Protein AF-0000000077101706 (afdb_homodimer)

Sequence (644 aa):
METAAQDKSIQMTLFEYFADVEQFSLKDAKECVYQYAEKDVKEPSIRARIYEGINKGLFKRVAKGVYTVTKKNAENEDITCMLIQGNGRDLSFLEDNSIDAIITDHPYLLKKSLKGGNRDFASYDLFQYTQQDLDEKFRVLKKGHFLVEFLPEENGDNYEYLYQVKAMAKESGFEYYAKVAWRKGTIVANTGRKAKNTEDILLFSKGRARDMRPDAKKDKAEPEMKHYMSGAKGMLPTAFDIQPISKADRVHQSEKPVELLKQILEFVTDKKELVLDQYAGSFALAEAALESERDSISIEISQEYFEEGKKRIENVKKGKVRMETAAQDKSIQMTLFEYFADVEQFSLKDAKECVYQYAEKDVKEPSIRARIYEGINKGLFKRVAKGVYTVTKKNAENEDITCMLIQGNGRDLSFLEDNSIDAIITDHPYLLKKSLKGGNRDFASYDLFQYTQQDLDEKFRVLKKGHFLVEFLPEENGDNYEYLYQVKAMAKESGFEYYAKVAWRKGTIVANTGRKAKNTEDILLFSKGRARDMRPDAKKDKAEPEMKHYMSGAKGMLPTAFDIQPISKADRVHQSEKPVELLKQILEFVTDKKELVLDQYAGSFALAEAALESERDSISIEISQEYFEEGKKRIENVKKGKVR

Radius of gyration: 31.72 Å; Cα contacts (8 Å, |Δi|>4): 1219; chains: 2; bounding box: 59×126×80 Å

Structure (mmCIF, N/CA/C/O backbone):
data_AF-0000000077101706-model_v1
#
loop_
_entity.id
_entity.type
_entity.pdbx_description
1 polymer Methyltransferase
#
loop_
_atom_site.group_PDB
_atom_site.id
_atom_site.type_symbol
_atom_site.label_atom_id
_atom_site.label_alt_id
_atom_site.label_comp_id
_atom_site.label_asym_id
_atom_site.label_entity_id
_atom_site.label_seq_id
_atom_site.pdbx_PDB_ins_code
_atom_site.Cartn_x
_atom_site.Cartn_y
_atom_site.Cartn_z
_atom_site.occupancy
_atom_site.B_iso_or_equiv
_atom_site.auth_seq_id
_atom_site.auth_comp_id
_atom_site.auth_asym_id
_atom_site.auth_atom_id
_atom_site.pdbx_PDB_model_num
ATOM 1 N N . MET A 1 1 ? -12.469 72.562 8.969 1 22.69 1 MET A N 1
ATOM 2 C CA . MET A 1 1 ? -11.57 71.562 9.508 1 22.69 1 MET A CA 1
ATOM 3 C C . MET A 1 1 ? -12.227 70.188 9.5 1 22.69 1 MET A C 1
ATOM 5 O O . MET A 1 1 ? -13.047 69.875 10.367 1 22.69 1 MET A O 1
ATOM 9 N N . GLU A 1 2 ? -12.703 69.688 8.352 1 26.05 2 GLU A N 1
ATOM 10 C CA . GLU A 1 2 ? -13.406 68.438 7.938 1 26.05 2 GLU A CA 1
ATOM 11 C C . GLU A 1 2 ? -12.68 67.188 8.422 1 26.05 2 GLU A C 1
ATOM 13 O O . GLU A 1 2 ? -11.516 67 8.078 1 26.05 2 GLU A O 1
ATOM 18 N N . THR A 1 3 ? -12.844 66.75 9.664 1 29.06 3 THR A N 1
ATOM 19 C CA . THR A 1 3 ? -12.258 65.625 10.391 1 29.06 3 THR A CA 1
ATOM 20 C C . THR A 1 3 ? -12.211 64.375 9.516 1 29.06 3 THR A C 1
ATOM 22 O O . THR A 1 3 ? -13.242 63.969 9.016 1 29.06 3 THR A O 1
ATOM 25 N N . ALA A 1 4 ? -11.117 64.188 8.797 1 33.16 4 ALA A N 1
ATOM 26 C CA . ALA A 1 4 ? -10.734 63.062 8 1 33.16 4 ALA A CA 1
ATOM 27 C C . ALA A 1 4 ? -11.188 61.75 8.672 1 33.16 4 ALA A C 1
ATOM 29 O O . ALA A 1 4 ? -10.789 61.469 9.797 1 33.16 4 ALA A O 1
ATOM 30 N N . ALA A 1 5 ? -12.32 61.312 8.453 1 36.91 5 ALA A N 1
ATOM 31 C CA . ALA A 1 5 ? -12.781 59.938 8.758 1 36.91 5 ALA A CA 1
ATOM 32 C C . ALA A 1 5 ? -11.672 58.938 8.516 1 36.91 5 ALA A C 1
ATOM 34 O O . ALA A 1 5 ? -11.242 58.719 7.375 1 36.91 5 ALA A O 1
ATOM 35 N N . GLN A 1 6 ? -10.68 58.781 9.375 1 34.94 6 GLN A N 1
ATOM 36 C CA . GLN A 1 6 ? -9.547 57.875 9.375 1 34.94 6 GLN A CA 1
ATOM 37 C C . GLN A 1 6 ? -9.938 56.5 8.812 1 34.94 6 GLN A C 1
ATOM 39 O O . GLN A 1 6 ? -10.961 55.938 9.203 1 34.94 6 GLN A O 1
ATOM 44 N N . ASP A 1 7 ? -9.602 56.156 7.617 1 40.12 7 ASP A N 1
ATOM 45 C CA . ASP A 1 7 ? -9.656 54.875 6.906 1 40.12 7 ASP A CA 1
ATOM 46 C C . ASP A 1 7 ? -9.469 53.688 7.867 1 40.12 7 ASP A C 1
ATOM 48 O O . ASP A 1 7 ? -8.336 53.344 8.219 1 40.12 7 ASP A O 1
ATOM 52 N N . LYS A 1 8 ? -10.32 53.5 8.812 1 49.22 8 LYS A N 1
ATOM 53 C CA . LYS A 1 8 ? -10.242 52.312 9.68 1 49.22 8 LYS A CA 1
ATOM 54 C C . LYS A 1 8 ? -9.992 51.031 8.867 1 49.22 8 LYS A C 1
ATOM 56 O O . LYS A 1 8 ? -10.656 50.812 7.855 1 49.22 8 LYS A O 1
ATOM 61 N N . SER A 1 9 ? -8.844 50.438 9.031 1 53.72 9 SER A N 1
ATOM 62 C CA . SER A 1 9 ? -8.547 49.156 8.383 1 53.72 9 SER A CA 1
ATOM 63 C C . SER A 1 9 ? -9.703 48.188 8.539 1 53.72 9 SER A C 1
ATOM 65 O O . SER A 1 9 ? -10.523 48.312 9.453 1 53.72 9 SER A O 1
ATOM 67 N N . ILE A 1 10 ? -10.016 47.406 7.57 1 56.09 10 ILE A N 1
ATOM 68 C CA . ILE A 1 10 ? -11.023 46.344 7.621 1 56.09 10 ILE A CA 1
ATOM 69 C C . ILE A 1 10 ? -10.961 45.656 8.969 1 56.09 10 ILE A C 1
ATOM 71 O O . ILE A 1 10 ? -11.992 45.344 9.57 1 56.09 10 ILE A O 1
ATOM 75 N N . GLN A 1 11 ? -9.812 45.594 9.562 1 55.69 11 GLN A N 1
ATOM 76 C CA . GLN A 1 11 ? -9.586 44.969 10.859 1 55.69 11 GLN A CA 1
ATOM 77 C C . GLN A 1 11 ? -10.242 45.75 11.984 1 55.69 11 GLN A C 1
ATOM 79 O O . GLN A 1 11 ? -10.922 45.188 12.844 1 55.69 11 GLN A O 1
ATOM 84 N N . MET A 1 12 ? -10.016 47 11.969 1 55.78 12 MET A N 1
ATOM 85 C CA . MET A 1 12 ? -10.562 47.844 13.023 1 55.78 12 MET A CA 1
ATOM 86 C C . MET A 1 12 ? -12.078 47.938 12.906 1 55.78 12 MET A C 1
ATOM 88 O O . MET A 1 12 ? -12.781 48 13.914 1 55.78 12 MET A O 1
ATOM 92 N N . THR A 1 13 ? -12.562 48 11.664 1 56.25 13 THR A N 1
ATOM 93 C CA . THR A 1 13 ? -14 48.062 11.445 1 56.25 13 THR A CA 1
ATOM 94 C C . THR A 1 13 ? -14.672 46.781 11.953 1 56.25 13 THR A C 1
ATOM 96 O O . THR A 1 13 ? -15.711 46.844 12.617 1 56.25 13 THR A O 1
ATOM 99 N N . LEU A 1 14 ? -14.062 45.656 11.633 1 58.06 14 LEU A N 1
ATOM 100 C CA . LEU A 1 14 ? -14.602 44.406 12.133 1 58.06 14 LEU A CA 1
ATOM 101 C C . LEU A 1 14 ? -14.523 44.344 13.656 1 58.06 14 LEU A C 1
ATOM 103 O O . LEU A 1 14 ? -15.461 43.875 14.312 1 58.06 14 LEU A O 1
ATOM 107 N N . PHE A 1 15 ? -13.523 44.969 14.164 1 56.19 15 PHE A N 1
ATOM 108 C CA . PHE A 1 15 ? -13.328 45 15.609 1 56.19 15 PHE A CA 1
ATOM 109 C C . PHE A 1 15 ? -14.391 45.875 16.266 1 56.19 15 PHE A C 1
ATOM 111 O O . PHE A 1 15 ? -14.961 45.5 17.297 1 56.19 15 PHE A O 1
ATOM 118 N N . GLU A 1 16 ? -14.57 46.969 15.727 1 56.34 16 GLU A N 1
ATOM 119 C CA . GLU A 1 16 ? -15.516 47.938 16.312 1 56.34 16 GLU A CA 1
ATOM 120 C C . GLU A 1 16 ? -16.953 47.438 16.141 1 56.34 16 GLU A C 1
ATOM 122 O O . GLU A 1 16 ? -17.766 47.594 17.062 1 56.34 16 GLU A O 1
ATOM 127 N N . TYR A 1 17 ? -17.188 46.938 14.945 1 56.59 17 TYR A N 1
ATOM 128 C CA . TYR A 1 17 ? -18.562 46.562 14.648 1 56.59 17 TYR A CA 1
ATOM 129 C C . TYR A 1 17 ? -18.969 45.312 15.438 1 56.59 17 TYR A C 1
ATOM 131 O O . TYR A 1 17 ? -20.109 45.188 15.867 1 56.59 17 TYR A O 1
ATOM 139 N N . PHE A 1 18 ? -17.969 44.594 15.664 1 51.56 18 PHE A N 1
ATOM 140 C CA . PHE A 1 18 ? -18.328 43.344 16.359 1 51.56 18 PHE A CA 1
ATOM 141 C C . PHE A 1 18 ? -17.781 43.344 17.781 1 51.56 18 PHE A C 1
ATOM 143 O O . PHE A 1 18 ? -17.703 42.312 18.422 1 51.56 18 PHE A O 1
ATOM 150 N N . ALA A 1 19 ? -17.359 44.531 18.281 1 52.53 19 ALA A N 1
ATOM 151 C CA . ALA A 1 19 ? -16.781 44.688 19.609 1 52.53 19 ALA A CA 1
ATOM 152 C C . ALA A 1 19 ? -17.734 44.219 20.703 1 52.53 19 ALA A C 1
ATOM 154 O O . ALA A 1 19 ? -17.297 43.656 21.703 1 52.53 19 ALA A O 1
ATOM 155 N N . ASP A 1 20 ? -18.938 44.531 20.5 1 47.41 20 ASP A N 1
ATOM 156 C CA . ASP A 1 20 ? -19.922 44.281 21.547 1 47.41 20 ASP A CA 1
ATOM 157 C C . ASP A 1 20 ? -20.766 43.062 21.203 1 47.41 20 ASP A C 1
ATOM 159 O O . ASP A 1 20 ? -21.781 42.781 21.859 1 47.41 20 ASP A O 1
ATOM 163 N N . VAL A 1 21 ? -20.453 42.5 20.031 1 47.25 21 VAL A N 1
ATOM 164 C CA . VAL A 1 21 ? -21.234 41.312 19.641 1 47.25 21 VAL A CA 1
ATOM 165 C C . VAL A 1 21 ? -20.469 40.062 20.016 1 47.25 21 VAL A C 1
ATOM 167 O O . VAL A 1 21 ? -19.25 39.969 19.844 1 47.25 21 VAL A O 1
ATOM 170 N N . GLU A 1 22 ? -21.016 39.219 20.734 1 45.66 22 GLU A N 1
ATOM 171 C CA . GLU A 1 22 ? -20.406 38 21.25 1 45.66 22 GLU A CA 1
ATOM 172 C C . GLU A 1 22 ? -19.969 37.062 20.125 1 45.66 22 GLU A C 1
ATOM 174 O O . GLU A 1 22 ? -18.984 36.344 20.266 1 45.66 22 GLU A O 1
ATOM 179 N N . GLN A 1 23 ? -20.906 37 18.953 1 43.47 23 GLN A N 1
ATOM 180 C CA . GLN A 1 23 ? -20.656 36.062 17.844 1 43.47 23 GLN A CA 1
ATOM 181 C C . GLN A 1 23 ? -20.938 36.75 16.5 1 43.47 23 GLN A C 1
ATOM 183 O O . GLN A 1 23 ? -21.766 37.656 16.422 1 43.47 23 GLN A O 1
ATOM 188 N N . PHE A 1 24 ? -19.891 36.812 15.352 1 54.06 24 PHE A N 1
ATOM 189 C CA . PHE A 1 24 ? -20.344 37.188 14.023 1 54.06 24 PHE A CA 1
ATOM 190 C C . PHE A 1 24 ? -19.891 36.188 12.977 1 54.06 24 PHE A C 1
ATOM 192 O O . PHE A 1 24 ? -18.922 35.438 13.188 1 54.06 24 PHE A O 1
ATOM 199 N N . SER A 1 25 ? -20.609 35.812 11.961 1 51.84 25 SER A N 1
ATOM 200 C CA . SER A 1 25 ? -20.312 34.938 10.836 1 51.84 25 SER A CA 1
ATOM 201 C C . SER A 1 25 ? -19.547 35.656 9.742 1 51.84 25 SER A C 1
ATOM 203 O O . SER A 1 25 ? -19.469 36.906 9.75 1 51.84 25 SER A O 1
ATOM 205 N N . LEU A 1 26 ? -18.844 34.844 8.914 1 57.19 26 LEU A N 1
ATOM 206 C CA . LEU A 1 26 ? -18.234 35.438 7.734 1 57.19 26 LEU A CA 1
ATOM 207 C C . LEU A 1 26 ? -19.281 36.25 6.965 1 57.19 26 LEU A C 1
ATOM 209 O O . LEU A 1 26 ? -18.969 37.312 6.422 1 57.19 26 LEU A O 1
ATOM 213 N N . LYS A 1 27 ? -20.344 35.75 6.969 1 60.5 27 LYS A N 1
ATOM 214 C CA . LYS A 1 27 ? -21.422 36.5 6.34 1 60.5 27 LYS A CA 1
ATOM 215 C C . LYS A 1 27 ? -21.672 37.812 7.07 1 60.5 27 LYS A C 1
ATOM 217 O O . LYS A 1 27 ? -21.875 38.875 6.434 1 60.5 27 LYS A O 1
ATOM 222 N N . ASP A 1 28 ? -21.625 37.75 8.367 1 59.88 28 ASP A N 1
ATOM 223 C CA . ASP A 1 28 ? -21.828 38.938 9.156 1 59.88 28 ASP A CA 1
ATOM 224 C C . ASP A 1 28 ? -20.688 39.938 8.914 1 59.88 28 ASP A C 1
ATOM 226 O O . ASP A 1 28 ? -20.922 41.156 8.797 1 59.88 28 ASP A O 1
ATOM 230 N N . ALA A 1 29 ? -19.531 39.344 8.883 1 59.72 29 ALA A N 1
ATOM 231 C CA . ALA A 1 29 ? -18.375 40.188 8.633 1 59.72 29 ALA A CA 1
ATOM 232 C C . ALA A 1 29 ? -18.438 40.812 7.246 1 59.72 29 ALA A C 1
ATOM 234 O O . ALA A 1 29 ? -18.156 42 7.09 1 59.72 29 ALA A O 1
ATOM 235 N N . LYS A 1 30 ? -18.844 40.031 6.375 1 62.38 30 LYS A N 1
ATOM 236 C CA . LYS A 1 30 ? -19.062 40.562 5.023 1 62.38 30 LYS A CA 1
ATOM 237 C C . LYS A 1 30 ? -20.109 41.656 5.02 1 62.38 30 LYS A C 1
ATOM 239 O O . LYS A 1 30 ? -19.922 42.688 4.402 1 62.38 30 LYS A O 1
ATOM 244 N N . GLU A 1 31 ? -21.109 41.281 5.59 1 62.59 31 GLU A N 1
ATOM 245 C CA . GLU A 1 31 ? -22.203 42.219 5.656 1 62.59 31 GLU A CA 1
ATOM 246 C C . GLU A 1 31 ? -21.781 43.5 6.383 1 62.59 31 GLU A C 1
ATOM 248 O O . GLU A 1 31 ? -22.172 44.625 5.988 1 62.59 31 GLU A O 1
ATOM 253 N N . CYS A 1 32 ? -21.031 43.25 7.406 1 60.06 32 CYS A N 1
ATOM 254 C CA . CYS A 1 32 ? -20.531 44.406 8.141 1 60.06 32 CYS A CA 1
ATOM 255 C C . CYS A 1 32 ? -19.609 45.25 7.273 1 60.06 32 CYS A C 1
ATOM 257 O O . CYS A 1 32 ? -19.734 46.469 7.223 1 60.06 32 CYS A O 1
ATOM 259 N N . VAL A 1 33 ? -18.75 44.531 6.66 1 59.44 33 VAL A N 1
ATOM 260 C CA . VAL A 1 33 ? -17.797 45.281 5.844 1 59.44 33 VAL A CA 1
ATOM 261 C C . VAL A 1 33 ? -18.516 45.906 4.656 1 59.44 33 VAL A C 1
ATOM 263 O O . VAL A 1 33 ? -18.25 47.062 4.32 1 59.44 33 VAL A O 1
ATOM 266 N N . TYR A 1 34 ? -19.328 45.094 4.113 1 61.91 34 TYR A N 1
ATOM 267 C CA . TYR A 1 34 ? -20.031 45.594 2.951 1 61.91 34 TYR A CA 1
ATOM 268 C C . TYR A 1 34 ? -21.031 46.688 3.363 1 61.91 34 TYR A C 1
ATOM 270 O O . TYR A 1 34 ? -21.141 47.719 2.699 1 61.91 34 TYR A O 1
ATOM 278 N N . GLN A 1 35 ? -21.734 46.406 4.25 1 57.06 35 GLN A N 1
ATOM 279 C CA . GLN A 1 35 ? -22.812 47.312 4.605 1 57.06 35 GLN A CA 1
ATOM 280 C C . GLN A 1 35 ? -22.312 48.469 5.473 1 57.06 35 GLN A C 1
ATOM 282 O O . GLN A 1 35 ? -22.719 49.625 5.305 1 57.06 35 GLN A O 1
ATOM 287 N N . TYR A 1 36 ? -21.547 48.125 6.453 1 52.19 36 TYR A N 1
ATOM 288 C CA . TYR A 1 36 ? -21.203 49.188 7.418 1 52.19 36 TYR A CA 1
ATOM 289 C C . TYR A 1 36 ? -19.938 49.906 7.016 1 52.19 36 TYR A C 1
ATOM 291 O O . TYR A 1 36 ? -19.812 51.125 7.223 1 52.19 36 TYR A O 1
ATOM 299 N N . ALA A 1 37 ? -18.922 49.094 6.523 1 51.75 37 ALA A N 1
ATOM 300 C CA . ALA A 1 37 ? -17.688 49.812 6.23 1 51.75 37 ALA A CA 1
ATOM 301 C C . ALA A 1 37 ? -17.672 50.312 4.785 1 51.75 37 ALA A C 1
ATOM 303 O O . ALA A 1 37 ? -16.797 51.094 4.395 1 51.75 37 ALA A O 1
ATOM 304 N N . GLU A 1 38 ? -18.734 50.188 3.998 1 50 38 GLU A N 1
ATOM 305 C CA . GLU A 1 38 ? -18.922 50.625 2.625 1 50 38 GLU A CA 1
ATOM 306 C C . GLU A 1 38 ? -17.656 50.406 1.794 1 50 38 GLU A C 1
ATOM 308 O O . GLU A 1 38 ? -17.312 51.219 0.935 1 50 38 GLU A O 1
ATOM 313 N N . LYS A 1 39 ? -16.75 49.5 2.252 1 52.09 39 LYS A N 1
ATOM 314 C CA . LYS A 1 39 ? -15.539 49.25 1.473 1 52.09 39 LYS A CA 1
ATOM 315 C C . LYS A 1 39 ? -15.742 48.062 0.53 1 52.09 39 LYS A C 1
ATOM 317 O O . LYS A 1 39 ? -16.375 47.062 0.897 1 52.09 39 LYS A O 1
ATOM 322 N N . ASP A 1 40 ? -15.625 48.219 -0.784 1 51.22 40 ASP A N 1
ATOM 323 C CA . ASP A 1 40 ? -15.641 47.219 -1.838 1 51.22 40 ASP A CA 1
ATOM 324 C C . ASP A 1 40 ? -14.453 46.281 -1.7 1 51.22 40 ASP A C 1
ATOM 326 O O . ASP A 1 40 ? -13.414 46.469 -2.332 1 51.22 40 ASP A O 1
ATOM 330 N N . VAL A 1 41 ? -14.219 45.781 -0.523 1 48.62 41 VAL A N 1
ATOM 331 C CA . VAL A 1 41 ? -13.07 44.875 -0.367 1 48.62 41 VAL A CA 1
ATOM 332 C C . VAL A 1 41 ? -13.469 43.438 -0.702 1 48.62 41 VAL A C 1
ATOM 334 O O . VAL A 1 41 ? -14.555 43 -0.319 1 48.62 41 VAL A O 1
ATOM 337 N N . LYS A 1 42 ? -12.719 42.875 -1.49 1 50.56 42 LYS A N 1
ATOM 338 C CA . LYS A 1 42 ? -12.961 41.5 -1.94 1 50.56 42 LYS A CA 1
ATOM 339 C C . LYS A 1 42 ? -12.914 40.531 -0.772 1 50.56 42 LYS A C 1
ATOM 341 O O . LYS A 1 42 ? -12.18 40.75 0.197 1 50.56 42 LYS A O 1
ATOM 346 N N . GLU A 1 43 ? -13.742 39.562 -0.897 1 50.03 43 GLU A N 1
ATOM 347 C CA . GLU A 1 43 ? -13.891 38.5 0.108 1 50.03 43 GLU A CA 1
ATOM 348 C C . GLU A 1 43 ? -12.531 37.969 0.55 1 50.03 43 GLU A C 1
ATOM 350 O O . GLU A 1 43 ? -12.297 37.781 1.743 1 50.03 43 GLU A O 1
ATOM 355 N N . PRO A 1 44 ? -11.672 37.906 -0.138 1 48.59 44 PRO A N 1
ATOM 356 C CA . PRO A 1 44 ? -10.359 37.406 0.29 1 48.59 44 PRO A CA 1
ATOM 357 C C . PRO A 1 44 ? -9.641 38.375 1.216 1 48.59 44 PRO A C 1
ATOM 359 O O . PRO A 1 44 ? -8.914 37.969 2.123 1 48.59 44 PRO A O 1
ATOM 362 N N . SER A 1 45 ? -9.898 39.594 1.112 1 50.72 45 SER A N 1
ATOM 363 C CA . SER A 1 45 ? -9.242 40.625 1.929 1 50.72 45 SER A CA 1
ATOM 364 C C . SER A 1 45 ? -9.812 40.656 3.344 1 50.72 45 SER A C 1
ATOM 366 O O . SER A 1 45 ? -9.078 40.844 4.309 1 50.72 45 SER A O 1
ATOM 368 N N . ILE A 1 46 ? -11.047 40.406 3.531 1 49 46 ILE A N 1
ATOM 369 C CA . ILE A 1 46 ? -11.664 40.344 4.852 1 49 46 ILE A CA 1
ATOM 370 C C . ILE A 1 46 ? -11.102 39.125 5.605 1 49 46 ILE A C 1
ATOM 372 O O . ILE A 1 46 ? -10.734 39.25 6.777 1 49 46 ILE A O 1
ATOM 376 N N . ARG A 1 47 ? -10.961 38.062 4.953 1 46.03 47 ARG A N 1
ATOM 377 C CA . ARG A 1 47 ? -10.398 36.844 5.52 1 46.03 47 ARG A CA 1
ATOM 378 C C . ARG A 1 47 ? -8.938 37.031 5.902 1 46.03 47 ARG A C 1
ATOM 380 O O . ARG A 1 47 ? -8.508 36.594 6.973 1 46.03 47 ARG A O 1
ATOM 387 N N . ALA A 1 48 ? -8.172 37.719 5.141 1 49.66 48 ALA A N 1
ATOM 388 C CA . ALA A 1 48 ? -6.781 38.031 5.434 1 49.66 48 ALA A CA 1
ATOM 389 C C . ALA A 1 48 ? -6.664 38.906 6.688 1 49.66 48 ALA A C 1
ATOM 391 O O . ALA A 1 48 ? -5.766 38.688 7.508 1 49.66 48 ALA A O 1
ATOM 392 N N . ARG A 1 49 ? -7.516 39.781 6.859 1 48.44 49 ARG A N 1
ATOM 393 C CA . ARG A 1 49 ? -7.488 40.656 8.031 1 48.44 49 ARG A CA 1
ATOM 394 C C . ARG A 1 49 ? -7.914 39.906 9.281 1 48.44 49 ARG A C 1
ATOM 396 O O . ARG A 1 49 ? -7.41 40.156 10.375 1 48.44 49 ARG A O 1
ATOM 403 N N . ILE A 1 50 ? -8.805 38.906 9.07 1 49.78 50 ILE A N 1
ATOM 404 C CA . ILE A 1 50 ? -9.133 38.031 10.188 1 49.78 50 ILE A CA 1
ATOM 405 C C . ILE A 1 50 ? -7.898 37.25 10.594 1 49.78 50 ILE A C 1
ATOM 407 O O . ILE A 1 50 ? -7.57 37.156 11.781 1 49.78 50 ILE A O 1
ATOM 411 N N . TYR A 1 51 ? -7.191 36.719 9.672 1 48.66 51 TYR A N 1
ATOM 412 C CA . TYR A 1 51 ? -5.965 36 9.93 1 48.66 51 TYR A CA 1
ATOM 413 C C . TYR A 1 51 ? -4.895 36.875 10.523 1 48.66 51 TYR A C 1
ATOM 415 O O . TYR A 1 51 ? -4.188 36.5 11.453 1 48.66 51 TYR A O 1
ATOM 423 N N . GLU A 1 52 ? -4.684 38.094 9.961 1 50.03 52 GLU A N 1
ATOM 424 C CA . GLU A 1 52 ? -3.773 39.062 10.539 1 50.03 52 GLU A CA 1
ATOM 425 C C . GLU A 1 52 ? -4.184 39.438 11.969 1 50.03 52 GLU A C 1
ATOM 427 O O . GLU A 1 52 ? -3.328 39.625 12.836 1 50.03 52 GLU A O 1
ATOM 432 N N . GLY A 1 53 ? -5.449 39.625 12.141 1 47.44 53 GLY A N 1
ATOM 433 C CA . GLY A 1 53 ? -5.922 39.844 13.492 1 47.44 53 GLY A CA 1
ATOM 434 C C . GLY A 1 53 ? -5.68 38.688 14.422 1 47.44 53 GLY A C 1
ATOM 435 O O . GLY A 1 53 ? -5.355 38.875 15.602 1 47.44 53 GLY A O 1
ATOM 436 N N . ILE A 1 54 ? -5.902 37.531 13.891 1 48.5 54 ILE A N 1
ATOM 437 C CA . ILE A 1 54 ? -5.57 36.312 14.633 1 48.5 54 ILE A CA 1
ATOM 438 C C . ILE A 1 54 ? -4.066 36.281 14.906 1 48.5 54 ILE A C 1
ATOM 440 O O . ILE A 1 54 ? -3.641 36 16.031 1 48.5 54 ILE A O 1
ATOM 444 N N . ASN A 1 55 ? -3.311 36.406 13.906 1 45.56 55 ASN A N 1
ATOM 445 C CA . ASN A 1 55 ? -1.857 36.406 14.031 1 45.56 55 ASN A CA 1
ATOM 446 C C . ASN A 1 55 ? -1.38 37.469 15.008 1 45.56 55 ASN A C 1
ATOM 448 O O . ASN A 1 55 ? -0.366 37.312 15.688 1 45.56 55 ASN A O 1
ATOM 452 N N . LYS A 1 56 ? -1.983 38.562 14.961 1 44.31 56 LYS A N 1
ATOM 453 C CA . LYS A 1 56 ? -1.605 39.656 15.859 1 44.31 56 LYS A CA 1
ATOM 454 C C . LYS A 1 56 ? -2.26 39.5 17.234 1 44.31 56 LYS A C 1
ATOM 456 O O . LYS A 1 56 ? -2.152 40.375 18.094 1 44.31 56 LYS A O 1
ATOM 461 N N . GLY A 1 57 ? -2.75 38.25 17.531 1 43.34 57 GLY A N 1
ATOM 462 C CA . GLY A 1 57 ? -3.32 37.969 18.844 1 43.34 57 GLY A CA 1
ATOM 463 C C . GLY A 1 57 ? -4.625 38.688 19.094 1 43.34 57 GLY A C 1
ATOM 464 O O . GLY A 1 57 ? -5.047 38.844 20.234 1 43.34 57 GLY A O 1
ATOM 465 N N . LEU A 1 58 ? -4.953 39.312 18.25 1 39.5 58 LEU A N 1
ATOM 466 C CA . LEU A 1 58 ? -6.102 40.188 18.469 1 39.5 58 LEU A CA 1
ATOM 467 C C . LEU A 1 58 ? -7.391 39.375 18.562 1 39.5 58 LEU A C 1
ATOM 469 O O . LEU A 1 58 ? -8.43 39.906 18.953 1 39.5 58 LEU A O 1
ATOM 473 N N . PHE A 1 59 ? -7.457 38.312 18.047 1 40.09 59 PHE A N 1
ATOM 474 C CA . PHE A 1 59 ? -8.727 37.594 18.141 1 40.09 59 PHE A CA 1
ATOM 475 C C . PHE A 1 59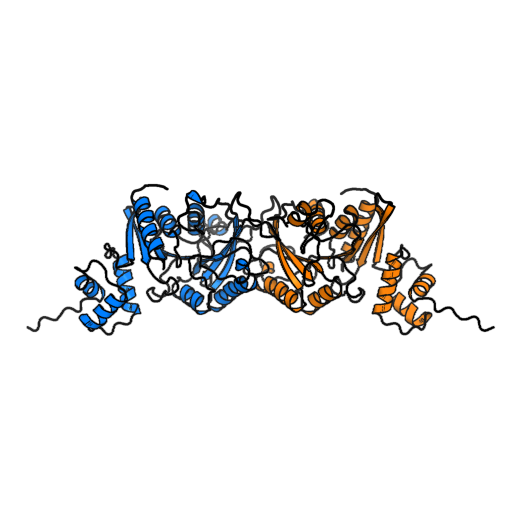 ? -8.758 36.688 19.375 1 40.09 59 PHE A C 1
ATOM 477 O O . PHE A 1 59 ? -8.203 35.594 19.359 1 40.09 59 PHE A O 1
ATOM 484 N N . LYS A 1 60 ? -8.508 37.219 20.453 1 37.56 60 LYS A N 1
ATOM 485 C CA . LYS A 1 60 ? -8.844 36.375 21.609 1 37.56 60 LYS A CA 1
ATOM 486 C C . LYS A 1 60 ? -10.242 35.781 21.484 1 37.56 60 LYS A C 1
ATOM 488 O O . LYS A 1 60 ? -10.492 34.688 21.969 1 37.56 60 LYS A O 1
ATOM 493 N N . ARG A 1 61 ? -11.227 36.594 21.422 1 35.81 61 ARG A N 1
ATOM 494 C CA . ARG A 1 61 ? -12.625 36.188 21.484 1 35.81 61 ARG A CA 1
ATOM 495 C C . ARG A 1 61 ? -13.117 35.688 20.125 1 35.81 61 ARG A C 1
ATOM 497 O O . ARG A 1 61 ? -12.906 36.375 19.109 1 35.81 61 ARG A O 1
ATOM 504 N N . VAL A 1 62 ? -13.312 34.344 19.781 1 42.44 62 VAL A N 1
ATOM 505 C CA . VAL A 1 62 ? -13.711 33.312 18.828 1 42.44 62 VAL A CA 1
ATOM 506 C C . VAL A 1 62 ? -15.031 33.688 18.156 1 42.44 62 VAL A C 1
ATOM 508 O O . VAL A 1 62 ? -15.992 34.062 18.844 1 42.44 62 VAL A O 1
ATOM 511 N N . ALA A 1 63 ? -15.234 34.438 16.859 1 42.22 63 ALA A N 1
ATOM 512 C CA . ALA A 1 63 ? -16.453 34.406 16.047 1 42.22 63 ALA A CA 1
ATOM 513 C C . ALA A 1 63 ? -17.234 33.125 16.234 1 42.22 63 ALA A C 1
ATOM 515 O O . ALA A 1 63 ? -16.688 32.125 16.734 1 42.22 63 ALA A O 1
ATOM 516 N N . LYS A 1 64 ? -18.578 33.219 16.078 1 53.12 64 LYS A N 1
ATOM 517 C CA . LYS A 1 64 ? -19.359 31.969 16.125 1 53.12 64 LYS A CA 1
ATOM 518 C C . LYS A 1 64 ? -18.734 30.891 15.242 1 53.12 64 LYS A C 1
ATOM 520 O O . LYS A 1 64 ? -18.438 31.141 14.07 1 53.12 64 LYS A O 1
ATOM 525 N N . GLY A 1 65 ? -18.328 30.172 15.789 1 78.06 65 GLY A N 1
ATOM 526 C CA . GLY A 1 65 ? -17.766 29 15.125 1 78.06 65 GLY A CA 1
ATOM 527 C C . GLY A 1 65 ? -16.25 29 15.078 1 78.06 65 GLY A C 1
ATOM 528 O O . GLY A 1 65 ? -15.648 28.25 14.32 1 78.06 65 GLY A O 1
ATOM 529 N N . VAL A 1 66 ? -15.789 30.219 15.617 1 82.56 66 VAL A N 1
ATOM 530 C CA . VAL A 1 66 ? -14.328 30.234 15.719 1 82.56 66 VAL A CA 1
ATOM 531 C C . VAL A 1 66 ? -13.914 30.281 17.188 1 82.56 66 VAL A C 1
ATOM 533 O O . VAL A 1 66 ? -14.492 31.031 17.984 1 82.56 66 VAL A O 1
ATOM 536 N N . TYR A 1 67 ? -12.977 29.5 17.594 1 83.69 67 TYR A N 1
ATOM 537 C CA . TYR A 1 67 ? -12.414 29.422 18.938 1 83.69 67 TYR A CA 1
ATOM 538 C C . TYR A 1 67 ? -10.891 29.359 18.891 1 83.69 67 TYR A C 1
ATOM 540 O O . TYR A 1 67 ? -10.328 28.516 18.172 1 83.69 67 TYR A O 1
ATOM 548 N N . THR A 1 68 ? -10.273 30.344 19.625 1 85.06 68 THR A N 1
ATOM 549 C CA . THR A 1 68 ? -8.812 30.391 19.578 1 85.06 68 THR A CA 1
ATOM 550 C C . THR A 1 68 ? -8.227 30.203 20.969 1 85.06 68 THR A C 1
ATOM 552 O O . THR A 1 68 ? -8.727 30.781 21.938 1 85.06 68 THR A O 1
ATOM 555 N N . VAL A 1 69 ? -7.25 29.391 21.016 1 83.19 69 VAL A N 1
ATOM 556 C CA . VAL A 1 69 ? -6.484 29.172 22.234 1 83.19 69 VAL A CA 1
ATOM 557 C C . VAL A 1 69 ? -5.008 29.453 21.984 1 83.19 69 VAL A C 1
ATOM 559 O O . VAL A 1 69 ? -4.453 29.031 20.969 1 83.19 69 VAL A O 1
ATOM 562 N N . THR A 1 70 ? -4.418 30.281 22.875 1 84.75 70 THR A N 1
ATOM 563 C CA . THR A 1 70 ? -2.994 30.578 22.766 1 84.75 70 THR A CA 1
ATOM 564 C C . THR A 1 70 ? -2.266 30.172 24.047 1 84.75 70 THR A C 1
ATOM 566 O O . THR A 1 70 ? -2.768 30.406 25.141 1 84.75 70 THR A O 1
ATOM 569 N N . LYS A 1 71 ? -1.169 29.531 23.875 1 84.69 71 LYS A N 1
ATOM 570 C CA . LYS A 1 71 ? -0.307 29.172 25 1 84.69 71 LYS A CA 1
ATOM 571 C C . LYS A 1 71 ? 1.137 29.594 24.734 1 84.69 71 LYS A C 1
ATOM 573 O O . LYS A 1 71 ? 1.541 29.766 23.594 1 84.69 71 LYS A O 1
ATOM 578 N N . LYS A 1 72 ? 1.854 29.828 25.828 1 86 72 LYS A N 1
ATOM 579 C CA . LYS A 1 72 ? 3.266 30.172 25.719 1 86 72 LYS A CA 1
ATOM 580 C C . LYS A 1 72 ? 4.152 28.938 25.781 1 86 72 LYS A C 1
ATOM 582 O O . LYS A 1 72 ? 3.893 28.016 26.578 1 86 72 LYS A O 1
ATOM 587 N N . ASN A 1 73 ? 5.102 28.891 24.875 1 87.56 73 ASN A N 1
ATOM 588 C CA . ASN A 1 73 ? 6.066 27.797 24.969 1 87.56 73 ASN A CA 1
ATOM 589 C C . ASN A 1 73 ? 7.195 28.125 25.938 1 87.56 73 ASN A C 1
ATOM 591 O O . ASN A 1 73 ? 7.125 29.109 26.672 1 87.56 73 ASN A O 1
ATOM 595 N N . ALA A 1 74 ? 8.164 27.234 26.062 1 88.75 74 ALA A N 1
ATOM 596 C CA . ALA A 1 74 ? 9.273 27.391 27 1 88.75 74 ALA A CA 1
ATOM 597 C C . ALA A 1 74 ? 10.055 28.672 26.734 1 88.75 74 ALA A C 1
ATOM 599 O O . ALA A 1 74 ? 10.625 29.266 27.641 1 88.75 74 ALA A O 1
ATOM 600 N N . GLU A 1 75 ? 10.07 29.125 25.516 1 91.81 75 GLU A N 1
ATOM 601 C CA . GLU A 1 75 ? 10.781 30.328 25.109 1 91.81 75 GLU A CA 1
ATOM 602 C C . GLU A 1 75 ? 9.883 31.562 25.203 1 91.81 75 GLU A C 1
ATOM 604 O O . GLU A 1 75 ? 10.234 32.625 24.703 1 91.81 75 GLU A O 1
ATOM 609 N N . ASN A 1 76 ? 8.734 31.391 25.719 1 89.75 76 ASN A N 1
ATOM 610 C CA . ASN A 1 76 ? 7.777 32.469 25.953 1 89.75 76 ASN A CA 1
ATOM 611 C C . ASN A 1 76 ? 7.18 33 24.656 1 89.75 76 ASN A C 1
ATOM 613 O O . ASN A 1 76 ? 6.859 34.156 24.547 1 89.75 76 ASN A O 1
ATOM 617 N N . GLU A 1 77 ? 7.195 32.094 23.734 1 87.75 77 GLU A N 1
ATOM 618 C CA . GLU A 1 77 ? 6.551 32.406 22.469 1 87.75 77 GLU A CA 1
ATOM 619 C C . GLU A 1 77 ? 5.113 31.906 22.422 1 87.75 77 GLU A C 1
ATOM 621 O O . GLU A 1 77 ? 4.793 30.891 23.031 1 87.75 77 GLU A O 1
ATOM 626 N N . ASP A 1 78 ? 4.305 32.625 21.641 1 86 78 ASP A N 1
ATOM 627 C CA . ASP A 1 78 ? 2.893 32.25 21.547 1 86 78 ASP A CA 1
ATOM 628 C C . ASP A 1 78 ? 2.684 31.125 20.547 1 86 78 ASP A C 1
ATOM 630 O O . ASP A 1 78 ? 3.215 31.141 19.438 1 86 78 ASP A O 1
ATOM 634 N N . ILE A 1 79 ? 2.074 30.125 21.031 1 89.56 79 ILE A N 1
ATOM 635 C CA . ILE A 1 79 ? 1.561 29.062 20.188 1 89.56 79 ILE A CA 1
ATOM 636 C C . ILE A 1 79 ? 0.036 29.125 20.141 1 89.56 79 ILE A C 1
ATOM 638 O O . ILE A 1 79 ? -0.624 29.062 21.172 1 89.56 79 ILE A O 1
ATOM 642 N N . THR A 1 80 ? -0.515 29.219 18.891 1 88.31 80 THR A N 1
ATOM 643 C CA . THR A 1 80 ? -1.943 29.484 18.781 1 88.31 80 THR A CA 1
ATOM 644 C C . THR A 1 80 ? -2.65 28.359 18.047 1 88.31 80 THR A C 1
ATOM 646 O O . THR A 1 80 ? -2.146 27.859 17.031 1 88.31 80 THR A O 1
ATOM 649 N N . CYS A 1 81 ? -3.754 27.953 18.641 1 91.56 81 CYS A N 1
ATOM 650 C CA . CYS A 1 81 ? -4.676 27 18.031 1 91.56 81 CYS A CA 1
ATOM 651 C C . CYS A 1 81 ? -6.008 27.656 17.719 1 91.56 81 CYS A C 1
ATOM 653 O O . CYS A 1 81 ? -6.676 28.188 18.594 1 91.56 81 CYS A O 1
ATOM 655 N N . MET A 1 82 ? -6.332 27.625 16.422 1 91.75 82 MET A N 1
ATOM 656 C CA . MET A 1 82 ? -7.613 28.188 16 1 91.75 82 MET A CA 1
ATOM 657 C C . MET A 1 82 ? -8.562 27.078 15.555 1 91.75 82 MET A C 1
ATOM 659 O O . MET A 1 82 ? -8.242 26.312 14.648 1 91.75 82 MET A O 1
ATOM 663 N N . LEU A 1 83 ? -9.672 26.984 16.188 1 94.06 83 LEU A N 1
ATOM 664 C CA . LEU A 1 83 ? -10.742 26.078 15.805 1 94.06 83 LEU A CA 1
ATOM 665 C C . LEU A 1 83 ? -11.844 26.812 15.047 1 94.06 83 LEU A C 1
ATOM 667 O O . LEU A 1 83 ? -12.258 27.906 15.453 1 94.06 83 LEU A O 1
ATOM 671 N N . ILE A 1 84 ? -12.289 26.203 13.922 1 91.69 84 ILE A N 1
ATOM 672 C CA . ILE A 1 84 ? -13.32 26.828 13.109 1 91.69 84 ILE A CA 1
ATOM 673 C C . ILE A 1 84 ? -14.453 25.844 12.852 1 91.69 84 ILE A C 1
ATOM 675 O O . ILE A 1 84 ? -14.211 24.703 12.438 1 91.69 84 ILE A O 1
ATOM 679 N N . GLN A 1 85 ? -15.688 26.219 13.219 1 92 85 GLN A N 1
ATOM 680 C CA . GLN A 1 85 ? -16.844 25.453 12.781 1 92 85 GLN A CA 1
ATOM 681 C C . GLN A 1 85 ? -17.25 25.828 11.359 1 92 85 GLN A C 1
ATOM 683 O O . GLN A 1 85 ? -17.734 26.938 11.117 1 92 85 GLN A O 1
ATOM 688 N N . GLY A 1 86 ? -16.984 24.969 10.414 1 91.06 86 GLY A N 1
ATOM 689 C CA . GLY A 1 86 ? -17.281 25.281 9.023 1 91.06 86 GLY A CA 1
ATOM 690 C C . GLY A 1 86 ? -16.969 24.141 8.078 1 91.06 86 GLY A C 1
ATOM 691 O O . GLY A 1 86 ? -16.672 23.031 8.516 1 91.06 86 GLY A O 1
ATOM 692 N N . ASN A 1 87 ? -17.156 24.453 6.816 1 92.25 87 ASN A N 1
ATOM 693 C CA . ASN A 1 87 ? -16.844 23.484 5.77 1 92.25 87 ASN A CA 1
ATOM 694 C C . ASN A 1 87 ? -15.367 23.469 5.422 1 92.25 87 ASN A C 1
ATOM 696 O O . ASN A 1 87 ? -14.844 24.438 4.859 1 92.25 87 ASN A O 1
ATOM 700 N N . GLY A 1 88 ? -14.727 22.359 5.734 1 95.25 88 GLY A N 1
ATOM 701 C CA . GLY A 1 88 ? -13.289 22.234 5.547 1 95.25 88 GLY A CA 1
ATOM 702 C C . GLY A 1 88 ? -12.875 22.25 4.086 1 95.25 88 GLY A C 1
ATOM 703 O O . GLY A 1 88 ? -11.703 22.422 3.771 1 95.25 88 GLY A O 1
ATOM 704 N N . ARG A 1 89 ? -13.789 22.125 3.188 1 95.38 89 ARG A N 1
ATOM 705 C CA . ARG A 1 89 ? -13.477 22.172 1.761 1 95.38 89 ARG A CA 1
ATOM 706 C C . ARG A 1 89 ? -13.367 23.609 1.273 1 95.38 89 ARG A C 1
ATOM 708 O O . ARG A 1 89 ? -12.828 23.875 0.191 1 95.38 89 ARG A O 1
ATOM 715 N N . ASP A 1 90 ? -13.945 24.5 2.035 1 91.44 90 ASP A N 1
ATOM 716 C CA . ASP A 1 90 ? -13.867 25.922 1.697 1 91.44 90 ASP A CA 1
ATOM 717 C C . ASP A 1 90 ? -12.633 26.562 2.326 1 91.44 90 ASP A C 1
ATOM 719 O O . ASP A 1 90 ? -12.633 26.875 3.518 1 91.44 90 ASP A O 1
ATOM 723 N N . LEU A 1 91 ? -11.633 26.766 1.495 1 93 91 LEU A N 1
ATOM 724 C CA . LEU A 1 91 ? -10.391 27.359 1.978 1 93 91 LEU A CA 1
ATOM 725 C C . LEU A 1 91 ? -10.234 28.781 1.47 1 93 91 LEU A C 1
ATOM 727 O O . LEU A 1 91 ? -9.133 29.328 1.476 1 93 91 LEU A O 1
ATOM 731 N N . SER A 1 92 ? -11.336 29.375 1.051 1 85.75 92 SER A N 1
ATOM 732 C CA . SER A 1 92 ? -11.312 30.688 0.412 1 85.75 92 SER A CA 1
ATOM 733 C C . SER A 1 92 ? -10.812 31.766 1.375 1 85.75 92 SER A C 1
ATOM 735 O O . SER A 1 92 ? -10.297 32.812 0.947 1 85.75 92 SER A O 1
ATOM 737 N N . PHE A 1 93 ? -10.922 31.438 2.678 1 81.94 93 PHE A N 1
ATOM 738 C CA . PHE A 1 93 ? -10.547 32.438 3.674 1 81.94 93 PHE A CA 1
ATOM 739 C C . PHE A 1 93 ? -9.047 32.406 3.916 1 81.94 93 PHE A C 1
ATOM 741 O O . PHE A 1 93 ? -8.516 33.281 4.613 1 81.94 93 PHE A O 1
ATOM 748 N N . LEU A 1 94 ? -8.359 31.469 3.357 1 89.06 94 LEU A N 1
ATOM 749 C CA . LEU A 1 94 ? -6.918 31.359 3.516 1 89.06 94 LEU A CA 1
ATOM 750 C C . LEU A 1 94 ? -6.188 31.953 2.314 1 89.06 94 LEU A C 1
ATOM 752 O O . LEU A 1 94 ? -6.613 31.766 1.173 1 89.06 94 LEU A O 1
ATOM 756 N N . GLU A 1 95 ? -5.105 32.688 2.533 1 89.62 95 GLU A N 1
ATOM 757 C CA . GLU A 1 95 ? -4.293 33.281 1.474 1 89.62 95 GLU A CA 1
ATOM 758 C C . GLU A 1 95 ? -3.436 32.219 0.783 1 89.62 95 GLU A C 1
ATOM 760 O O . GLU A 1 95 ? -3.162 31.156 1.355 1 89.62 95 GLU A O 1
ATOM 765 N N . ASP A 1 96 ? -3.025 32.594 -0.451 1 93.69 96 ASP A N 1
ATOM 766 C CA . ASP A 1 96 ? -2.088 31.734 -1.16 1 93.69 96 ASP A CA 1
ATOM 767 C C . ASP A 1 96 ? -0.794 31.562 -0.367 1 93.69 96 ASP A C 1
ATOM 769 O O . ASP A 1 96 ? -0.304 32.5 0.249 1 93.69 96 ASP A O 1
ATOM 773 N N . ASN A 1 97 ? -0.272 30.391 -0.372 1 97.25 97 ASN A N 1
ATOM 774 C CA . ASN A 1 97 ? 1.041 30.109 0.193 1 97.25 97 ASN A CA 1
ATOM 775 C C . ASN A 1 97 ? 1.142 30.562 1.644 1 97.25 97 ASN A C 1
ATOM 777 O O . ASN A 1 97 ? 2.119 31.219 2.027 1 97.25 97 ASN A O 1
ATOM 781 N N . SER A 1 98 ? 0.128 30.297 2.451 1 94.5 98 SER A N 1
ATOM 782 C CA . SER A 1 98 ? 0.075 30.797 3.818 1 94.5 98 SER A CA 1
ATOM 783 C C . SER A 1 98 ? 0.195 29.672 4.832 1 94.5 98 SER A C 1
ATOM 785 O O . SER A 1 98 ? 0.396 29.906 6.023 1 94.5 98 SER A O 1
ATOM 787 N N . ILE A 1 99 ? 0.061 28.438 4.387 1 98.19 99 ILE A N 1
ATOM 788 C CA . ILE A 1 99 ? 0.026 27.281 5.273 1 98.19 99 ILE A CA 1
ATOM 789 C C . ILE A 1 99 ? 1.339 26.5 5.168 1 98.19 99 ILE A C 1
ATOM 791 O O . ILE A 1 99 ? 1.852 26.281 4.066 1 98.19 99 ILE A O 1
ATOM 795 N N . ASP A 1 100 ? 1.849 26.062 6.328 1 98.69 100 ASP A N 1
ATOM 796 C CA . ASP A 1 100 ? 3.143 25.391 6.344 1 98.69 100 ASP A CA 1
ATOM 797 C C . ASP A 1 100 ? 2.979 23.875 6.156 1 98.69 100 ASP A C 1
ATOM 799 O O . ASP A 1 100 ? 3.922 23.188 5.758 1 98.69 100 ASP A O 1
ATOM 803 N N . ALA A 1 101 ? 1.884 23.344 6.473 1 98.94 101 ALA A N 1
ATOM 804 C CA . ALA A 1 101 ? 1.578 21.938 6.23 1 98.94 101 ALA A CA 1
ATOM 805 C C . ALA A 1 101 ? 0.073 21.688 6.277 1 98.94 101 ALA A C 1
ATOM 807 O O . ALA A 1 101 ? -0.643 22.312 7.059 1 98.94 101 ALA A O 1
ATOM 808 N N . ILE A 1 102 ? -0.371 20.828 5.441 1 98.94 102 ILE A N 1
ATOM 809 C CA . ILE A 1 102 ? -1.74 20.328 5.496 1 98.94 102 ILE A CA 1
ATOM 810 C C . ILE A 1 102 ? -1.735 18.844 5.883 1 98.94 102 ILE A C 1
ATOM 812 O O . ILE A 1 102 ? -1.077 18.031 5.234 1 98.94 102 ILE A O 1
ATOM 816 N N . ILE A 1 103 ? -2.33 18.484 6.965 1 98.88 103 ILE A N 1
ATOM 817 C CA . ILE A 1 103 ? -2.518 17.109 7.414 1 98.88 103 ILE A CA 1
ATOM 818 C C . ILE A 1 103 ? -4.004 16.828 7.625 1 98.88 103 ILE A C 1
ATOM 820 O O . ILE A 1 103 ? -4.633 17.438 8.5 1 98.88 103 ILE A O 1
ATOM 824 N N . THR A 1 104 ? -4.535 15.961 6.812 1 97.19 104 THR A N 1
ATOM 825 C CA . THR A 1 104 ? -5.988 15.867 6.848 1 97.19 104 THR A CA 1
ATOM 826 C C . THR A 1 104 ? -6.441 14.43 6.582 1 97.19 104 THR A C 1
ATOM 828 O O . THR A 1 104 ? -5.68 13.625 6.043 1 97.19 104 THR A O 1
ATOM 831 N N . ASP A 1 105 ? -7.582 14.094 7.059 1 97.62 105 ASP A N 1
ATOM 832 C CA . ASP A 1 105 ? -8.32 12.844 6.91 1 97.62 105 ASP A CA 1
ATOM 833 C C . ASP A 1 105 ? -9.766 13.109 6.48 1 97.62 105 ASP A C 1
ATOM 835 O O . ASP A 1 105 ? -10.656 13.227 7.32 1 97.62 105 ASP A O 1
ATOM 839 N N . HIS A 1 106 ? -10.016 13.164 5.195 1 96.69 106 HIS A N 1
ATOM 840 C CA . HIS A 1 106 ? -11.359 13.539 4.754 1 96.69 106 HIS A CA 1
ATOM 841 C C . HIS A 1 106 ? -12.32 12.359 4.867 1 96.69 106 HIS A C 1
ATOM 843 O O . HIS A 1 106 ? -11.906 11.203 4.797 1 96.69 106 HIS A O 1
ATOM 849 N N . PRO A 1 107 ? -13.547 12.641 5.133 1 94.69 107 PRO A N 1
ATOM 850 C CA . PRO A 1 107 ? -14.555 11.578 5.145 1 94.69 107 PRO A CA 1
ATOM 851 C C . PRO A 1 107 ? -14.828 11.008 3.754 1 94.69 107 PRO A C 1
ATOM 853 O O . PRO A 1 107 ? -15.805 11.406 3.104 1 94.69 107 PRO A O 1
ATOM 856 N N . TYR A 1 108 ? -14.078 10.047 3.361 1 92.75 108 TYR A N 1
ATOM 857 C CA . TYR A 1 108 ? -14.117 9.57 1.985 1 92.75 108 TYR A CA 1
ATOM 858 C C . TYR A 1 108 ? -15.289 8.625 1.772 1 92.75 108 TYR A C 1
ATOM 860 O O . TYR A 1 108 ? -15.57 7.777 2.623 1 92.75 108 TYR A O 1
ATOM 868 N N . LEU A 1 109 ? -15.969 8.805 0.686 1 88.44 109 LEU A N 1
ATOM 869 C CA . LEU A 1 109 ? -17.031 7.926 0.221 1 88.44 109 LEU A CA 1
ATOM 870 C C . LEU A 1 109 ? -16.469 6.75 -0.571 1 88.44 109 LEU A C 1
ATOM 872 O O . LEU A 1 109 ? -15.773 6.949 -1.572 1 88.44 109 LEU A O 1
ATOM 876 N N . LEU A 1 110 ? -16.703 5.547 0.022 1 82.75 110 LEU A N 1
ATOM 877 C CA . LEU A 1 110 ? -16.297 4.328 -0.68 1 82.75 110 LEU A CA 1
ATOM 878 C C . LEU A 1 110 ? -17.516 3.449 -0.965 1 82.75 110 LEU A C 1
ATOM 880 O O . LEU A 1 110 ? -18.422 3.355 -0.14 1 82.75 110 LEU A O 1
ATOM 884 N N . LYS A 1 111 ? -17.938 3.23 -2.186 1 65.44 111 LYS A N 1
ATOM 885 C CA . LYS A 1 111 ? -19.125 2.516 -2.629 1 65.44 111 LYS A CA 1
ATOM 886 C C . LYS A 1 111 ? -19.391 1.294 -1.753 1 65.44 111 LYS A C 1
ATOM 888 O O . LYS A 1 111 ? -20.516 1.101 -1.272 1 65.44 111 LYS A O 1
ATOM 893 N N . LYS A 1 112 ? -18.703 0.133 -1.978 1 60.06 112 LYS A N 1
ATOM 894 C CA . LYS A 1 112 ? -19.109 -1.165 -1.444 1 60.06 112 LYS A CA 1
ATOM 895 C C . LYS A 1 112 ? -18.844 -1.25 0.056 1 60.06 112 LYS A C 1
ATOM 897 O O . LYS A 1 112 ? -19.266 -2.203 0.714 1 60.06 112 LYS A O 1
ATOM 902 N N . SER A 1 113 ? -18.062 -0.418 0.501 1 50.94 113 SER A N 1
ATOM 903 C CA . SER A 1 113 ? -17.766 -0.665 1.908 1 50.94 113 SER A CA 1
ATOM 904 C C . SER A 1 113 ? -19.031 -0.622 2.756 1 50.94 113 SER A C 1
ATOM 906 O O . SER A 1 113 ? -19 -0.957 3.943 1 50.94 113 SER A O 1
ATOM 908 N N . LEU A 1 114 ? -20.156 -0.236 2.07 1 42.38 114 LEU A N 1
ATOM 909 C CA . LEU A 1 114 ? -21.422 -0.039 2.787 1 42.38 114 LEU A CA 1
ATOM 910 C C . LEU A 1 114 ? -22.203 -1.343 2.877 1 42.38 114 LEU A C 1
ATOM 912 O O . LEU A 1 114 ? -23.266 -1.387 3.486 1 42.38 114 LEU A O 1
ATOM 916 N N . LYS A 1 115 ? -21.812 -2.283 2.117 1 44.75 115 LYS A N 1
ATOM 917 C CA . LYS A 1 115 ? -22.781 -3.371 2.117 1 44.75 115 LYS A CA 1
ATOM 918 C C . LYS A 1 115 ? -22.641 -4.238 3.365 1 44.75 115 LYS A C 1
ATOM 920 O O . LYS A 1 115 ? -23.406 -5.18 3.566 1 44.75 115 LYS A O 1
ATOM 925 N N . GLY A 1 116 ? -21.438 -4.5 3.861 1 45.28 116 GLY A N 1
ATOM 926 C CA . GLY A 1 116 ? -21.516 -5.605 4.805 1 45.28 116 GLY A CA 1
ATOM 927 C C . GLY A 1 116 ? -22.438 -5.336 5.977 1 45.28 116 GLY A C 1
ATOM 928 O O . GLY A 1 116 ? -23.172 -4.348 5.977 1 45.28 116 GLY A O 1
ATOM 929 N N . GLY A 1 117 ? -22.094 -5.969 7.332 1 42.38 117 GLY A N 1
ATOM 930 C CA . GLY A 1 117 ? -22.922 -6.172 8.508 1 42.38 117 GLY A CA 1
ATOM 931 C C . GLY A 1 117 ? -23.609 -4.906 8.984 1 42.38 117 GLY A C 1
ATOM 932 O O . GLY A 1 117 ? -23.578 -3.885 8.297 1 42.38 117 GLY A O 1
ATOM 933 N N . ASN A 1 118 ? -24.047 -5 10.359 1 42.62 118 ASN A N 1
ATOM 934 C CA . ASN A 1 118 ? -24.672 -4.008 11.227 1 42.62 118 ASN A CA 1
ATOM 935 C C . ASN A 1 118 ? -23.906 -2.691 11.219 1 42.62 118 ASN A C 1
ATOM 937 O O . ASN A 1 118 ? -23.328 -2.299 12.242 1 42.62 118 ASN A O 1
ATOM 941 N N . ARG A 1 119 ? -23.188 -2.531 10.148 1 45.47 119 ARG A N 1
ATOM 942 C CA . ARG A 1 119 ? -22.219 -1.446 10.266 1 45.47 119 ARG A CA 1
ATOM 943 C C . ARG A 1 119 ? -22.922 -0.107 10.469 1 45.47 119 ARG A C 1
ATOM 945 O O . ARG A 1 119 ? -23.938 0.174 9.82 1 45.47 119 ARG A O 1
ATOM 952 N N . ASP A 1 120 ? -22.844 0.384 11.57 1 48.22 120 ASP A N 1
ATOM 953 C CA . ASP A 1 120 ? -23.125 1.763 11.953 1 48.22 120 ASP A CA 1
ATOM 954 C C . ASP A 1 120 ? -22.609 2.744 10.906 1 48.22 120 ASP A C 1
ATOM 956 O O . ASP A 1 120 ? -21.422 2.752 10.586 1 48.22 120 ASP A O 1
ATOM 960 N N . PHE A 1 121 ? -23.469 3.096 9.945 1 51.19 121 PHE A N 1
ATOM 961 C CA . PHE A 1 121 ? -23.312 4.082 8.883 1 51.19 121 PHE A CA 1
ATOM 962 C C . PHE A 1 121 ? -22.75 5.387 9.438 1 51.19 121 PHE A C 1
ATOM 964 O O . PHE A 1 121 ? -23.016 5.738 10.594 1 51.19 121 PHE A O 1
ATOM 971 N N . ALA A 1 122 ? -21.719 5.879 8.75 1 55.19 122 ALA A N 1
ATOM 972 C CA . ALA A 1 122 ? -21.172 7.207 9.031 1 55.19 122 ALA A CA 1
ATOM 973 C C . ALA A 1 122 ? -22.297 8.203 9.305 1 55.19 122 ALA A C 1
ATOM 975 O O . ALA A 1 122 ? -23.281 8.258 8.57 1 55.19 122 ALA A O 1
ATOM 976 N N . SER A 1 123 ? -22.266 8.742 10.477 1 61.56 123 SER A N 1
ATOM 977 C CA . SER A 1 123 ? -23.234 9.758 10.891 1 61.56 123 SER A CA 1
ATOM 978 C C . SER A 1 123 ? -22.969 11.086 10.195 1 61.56 123 SER A C 1
ATOM 980 O O . SER A 1 123 ? -23.609 12.094 10.5 1 61.56 123 SER A O 1
ATOM 982 N N . TYR A 1 124 ? -21.953 11.047 9.18 1 71.81 124 TYR A N 1
ATOM 983 C CA . TYR A 1 124 ? -21.625 12.297 8.5 1 71.81 124 TYR A CA 1
ATOM 984 C C . TYR A 1 124 ? -21.547 12.094 6.992 1 71.81 124 TYR A C 1
ATOM 986 O O . TYR A 1 124 ? -21.531 10.961 6.512 1 71.81 124 TYR A O 1
ATOM 994 N N . ASP A 1 125 ? -21.562 13.156 6.277 1 82.06 125 ASP A N 1
ATOM 995 C CA . ASP A 1 125 ? -21.562 13.109 4.82 1 82.06 125 ASP A CA 1
ATOM 996 C C . ASP A 1 125 ? -20.203 12.711 4.277 1 82.06 125 ASP A C 1
ATOM 998 O O . ASP A 1 125 ? -19.188 13.328 4.621 1 82.06 125 ASP A O 1
ATOM 1002 N N . LEU A 1 126 ? -20.234 11.734 3.551 1 91.44 126 LEU A N 1
ATOM 1003 C CA . LEU A 1 126 ? -19.031 11.25 2.881 1 91.44 126 LEU A CA 1
ATOM 1004 C C . LEU A 1 126 ? -18.938 11.828 1.471 1 91.44 126 LEU A C 1
ATOM 1006 O O . LEU A 1 126 ? -19.938 12.195 0.873 1 91.44 126 LEU A O 1
ATOM 1010 N N . PHE A 1 127 ? -17.688 11.992 1.044 1 94 127 PHE A N 1
ATOM 1011 C CA . PHE A 1 127 ? -17.516 12.477 -0.319 1 94 127 PHE A CA 1
ATOM 1012 C C . PHE A 1 127 ? -16.188 11.977 -0.897 1 94 127 PHE A C 1
ATOM 1014 O O . PHE A 1 127 ? -15.367 11.414 -0.178 1 94 127 PHE A O 1
ATOM 1021 N N . GLN A 1 128 ? -16.031 12.133 -2.17 1 96.06 128 GLN A N 1
ATOM 1022 C CA . GLN A 1 128 ? -14.758 11.961 -2.863 1 96.06 128 GLN A CA 1
ATOM 1023 C C . GLN A 1 128 ? -14.188 13.297 -3.318 1 96.06 128 GLN A C 1
ATOM 1025 O O . GLN A 1 128 ? -14.945 14.219 -3.652 1 96.06 128 GLN A O 1
ATOM 1030 N N . TYR A 1 129 ? -12.906 13.453 -3.314 1 97.88 129 TYR A N 1
ATOM 1031 C CA . TYR A 1 129 ? -12.258 14.672 -3.771 1 97.88 129 TYR A CA 1
ATOM 1032 C C . TYR A 1 129 ? -12.562 14.938 -5.242 1 97.88 129 TYR A C 1
ATOM 1034 O O . TYR A 1 129 ? -12.703 14 -6.031 1 97.88 129 TYR A O 1
ATOM 1042 N N . THR A 1 130 ? -12.656 16.219 -5.57 1 98.06 130 THR A N 1
ATOM 1043 C CA . THR A 1 130 ? -12.594 16.703 -6.938 1 98.06 130 THR A CA 1
ATOM 1044 C C . THR A 1 130 ? -11.258 17.391 -7.207 1 98.06 130 THR A C 1
ATOM 1046 O O . THR A 1 130 ? -10.461 17.594 -6.285 1 98.06 130 THR A O 1
ATOM 1049 N N . GLN A 1 131 ? -11.039 17.688 -8.438 1 98.75 131 GLN A N 1
ATOM 1050 C CA . GLN A 1 131 ? -9.812 18.406 -8.789 1 98.75 131 GLN A CA 1
ATOM 1051 C C . GLN A 1 131 ? -9.688 19.703 -8.008 1 98.75 131 GLN A C 1
ATOM 1053 O O . GLN A 1 131 ? -8.594 20.062 -7.566 1 98.75 131 GLN A O 1
ATOM 1058 N N . GLN A 1 132 ? -10.773 20.375 -7.797 1 98.44 132 GLN A N 1
ATOM 1059 C CA . GLN A 1 132 ? -10.781 21.656 -7.102 1 98.44 132 GLN A CA 1
ATOM 1060 C C . GLN A 1 132 ? -10.289 21.516 -5.668 1 98.44 132 GLN A C 1
ATOM 1062 O O . GLN A 1 132 ? -9.625 22.406 -5.141 1 98.44 132 GLN A O 1
ATOM 1067 N N . ASP A 1 133 ? -10.625 20.438 -5.027 1 98.62 133 ASP A N 1
ATOM 1068 C CA . ASP A 1 133 ? -10.172 20.203 -3.658 1 98.62 133 ASP A CA 1
ATOM 1069 C C . ASP A 1 133 ? -8.648 20.234 -3.57 1 98.62 133 ASP A C 1
ATOM 1071 O O . ASP A 1 133 ? -8.086 20.875 -2.684 1 98.62 133 ASP A O 1
ATOM 1075 N N . LEU A 1 134 ? -8 19.547 -4.477 1 98.88 134 LEU A N 1
ATOM 1076 C CA . LEU A 1 134 ? -6.543 19.5 -4.469 1 98.88 134 LEU A CA 1
ATOM 1077 C C . LEU A 1 134 ? -5.941 20.812 -4.957 1 98.88 134 LEU A C 1
ATOM 1079 O O . LEU A 1 134 ? -4.879 21.219 -4.484 1 98.88 134 LEU A O 1
ATOM 1083 N N . ASP A 1 135 ? -6.617 21.484 -5.871 1 98.88 135 ASP A N 1
ATOM 1084 C CA . ASP A 1 135 ? -6.164 22.797 -6.328 1 98.88 135 ASP A CA 1
ATOM 1085 C C . ASP A 1 135 ? -6.121 23.797 -5.172 1 98.88 135 ASP A C 1
ATOM 1087 O O . ASP A 1 135 ? -5.172 24.562 -5.055 1 98.88 135 ASP A O 1
ATOM 1091 N N . GLU A 1 136 ? -7.113 23.781 -4.34 1 98.69 136 GLU A N 1
ATOM 1092 C CA . GLU A 1 136 ? -7.164 24.703 -3.207 1 98.69 136 GLU A CA 1
ATOM 1093 C C . GLU A 1 136 ? -6.09 24.359 -2.178 1 98.69 136 GLU A C 1
ATOM 1095 O O . GLU A 1 136 ? -5.469 25.266 -1.609 1 98.69 136 GLU A O 1
ATOM 1100 N N . LYS A 1 137 ? -5.871 23.109 -1.949 1 98.88 137 LYS A N 1
ATOM 1101 C CA . LYS A 1 137 ? -4.773 22.719 -1.07 1 98.88 137 LYS A CA 1
ATOM 1102 C C . LYS A 1 137 ? -3.436 23.219 -1.607 1 98.88 137 LYS A C 1
ATOM 1104 O O . LYS A 1 137 ? -2.609 23.734 -0.85 1 98.88 137 LYS A O 1
ATOM 1109 N N . PHE A 1 138 ? -3.279 23.031 -2.91 1 98.88 138 PHE A N 1
ATOM 1110 C CA . PHE A 1 138 ? -2.066 23.5 -3.562 1 98.88 138 PHE A CA 1
ATOM 1111 C C . PHE A 1 138 ? -1.922 25.016 -3.404 1 98.88 138 PHE A C 1
ATOM 1113 O O . PHE A 1 138 ? -0.828 25.516 -3.129 1 98.88 138 PHE A O 1
ATOM 1120 N N . ARG A 1 139 ? -2.992 25.734 -3.58 1 98.56 139 ARG A N 1
ATOM 1121 C CA . ARG A 1 139 ? -2.994 27.188 -3.525 1 98.56 139 ARG A CA 1
ATOM 1122 C C . ARG A 1 139 ? -2.549 27.688 -2.154 1 98.56 139 ARG A C 1
ATOM 1124 O O . ARG A 1 139 ? -1.708 28.594 -2.057 1 98.56 139 ARG A O 1
ATOM 1131 N N . VAL A 1 140 ? -3.008 27.109 -1.083 1 97.88 140 VAL A N 1
ATOM 1132 C CA . VAL A 1 140 ? -2.811 27.672 0.249 1 97.88 140 VAL A CA 1
ATOM 1133 C C . VAL A 1 140 ? -1.489 27.188 0.83 1 97.88 140 VAL A C 1
ATOM 1135 O O . VAL A 1 140 ? -0.922 27.812 1.726 1 97.88 140 VAL A O 1
ATOM 1138 N N . LEU A 1 141 ? -1.011 26.031 0.374 1 98.81 141 LEU A N 1
ATOM 1139 C CA . LEU A 1 141 ? 0.222 25.453 0.89 1 98.81 141 LEU A CA 1
ATOM 1140 C C . LEU A 1 141 ? 1.44 26.219 0.382 1 98.81 141 LEU A C 1
ATOM 1142 O O . LEU A 1 141 ? 1.508 26.578 -0.797 1 98.81 141 LEU A O 1
ATOM 1146 N N . LYS A 1 142 ? 2.393 26.469 1.251 1 98.69 142 LYS A N 1
ATOM 1147 C CA . LYS A 1 142 ? 3.639 27.125 0.854 1 98.69 142 LYS A CA 1
ATOM 1148 C C . LYS A 1 142 ? 4.453 26.219 -0.073 1 98.69 142 LYS A C 1
ATOM 1150 O O . LYS A 1 142 ? 4.375 25 0.015 1 98.69 142 LYS A O 1
ATOM 1155 N N . LYS A 1 143 ? 5.277 26.859 -0.893 1 98.62 143 LYS A N 1
ATOM 1156 C CA . LYS A 1 143 ? 6.129 26.141 -1.829 1 98.62 143 LYS A CA 1
ATOM 1157 C C . LYS A 1 143 ? 7.055 25.172 -1.095 1 98.62 143 LYS A C 1
ATOM 1159 O O . LYS A 1 143 ? 7.648 25.531 -0.077 1 98.62 143 LYS A O 1
ATOM 1164 N N . GLY A 1 144 ? 7.121 23.938 -1.568 1 98.75 144 GLY A N 1
ATOM 1165 C CA . GLY A 1 144 ? 8.023 22.938 -1.027 1 98.75 144 GLY A CA 1
ATOM 1166 C C . GLY A 1 144 ? 7.465 22.234 0.196 1 98.75 144 GLY A C 1
ATOM 1167 O O . GLY A 1 144 ? 8.023 21.234 0.652 1 98.75 144 GLY A O 1
ATOM 1168 N N . HIS A 1 145 ? 6.359 22.719 0.739 1 98.94 145 HIS A N 1
ATOM 1169 C CA . HIS A 1 145 ? 5.82 22.188 1.983 1 98.94 145 HIS A CA 1
ATOM 1170 C C . HIS A 1 145 ? 4.918 20.984 1.72 1 98.94 145 HIS A C 1
ATOM 1172 O O . HIS A 1 145 ? 4.645 20.656 0.564 1 98.94 145 HIS A O 1
ATOM 1178 N N . PHE A 1 146 ? 4.461 20.328 2.762 1 98.94 146 PHE A N 1
ATOM 1179 C CA . PHE A 1 146 ? 3.92 18.984 2.59 1 98.94 146 PHE A CA 1
ATOM 1180 C C . PHE A 1 146 ? 2.408 18.984 2.787 1 98.94 146 PHE A C 1
ATOM 1182 O O . PHE A 1 146 ? 1.892 19.672 3.67 1 98.94 146 PHE A O 1
ATOM 1189 N N . LEU A 1 147 ? 1.771 18.25 1.963 1 98.94 147 LEU A N 1
ATOM 1190 C CA . LEU A 1 147 ? 0.408 17.75 2.129 1 98.94 147 LEU A CA 1
ATOM 1191 C C . LEU A 1 147 ? 0.411 16.297 2.561 1 98.94 147 LEU A C 1
ATOM 1193 O O . LEU A 1 147 ? 1.021 15.445 1.902 1 98.94 147 LEU A O 1
ATOM 1197 N N . VAL A 1 148 ? -0.243 15.984 3.688 1 98.94 148 VAL A N 1
ATOM 1198 C CA . VAL A 1 148 ? -0.36 14.633 4.211 1 98.94 148 VAL A CA 1
ATOM 1199 C C . VAL A 1 148 ? -1.824 14.195 4.207 1 98.94 148 VAL A C 1
ATOM 1201 O O . VAL A 1 148 ? -2.676 14.867 4.797 1 98.94 148 VAL A O 1
ATOM 1204 N N . GLU A 1 149 ? -2.121 13.094 3.52 1 98.75 149 GLU A N 1
ATOM 1205 C CA . GLU A 1 149 ? -3.473 12.562 3.402 1 98.75 149 GLU A CA 1
ATOM 1206 C C . GLU A 1 149 ? -3.576 11.18 4.039 1 98.75 149 GLU A C 1
ATOM 1208 O O . GLU A 1 149 ? -2.82 10.266 3.689 1 98.75 149 GLU A O 1
ATOM 1213 N N . PHE A 1 150 ? -4.484 11.062 5.004 1 98.5 150 PHE A N 1
ATOM 1214 C CA . PHE A 1 150 ? -4.844 9.734 5.484 1 98.5 150 PHE A CA 1
ATOM 1215 C C . PHE A 1 150 ? -5.852 9.07 4.551 1 98.5 150 PHE A C 1
ATOM 1217 O O . PHE A 1 150 ? -6.871 9.672 4.203 1 98.5 150 PHE A O 1
ATOM 1224 N N . LEU A 1 151 ? -5.555 7.895 4.117 1 97.81 151 LEU A N 1
ATOM 1225 C CA . LEU A 1 151 ? -6.426 7.125 3.234 1 97.81 151 LEU A CA 1
ATOM 1226 C C . LEU A 1 151 ? -6.5 5.668 3.674 1 97.81 151 LEU A C 1
ATOM 1228 O O . LEU A 1 151 ? -5.605 5.18 4.367 1 97.81 151 LEU A O 1
ATOM 1232 N N . PRO A 1 152 ? -7.574 5 3.297 1 95.75 152 PRO A N 1
ATOM 1233 C CA . PRO A 1 152 ? -7.688 3.594 3.686 1 95.75 152 PRO A CA 1
ATOM 1234 C C . PRO A 1 152 ? -6.672 2.701 2.975 1 95.75 152 PRO A C 1
ATOM 1236 O O . PRO A 1 152 ? -6.152 3.072 1.919 1 95.75 152 PRO A O 1
ATOM 1239 N N . GLU A 1 153 ? -6.445 1.593 3.629 1 96.25 153 GLU A N 1
ATOM 1240 C CA . GLU A 1 153 ? -5.66 0.568 2.949 1 96.25 153 GLU A CA 1
ATOM 1241 C C . GLU A 1 153 ? -6.305 0.165 1.626 1 96.25 153 GLU A C 1
ATOM 1243 O O . GLU A 1 153 ? -7.523 0.013 1.544 1 96.25 153 GLU A O 1
ATOM 1248 N N . GLU A 1 154 ? -5.469 -0.023 0.639 1 96.38 154 GLU A N 1
ATOM 1249 C CA . GLU A 1 154 ? -5.953 -0.331 -0.704 1 96.38 154 GLU A CA 1
ATOM 1250 C C . GLU A 1 154 ? -6.625 -1.7 -0.748 1 96.38 154 GLU A C 1
ATOM 1252 O O . GLU A 1 154 ? -6.145 -2.654 -0.132 1 96.38 154 GLU A O 1
ATOM 1257 N N . ASN A 1 155 ? -7.707 -1.817 -1.459 1 94.31 155 ASN A N 1
ATOM 1258 C CA . ASN A 1 155 ? -8.391 -3.064 -1.787 1 94.31 155 ASN A CA 1
ATOM 1259 C C . ASN A 1 155 ? -9.109 -2.975 -3.131 1 94.31 155 ASN A C 1
ATOM 1261 O O . ASN A 1 155 ? -8.953 -1.99 -3.855 1 94.31 155 ASN A O 1
ATOM 1265 N N . GLY A 1 156 ? -9.773 -4.02 -3.469 1 93.44 156 GLY A N 1
ATOM 1266 C CA . GLY A 1 156 ? -10.414 -4.105 -4.77 1 93.44 156 GLY A CA 1
ATOM 1267 C C . GLY A 1 156 ? -11.492 -3.053 -4.977 1 93.44 156 GLY A C 1
ATOM 1268 O O . GLY A 1 156 ? -11.82 -2.715 -6.117 1 93.44 156 GLY A O 1
ATOM 1269 N N . ASP A 1 157 ? -11.977 -2.43 -3.932 1 92.31 157 ASP A N 1
ATOM 1270 C CA . ASP A 1 157 ? -13.125 -1.526 -4.031 1 92.31 157 ASP A CA 1
ATOM 1271 C C . ASP A 1 157 ? -12.672 -0.069 -4.078 1 92.31 157 ASP A C 1
ATOM 1273 O O . ASP A 1 157 ? -13.391 0.795 -4.582 1 92.31 157 ASP A O 1
ATOM 1277 N N . ASN A 1 158 ? -11.5 0.172 -3.572 1 95.44 158 ASN A N 1
ATOM 1278 C CA . ASN A 1 158 ? -11.172 1.578 -3.367 1 95.44 158 ASN A CA 1
ATOM 1279 C C . ASN A 1 158 ? -9.945 1.99 -4.176 1 95.44 158 ASN A C 1
ATOM 1281 O O . ASN A 1 158 ? -9.594 3.172 -4.227 1 95.44 158 ASN A O 1
ATOM 1285 N N . TYR A 1 159 ? -9.312 1.04 -4.891 1 96.88 159 TYR A N 1
ATOM 1286 C CA . TYR A 1 159 ? -8.023 1.296 -5.516 1 96.88 159 TYR A CA 1
ATOM 1287 C C . TYR A 1 159 ? -8.133 2.383 -6.578 1 96.88 159 TYR A C 1
ATOM 1289 O O . TYR A 1 159 ? -7.195 3.156 -6.785 1 96.88 159 TYR A O 1
ATOM 1297 N N . GLU A 1 160 ? -9.234 2.523 -7.25 1 96.62 160 GLU A N 1
ATOM 1298 C CA . GLU A 1 160 ? -9.406 3.531 -8.289 1 96.62 160 GLU A CA 1
ATOM 1299 C C . GLU A 1 160 ? -9.453 4.938 -7.695 1 96.62 160 GLU A C 1
ATOM 1301 O O . GLU A 1 160 ? -8.836 5.863 -8.227 1 96.62 160 GLU A O 1
ATOM 1306 N N . TYR A 1 161 ? -10.234 5.031 -6.598 1 97.19 161 TYR A N 1
ATOM 1307 C CA . TYR A 1 161 ? -10.297 6.332 -5.941 1 97.19 161 TYR A CA 1
ATOM 1308 C C . TYR A 1 161 ? -8.93 6.734 -5.398 1 97.19 161 TYR A C 1
ATOM 1310 O O . TYR A 1 161 ? -8.523 7.895 -5.52 1 97.19 161 TYR A O 1
ATOM 1318 N N . LEU A 1 162 ? -8.195 5.836 -4.793 1 98 162 LEU A N 1
ATOM 1319 C CA . LEU A 1 162 ? -6.875 6.105 -4.246 1 98 162 LEU A CA 1
ATOM 1320 C C . LEU A 1 162 ? -5.926 6.598 -5.332 1 98 162 LEU A C 1
ATOM 1322 O O . LEU A 1 162 ? -5.137 7.516 -5.102 1 98 162 LEU A O 1
ATOM 1326 N N . TYR A 1 163 ? -6.016 6.008 -6.477 1 98.25 163 TYR A N 1
ATOM 1327 C CA . TYR A 1 163 ? -5.203 6.48 -7.594 1 98.25 163 TYR A CA 1
ATOM 1328 C C . TYR A 1 163 ? -5.648 7.871 -8.039 1 98.25 163 TYR A C 1
ATOM 1330 O O . TYR A 1 163 ? -4.816 8.719 -8.367 1 98.25 163 TYR A O 1
ATOM 1338 N N . GLN A 1 164 ? -6.926 8.086 -8.094 1 98.25 164 GLN A N 1
ATOM 1339 C CA . GLN A 1 164 ? -7.461 9.375 -8.516 1 98.25 164 GLN A CA 1
ATOM 1340 C C . GLN A 1 164 ? -6.941 10.5 -7.625 1 98.25 164 GLN A C 1
ATOM 1342 O O . GLN A 1 164 ? -6.656 11.602 -8.109 1 98.25 164 GLN A O 1
ATOM 1347 N N . VAL A 1 165 ? -6.855 10.258 -6.355 1 98.69 165 VAL A N 1
ATOM 1348 C CA . VAL A 1 165 ? -6.328 11.258 -5.434 1 98.69 165 VAL A CA 1
ATOM 1349 C C . VAL A 1 165 ? -4.91 11.641 -5.844 1 98.69 165 VAL A C 1
ATOM 1351 O O . VAL A 1 165 ? -4.57 12.828 -5.902 1 98.69 165 VAL A O 1
ATOM 1354 N N . LYS A 1 166 ? -4.109 10.648 -6.145 1 98.75 166 LYS A N 1
ATOM 1355 C CA . LYS A 1 166 ? -2.732 10.898 -6.559 1 98.75 166 LYS A CA 1
ATOM 1356 C C . LYS A 1 166 ? -2.684 11.617 -7.902 1 98.75 166 LYS A C 1
ATOM 1358 O O . LYS A 1 166 ? -1.874 12.531 -8.094 1 98.75 166 LYS A O 1
ATOM 1363 N N . ALA A 1 167 ? -3.557 11.219 -8.797 1 98.62 167 ALA A N 1
ATOM 1364 C CA . ALA A 1 167 ? -3.609 11.836 -10.117 1 98.62 167 ALA A CA 1
ATOM 1365 C C . ALA A 1 167 ? -4.027 13.305 -10.016 1 98.62 167 ALA A C 1
ATOM 1367 O O . ALA A 1 167 ? -3.449 14.164 -10.688 1 98.62 167 ALA A O 1
ATOM 1368 N N . MET A 1 168 ? -5.004 13.539 -9.219 1 98.81 168 MET A N 1
ATOM 1369 C CA . MET A 1 168 ? -5.453 14.914 -9.016 1 98.81 168 MET A CA 1
ATOM 1370 C C . MET A 1 168 ? -4.355 15.758 -8.375 1 98.81 168 MET A C 1
ATOM 1372 O O . MET A 1 168 ? -4.176 16.922 -8.727 1 98.81 168 MET A O 1
ATOM 1376 N N . ALA A 1 169 ? -3.668 15.172 -7.426 1 98.88 169 ALA A N 1
ATOM 1377 C CA . ALA A 1 169 ? -2.551 15.883 -6.801 1 98.88 169 ALA A CA 1
ATOM 1378 C C . ALA A 1 169 ? -1.487 16.25 -7.832 1 98.88 169 ALA A C 1
ATOM 1380 O O . ALA A 1 169 ? -1.002 17.375 -7.859 1 98.88 169 ALA A O 1
ATOM 1381 N N . LYS A 1 170 ? -1.158 15.312 -8.625 1 98.69 170 LYS A N 1
ATOM 1382 C CA . LYS A 1 170 ? -0.177 15.547 -9.68 1 98.69 170 LYS A CA 1
ATOM 1383 C C . LYS A 1 170 ? -0.631 16.672 -10.617 1 98.69 170 LYS A C 1
ATOM 1385 O O . LYS A 1 170 ? 0.157 17.547 -10.961 1 98.69 170 LYS A O 1
ATOM 1390 N N . GLU A 1 171 ? -1.852 16.594 -10.977 1 98.69 171 GLU A N 1
ATOM 1391 C CA . GLU A 1 171 ? -2.42 17.609 -11.875 1 98.69 171 GLU A CA 1
ATOM 1392 C C . GLU A 1 171 ? -2.336 19 -11.258 1 98.69 171 GLU A C 1
ATOM 1394 O O . GLU A 1 171 ? -2.102 19.984 -11.969 1 98.69 171 GLU A O 1
ATOM 1399 N N . SER A 1 172 ? -2.502 19.094 -9.945 1 98.81 172 SER A N 1
ATOM 1400 C CA . SER A 1 172 ? -2.434 20.375 -9.242 1 98.81 172 SER A CA 1
ATOM 1401 C C . SER A 1 172 ? -0.997 20.875 -9.141 1 98.81 172 SER A C 1
ATOM 1403 O O . SER A 1 172 ? -0.761 22.047 -8.852 1 98.81 172 SER A O 1
ATOM 1405 N N . GLY A 1 173 ? -0.033 20 -9.281 1 98.62 173 GLY A N 1
ATOM 1406 C CA . GLY A 1 173 ? 1.364 20.391 -9.219 1 98.62 173 GLY A CA 1
ATOM 1407 C C . GLY A 1 173 ? 2.121 19.75 -8.078 1 98.62 173 GLY A C 1
ATOM 1408 O O . GLY A 1 173 ? 3.322 19.969 -7.914 1 98.62 173 GLY A O 1
ATOM 1409 N N . PHE A 1 174 ? 1.454 18.891 -7.348 1 98.88 174 PHE A N 1
ATOM 1410 C CA . PHE A 1 174 ? 2.109 18.203 -6.238 1 98.88 174 PHE A CA 1
ATOM 1411 C C . PHE A 1 174 ? 3.053 17.125 -6.754 1 98.88 174 PHE A C 1
ATOM 1413 O O . PHE A 1 174 ? 2.826 16.547 -7.82 1 98.88 174 PHE A O 1
ATOM 1420 N N . GLU A 1 175 ? 4.082 16.938 -6.023 1 98.31 175 GLU A N 1
ATOM 1421 C CA . GLU A 1 175 ? 4.93 15.766 -6.195 1 98.31 175 GLU A CA 1
ATOM 1422 C C . GLU A 1 175 ? 4.578 14.68 -5.18 1 98.31 175 GLU A C 1
ATOM 1424 O O . GLU A 1 175 ? 4.441 14.961 -3.988 1 98.31 175 GLU A O 1
ATOM 1429 N N . TYR A 1 176 ? 4.387 13.508 -5.684 1 98.19 176 TYR A N 1
ATOM 1430 C CA . TYR A 1 176 ? 4.148 12.375 -4.793 1 98.19 176 TYR A CA 1
ATOM 1431 C C . TYR A 1 176 ? 5.434 11.961 -4.078 1 98.19 176 TYR A C 1
ATOM 1433 O O . TYR A 1 176 ? 6.32 11.359 -4.688 1 98.19 176 TYR A O 1
ATOM 1441 N N . TYR A 1 177 ? 5.531 12.234 -2.805 1 97.69 177 TYR A N 1
ATOM 1442 C CA . TYR A 1 177 ? 6.777 12.117 -2.055 1 97.69 177 TYR A CA 1
ATOM 1443 C C . TYR A 1 177 ? 6.953 10.711 -1.499 1 97.69 177 TYR A C 1
ATOM 1445 O O . TYR A 1 177 ? 7.996 10.086 -1.694 1 97.69 177 TYR A O 1
ATOM 1453 N N . ALA A 1 178 ? 5.906 10.211 -0.816 1 97.56 178 ALA A N 1
ATOM 1454 C CA . ALA A 1 178 ? 6.012 8.891 -0.205 1 97.56 178 ALA A CA 1
ATOM 1455 C C . ALA A 1 178 ? 4.648 8.391 0.258 1 97.56 178 ALA A C 1
ATOM 1457 O O . ALA A 1 178 ? 3.695 9.164 0.357 1 97.56 178 ALA A O 1
ATOM 1458 N N . LYS A 1 179 ? 4.586 7.141 0.45 1 98 179 LYS A N 1
ATOM 1459 C CA . LYS A 1 179 ? 3.494 6.469 1.148 1 98 179 LYS A CA 1
ATOM 1460 C C . LYS A 1 179 ? 4.008 5.711 2.369 1 98 179 LYS A C 1
ATOM 1462 O O . LYS A 1 179 ? 4.934 4.906 2.262 1 98 179 LYS A O 1
ATOM 1467 N N . VAL A 1 180 ? 3.41 5.965 3.531 1 98.44 180 VAL A N 1
ATOM 1468 C CA . VAL A 1 180 ? 3.811 5.289 4.762 1 98.44 180 VAL A CA 1
ATOM 1469 C C . VAL A 1 180 ? 2.586 4.68 5.438 1 98.44 180 VAL A C 1
ATOM 1471 O O . VAL A 1 180 ? 1.559 5.344 5.59 1 98.44 180 VAL A O 1
ATOM 1474 N N . ALA A 1 181 ? 2.684 3.436 5.832 1 98.25 181 ALA A N 1
ATOM 1475 C CA . ALA A 1 181 ? 1.573 2.779 6.52 1 98.25 181 ALA A CA 1
ATOM 1476 C C . ALA A 1 181 ? 1.511 3.197 7.984 1 98.25 181 ALA A C 1
ATOM 1478 O O . ALA A 1 181 ? 2.547 3.346 8.641 1 98.25 181 ALA A O 1
ATOM 1479 N N . TRP A 1 182 ? 0.34 3.418 8.461 1 98.56 182 TRP A N 1
ATOM 1480 C CA . TRP A 1 182 ? 0.057 3.385 9.891 1 98.56 182 TRP A CA 1
ATOM 1481 C C . TRP A 1 182 ? -0.446 2.01 10.32 1 98.56 182 TRP A C 1
ATOM 1483 O O . TRP A 1 182 ? -1.555 1.608 9.961 1 98.56 182 TRP A O 1
ATOM 1493 N N . ARG A 1 183 ? 0.395 1.303 11.031 1 97.88 183 ARG A N 1
ATOM 1494 C CA . ARG A 1 183 ? 0.011 0.007 11.578 1 97.88 183 ARG A CA 1
ATOM 1495 C C . ARG A 1 183 ? -0.699 0.172 12.922 1 97.88 183 ARG A C 1
ATOM 1497 O O . ARG A 1 183 ? -0.135 0.731 13.859 1 97.88 183 ARG A O 1
ATOM 1504 N N . LYS A 1 184 ? -1.831 -0.389 13.031 1 96.81 184 LYS A N 1
ATOM 1505 C CA . LYS A 1 184 ? -2.727 -0.15 14.156 1 96.81 184 LYS A CA 1
ATOM 1506 C C . LYS A 1 184 ? -2.471 -1.148 15.281 1 96.81 184 LYS A C 1
ATOM 1508 O O . LYS A 1 184 ? -3.414 -1.683 15.867 1 96.81 184 LYS A O 1
ATOM 1513 N N . GLY A 1 185 ? -1.241 -1.43 15.516 1 92.25 185 GLY A N 1
ATOM 1514 C CA . GLY A 1 185 ? -0.826 -2.238 16.656 1 92.25 185 GLY A CA 1
ATOM 1515 C C . GLY A 1 185 ? -1.463 -3.615 16.672 1 92.25 185 GLY A C 1
ATOM 1516 O O . GLY A 1 185 ? -1.346 -4.371 15.695 1 92.25 185 GLY A O 1
ATOM 1517 N N . THR A 1 186 ? -2.281 -3.84 17.672 1 91.5 186 THR A N 1
ATOM 1518 C CA . THR A 1 186 ? -2.824 -5.176 17.891 1 91.5 186 THR A CA 1
ATOM 1519 C C . THR A 1 186 ? -4.207 -5.309 17.266 1 91.5 186 THR A C 1
ATOM 1521 O O . THR A 1 186 ? -4.809 -6.387 17.297 1 91.5 186 THR A O 1
ATOM 1524 N N . ILE A 1 187 ? -4.711 -4.293 16.719 1 91.69 187 ILE A N 1
ATOM 1525 C CA . ILE A 1 187 ? -6.055 -4.328 16.141 1 91.69 187 ILE A CA 1
ATOM 1526 C C . ILE A 1 187 ? -5.996 -4.871 14.711 1 91.69 187 ILE A C 1
ATOM 1528 O O . ILE A 1 187 ? -5.297 -4.316 13.859 1 91.69 187 ILE A O 1
ATOM 1532 N N . VAL A 1 188 ? -6.688 -5.949 14.539 1 93.69 188 VAL A N 1
ATOM 1533 C CA . VAL A 1 188 ? -6.785 -6.566 13.219 1 93.69 188 VAL A CA 1
ATOM 1534 C C . VAL A 1 188 ? -8.25 -6.727 12.828 1 93.69 188 VAL A C 1
ATOM 1536 O O . VAL A 1 188 ? -9.047 -7.262 13.602 1 93.69 188 VAL A O 1
ATOM 1539 N N . ALA A 1 189 ? -8.57 -6.168 11.664 1 91.19 189 ALA A N 1
ATOM 1540 C CA . ALA A 1 189 ? -9.938 -6.281 11.164 1 91.19 189 ALA A CA 1
ATOM 1541 C C . ALA A 1 189 ? -10.047 -7.375 10.109 1 91.19 189 ALA A C 1
ATOM 1543 O O . ALA A 1 189 ? -9.133 -7.555 9.289 1 91.19 189 ALA A O 1
ATOM 1544 N N . ASN A 1 190 ? -11.125 -8.062 10.125 1 88.31 190 ASN A N 1
ATOM 1545 C CA . ASN A 1 190 ? -11.445 -9.047 9.094 1 88.31 190 ASN A CA 1
ATOM 1546 C C . ASN A 1 190 ? -12.312 -8.453 7.992 1 88.31 190 ASN A C 1
ATOM 1548 O O . ASN A 1 190 ? -13.445 -8.031 8.25 1 88.31 190 ASN A O 1
ATOM 1552 N N . THR A 1 191 ? -11.766 -8.484 6.789 1 85.12 191 THR A N 1
ATOM 1553 C CA . THR A 1 191 ? -12.531 -7.887 5.699 1 85.12 191 THR A CA 1
ATOM 1554 C C . THR A 1 191 ? -13.141 -8.969 4.812 1 85.12 191 THR A C 1
ATOM 1556 O O . THR A 1 191 ? -13.641 -8.68 3.723 1 85.12 191 THR A O 1
ATOM 1559 N N . GLY A 1 192 ? -13.086 -10.172 5.258 1 84.5 192 GLY A N 1
ATOM 1560 C CA . GLY A 1 192 ? -13.586 -11.281 4.461 1 84.5 192 GLY A CA 1
ATOM 1561 C C . GLY A 1 192 ? -12.523 -11.898 3.568 1 84.5 192 GLY A C 1
ATOM 1562 O O . GLY A 1 192 ? -12.375 -13.125 3.531 1 84.5 192 GLY A O 1
ATOM 1563 N N . ARG A 1 193 ? -11.773 -11.062 2.873 1 91.75 193 ARG A N 1
ATOM 1564 C CA . ARG A 1 193 ? -10.758 -11.555 1.951 1 91.75 193 ARG A CA 1
ATOM 1565 C C . ARG A 1 193 ? -9.375 -11.516 2.594 1 91.75 193 ARG A C 1
ATOM 1567 O O . ARG A 1 193 ? -8.555 -12.414 2.375 1 91.75 193 ARG A O 1
ATOM 1574 N N . LYS A 1 194 ? -9.172 -10.57 3.338 1 95.06 194 LYS A N 1
ATOM 1575 C CA . LYS A 1 194 ? -7.855 -10.312 3.92 1 95.06 194 LYS A CA 1
ATOM 1576 C C . LYS A 1 194 ? -7.98 -9.68 5.301 1 95.06 194 LYS A C 1
ATOM 1578 O O . LYS A 1 194 ? -8.875 -8.867 5.539 1 95.06 194 LYS A O 1
ATOM 1583 N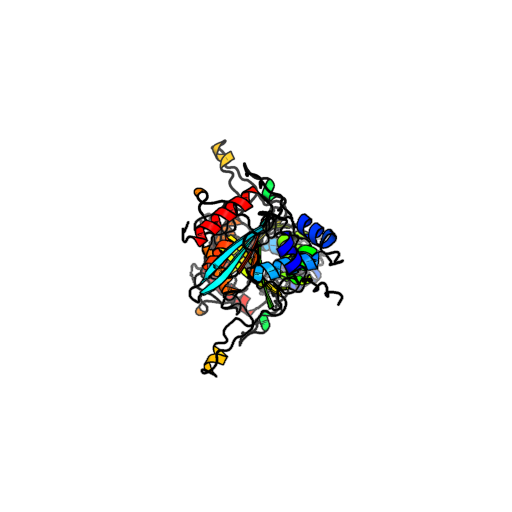 N . ALA A 1 195 ? -7.094 -10.109 6.211 1 96.12 195 ALA A N 1
ATOM 1584 C CA . ALA A 1 195 ? -6.945 -9.383 7.473 1 96.12 195 ALA A CA 1
ATOM 1585 C C . ALA A 1 195 ? -6.305 -8.016 7.246 1 96.12 195 ALA A C 1
ATOM 1587 O O . ALA A 1 195 ? -5.387 -7.883 6.43 1 96.12 195 ALA A O 1
ATOM 1588 N N . LYS A 1 196 ? -6.809 -7.07 7.914 1 95.88 196 LYS A N 1
ATOM 1589 C CA . LYS A 1 196 ? -6.371 -5.691 7.715 1 95.88 196 LYS A CA 1
ATOM 1590 C C . LYS A 1 196 ? -5.996 -5.035 9.039 1 95.88 196 LYS A C 1
ATOM 1592 O O . LYS A 1 196 ? -6.707 -5.18 10.031 1 95.88 196 LYS A O 1
ATOM 1597 N N . ASN A 1 197 ? -4.824 -4.258 9.047 1 96.81 197 ASN A N 1
ATOM 1598 C CA . ASN A 1 197 ? -4.457 -3.555 10.266 1 96.81 197 ASN A CA 1
ATOM 1599 C C . ASN A 1 197 ? -3.717 -2.254 9.961 1 96.81 197 ASN A C 1
ATOM 1601 O O . ASN A 1 197 ? -2.971 -1.749 10.805 1 96.81 197 ASN A O 1
ATOM 1605 N N . THR A 1 198 ? -3.869 -1.782 8.742 1 97.56 198 THR A N 1
ATOM 1606 C CA . THR A 1 198 ? -3.135 -0.569 8.406 1 97.56 198 THR A CA 1
ATOM 1607 C C . THR A 1 198 ? -4.059 0.463 7.766 1 97.56 198 THR A C 1
ATOM 1609 O O . THR A 1 198 ? -5.156 0.125 7.312 1 97.56 198 THR A O 1
ATOM 1612 N N . GLU A 1 199 ? -3.705 1.659 7.824 1 97.25 199 GLU A N 1
ATOM 1613 C CA . GLU A 1 199 ? -4.121 2.773 6.977 1 97.25 199 GLU A CA 1
ATOM 1614 C C . GLU A 1 199 ? -2.928 3.41 6.273 1 97.25 199 GLU A C 1
ATOM 1616 O O . GLU A 1 199 ? -1.784 3.232 6.699 1 97.25 199 GLU A O 1
ATOM 1621 N N . ASP A 1 200 ? -3.238 4.043 5.188 1 97.75 200 ASP A N 1
ATOM 1622 C CA . ASP A 1 200 ? -2.133 4.602 4.414 1 97.75 200 ASP A CA 1
ATOM 1623 C C . ASP A 1 200 ? -2.033 6.113 4.613 1 97.75 200 ASP A C 1
ATOM 1625 O O . ASP A 1 200 ? -3.051 6.805 4.664 1 97.75 200 ASP A O 1
ATOM 1629 N N . ILE A 1 201 ? -0.844 6.574 4.77 1 98.75 201 ILE A N 1
ATOM 1630 C CA . ILE A 1 201 ? -0.514 7.992 4.844 1 98.75 201 ILE A CA 1
ATOM 1631 C C . ILE A 1 201 ? 0.259 8.406 3.594 1 98.75 201 ILE A C 1
ATOM 1633 O O . ILE A 1 201 ? 1.384 7.953 3.373 1 98.75 201 ILE A O 1
ATOM 1637 N N . LEU A 1 202 ? -0.344 9.258 2.793 1 98.75 202 LEU A N 1
ATOM 1638 C CA . LEU A 1 202 ? 0.306 9.758 1.587 1 98.75 202 LEU A CA 1
ATOM 1639 C C . LEU A 1 202 ? 0.905 11.141 1.828 1 98.75 202 LEU A C 1
ATOM 1641 O O . LEU A 1 202 ? 0.229 12.031 2.344 1 98.75 202 LEU A O 1
ATOM 1645 N N . LEU A 1 203 ? 2.133 11.266 1.48 1 98.88 203 LEU A N 1
ATOM 1646 C CA . LEU A 1 203 ? 2.814 12.555 1.562 1 98.88 203 LEU A CA 1
ATOM 1647 C C . LEU A 1 203 ? 3.07 13.117 0.171 1 98.88 203 LEU A C 1
ATOM 1649 O O . LEU A 1 203 ? 3.59 12.422 -0.703 1 98.88 203 LEU A O 1
ATOM 1653 N N . PHE A 1 204 ? 2.693 14.336 -0.026 1 98.88 204 PHE A N 1
ATOM 1654 C CA . PHE A 1 204 ? 2.975 15.109 -1.229 1 98.88 204 PHE A CA 1
ATOM 1655 C C . PHE A 1 204 ? 3.734 16.391 -0.884 1 98.88 204 PHE A C 1
ATOM 1657 O O . PHE A 1 204 ? 3.602 16.922 0.222 1 98.88 204 PHE A O 1
ATOM 1664 N N . SER A 1 205 ? 4.496 16.875 -1.774 1 98.81 205 SER A N 1
ATOM 1665 C CA . SER A 1 205 ? 5.105 18.188 -1.633 1 98.81 205 SER A CA 1
ATOM 1666 C C . SER A 1 205 ? 4.66 19.125 -2.752 1 98.81 205 SER A C 1
ATOM 1668 O O . SER A 1 205 ? 4.422 18.688 -3.879 1 98.81 205 SER A O 1
ATOM 1670 N N . LYS A 1 206 ? 4.496 20.359 -2.404 1 98.88 206 LYS A N 1
ATOM 1671 C CA . LYS A 1 206 ? 4.246 21.359 -3.438 1 98.88 206 LYS A CA 1
ATOM 1672 C C . LYS A 1 206 ? 5.504 21.641 -4.25 1 98.88 206 LYS A C 1
ATOM 1674 O O . LYS A 1 206 ? 6.324 22.484 -3.863 1 98.88 206 LYS A O 1
ATOM 1679 N N . GLY A 1 207 ? 5.582 20.953 -5.391 1 97.75 207 GLY A N 1
ATOM 1680 C CA . GLY A 1 207 ? 6.848 21 -6.105 1 97.75 207 GLY A CA 1
ATOM 1681 C C . GLY A 1 207 ? 7.969 20.281 -5.371 1 97.75 207 GLY A C 1
ATOM 1682 O O . GLY A 1 207 ? 7.723 19.297 -4.668 1 97.75 207 GLY A O 1
ATOM 1683 N N . ARG A 1 208 ? 9.164 20.797 -5.637 1 97 208 ARG A N 1
ATOM 1684 C CA . ARG A 1 208 ? 10.328 20.234 -4.957 1 97 208 ARG A CA 1
ATOM 1685 C C . ARG A 1 208 ? 10.227 20.422 -3.447 1 97 208 ARG A C 1
ATOM 1687 O O . ARG A 1 208 ? 9.977 21.531 -2.975 1 97 208 ARG A O 1
ATOM 1694 N N . ALA A 1 209 ? 10.422 19.344 -2.711 1 98.25 209 ALA A N 1
ATOM 1695 C CA . ALA A 1 209 ? 10.328 19.422 -1.256 1 98.25 209 ALA A CA 1
ATOM 1696 C C . ALA A 1 209 ? 11.336 20.422 -0.696 1 98.25 209 ALA A C 1
ATOM 1698 O O . ALA A 1 209 ? 12.469 20.5 -1.184 1 98.25 209 ALA A O 1
ATOM 1699 N N . ARG A 1 210 ? 10.93 21.141 0.268 1 97.94 210 ARG A N 1
ATOM 1700 C CA . ARG A 1 210 ? 11.828 22.047 0.968 1 97.94 210 ARG A CA 1
ATOM 1701 C C . ARG A 1 210 ? 13 21.312 1.585 1 97.94 210 ARG A C 1
ATOM 1703 O O . ARG A 1 210 ? 12.984 20.078 1.684 1 97.94 210 ARG A O 1
ATOM 1710 N N . ASP A 1 211 ? 14.039 22 1.959 1 96.75 211 ASP A N 1
ATOM 1711 C CA . ASP A 1 211 ? 15.305 21.422 2.398 1 96.75 211 ASP A CA 1
ATOM 1712 C C . ASP A 1 211 ? 15.32 21.219 3.912 1 96.75 211 ASP A C 1
ATOM 1714 O O . ASP A 1 211 ? 15.945 22 4.641 1 96.75 211 ASP A O 1
ATOM 1718 N N . MET A 1 212 ? 14.703 20.125 4.328 1 97.06 212 MET A N 1
ATOM 1719 C CA . MET A 1 212 ? 14.648 19.875 5.766 1 97.06 212 MET A CA 1
ATOM 1720 C C . MET A 1 212 ? 15.555 18.719 6.148 1 97.06 212 MET A C 1
ATOM 1722 O O . MET A 1 212 ? 15.852 18.516 7.328 1 97.06 212 MET A O 1
ATOM 1726 N N . ARG A 1 213 ? 15.93 17.969 5.215 1 94.88 213 ARG A N 1
ATOM 1727 C CA . ARG A 1 213 ? 16.719 16.781 5.492 1 94.88 213 ARG A CA 1
ATOM 1728 C C . ARG A 1 213 ? 18.188 17.141 5.699 1 94.88 213 ARG A C 1
ATOM 1730 O O . ARG A 1 213 ? 18.812 17.75 4.828 1 94.88 213 ARG A O 1
ATOM 1737 N N . PRO A 1 214 ? 18.766 16.672 6.762 1 92.81 214 PRO A N 1
ATOM 1738 C CA . PRO A 1 214 ? 20.188 16.938 6.953 1 92.81 214 PRO A CA 1
ATOM 1739 C C . PRO A 1 214 ? 21.062 16.234 5.914 1 92.81 214 PRO A C 1
ATOM 1741 O O . PRO A 1 214 ? 20.797 15.102 5.535 1 92.81 214 PRO A O 1
ATOM 1744 N N . ASP A 1 215 ? 22.016 16.969 5.469 1 92.31 215 ASP A N 1
ATOM 1745 C CA . ASP A 1 215 ? 23 16.422 4.543 1 92.31 215 ASP A CA 1
ATOM 1746 C C . ASP A 1 215 ? 24.266 15.977 5.285 1 92.31 215 ASP A C 1
ATOM 1748 O O . ASP A 1 215 ? 25.219 16.734 5.402 1 92.31 215 ASP A O 1
ATOM 1752 N N . ALA A 1 216 ? 24.234 14.773 5.68 1 87.88 216 ALA A N 1
ATOM 1753 C CA . ALA A 1 216 ? 25.312 14.242 6.52 1 87.88 216 ALA A CA 1
ATOM 1754 C C . ALA A 1 216 ? 26.656 14.289 5.789 1 87.88 216 ALA A C 1
ATOM 1756 O O . ALA A 1 216 ? 27.688 14.539 6.402 1 87.88 216 ALA A O 1
ATOM 1757 N N . LYS A 1 217 ? 26.656 14.047 4.555 1 88.94 217 LYS A N 1
ATOM 1758 C CA . LYS A 1 217 ? 27.875 14.055 3.752 1 88.94 217 LYS A CA 1
ATOM 1759 C C . LYS A 1 217 ? 28.516 15.438 3.723 1 88.94 217 LYS A C 1
ATOM 1761 O O . LYS A 1 217 ? 29.719 15.578 3.955 1 88.94 217 LYS A O 1
ATOM 1766 N N . LYS A 1 218 ? 27.703 16.391 3.473 1 91.56 218 LYS A N 1
ATOM 1767 C CA . LYS A 1 218 ? 28.203 17.75 3.402 1 91.56 218 LYS A CA 1
ATOM 1768 C C . LYS A 1 218 ? 28.625 18.25 4.785 1 91.56 218 LYS A C 1
ATOM 1770 O O . LYS A 1 218 ? 29.578 19.016 4.914 1 91.56 218 LYS A O 1
ATOM 1775 N N . ASP A 1 219 ? 27.844 17.844 5.703 1 91.19 219 ASP A N 1
ATOM 1776 C CA . ASP A 1 219 ? 28.188 18.234 7.066 1 91.19 219 ASP A CA 1
ATOM 1777 C C . ASP A 1 219 ? 29.562 17.703 7.465 1 91.19 219 ASP A C 1
ATOM 1779 O O . ASP A 1 219 ? 30.312 18.375 8.18 1 91.19 219 ASP A O 1
ATOM 1783 N N . LYS A 1 220 ? 29.828 16.469 7.09 1 92 220 LYS A N 1
ATOM 1784 C CA . LYS A 1 220 ? 31.125 15.875 7.383 1 92 220 LYS A CA 1
ATOM 1785 C C . LYS A 1 220 ? 32.25 16.625 6.68 1 92 220 LYS A C 1
ATOM 1787 O O . LYS A 1 220 ? 33.344 16.812 7.242 1 92 220 LYS A O 1
ATOM 1792 N N . ALA A 1 221 ? 31.969 17.062 5.52 1 91.94 221 ALA A N 1
ATOM 1793 C CA . ALA A 1 221 ? 32.938 17.797 4.73 1 91.94 221 ALA A CA 1
ATOM 1794 C C . ALA A 1 221 ? 33.156 19.203 5.277 1 91.94 221 ALA A C 1
ATOM 1796 O O . ALA A 1 221 ? 34.25 19.766 5.203 1 91.94 221 ALA A O 1
ATOM 1797 N N . GLU A 1 222 ? 32.062 19.75 5.785 1 93.12 222 GLU A N 1
ATOM 1798 C CA . GLU A 1 222 ? 32.094 21.078 6.371 1 93.12 222 GLU A CA 1
ATOM 1799 C C . GLU A 1 222 ? 31.484 21.078 7.773 1 93.12 222 GLU A C 1
ATOM 1801 O O . GLU A 1 222 ? 30.375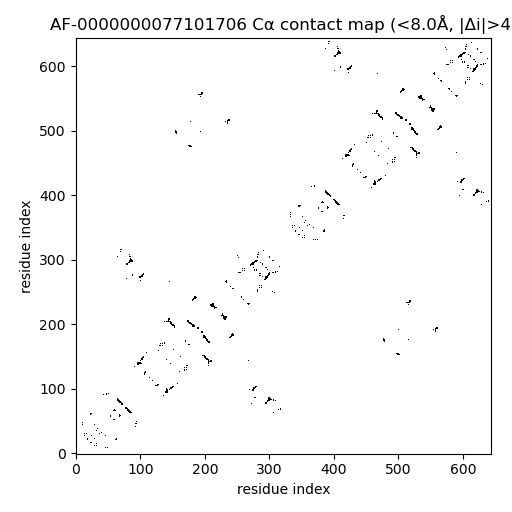 21.562 7.98 1 93.12 222 GLU A O 1
ATOM 1806 N N . PRO A 1 223 ? 32.188 20.688 8.75 1 90 223 PRO A N 1
ATOM 1807 C CA . PRO A 1 223 ? 31.672 20.453 10.094 1 90 223 PRO A CA 1
ATOM 1808 C C . PRO A 1 223 ? 31.219 21.719 10.797 1 90 223 PRO A C 1
ATOM 1810 O O . PRO A 1 223 ? 30.469 21.672 11.773 1 90 223 PRO A O 1
ATOM 1813 N N . GLU A 1 224 ? 31.625 22.859 10.273 1 91.19 224 GLU A N 1
ATOM 1814 C CA . GLU A 1 224 ? 31.312 24.109 10.945 1 91.19 224 GLU A CA 1
ATOM 1815 C C . GLU A 1 224 ? 29.906 24.594 10.602 1 91.19 224 GLU A C 1
ATOM 1817 O O . GLU A 1 224 ? 29.375 25.484 11.258 1 91.19 224 GLU A O 1
ATOM 1822 N N . MET A 1 225 ? 29.391 23.859 9.516 1 91.38 225 MET A N 1
ATOM 1823 C CA . MET A 1 225 ? 28.078 24.297 9.055 1 91.38 225 MET A CA 1
ATOM 1824 C C . MET A 1 225 ? 27.109 23.125 8.93 1 91.38 225 MET A C 1
ATOM 1826 O O . MET A 1 225 ? 27.516 22.016 8.57 1 91.38 225 MET A O 1
ATOM 1830 N N . LYS A 1 226 ? 25.828 23.422 9.289 1 92.06 226 LYS A N 1
ATOM 1831 C CA . LYS A 1 226 ? 24.797 22.422 9.039 1 92.06 226 LYS A CA 1
ATOM 1832 C C . LYS A 1 226 ? 24.188 22.594 7.656 1 92.06 226 LYS A C 1
ATOM 1834 O O . LYS A 1 226 ? 23.828 23.719 7.266 1 92.06 226 LYS A O 1
ATOM 1839 N N . HIS A 1 227 ? 24.234 21.531 6.926 1 94.19 227 HIS A N 1
ATOM 1840 C CA . HIS A 1 227 ? 23.672 21.531 5.578 1 94.19 227 HIS A CA 1
ATOM 1841 C C . HIS A 1 227 ? 22.406 20.688 5.504 1 94.19 227 HIS A C 1
ATOM 1843 O O . HIS A 1 227 ? 22.25 19.734 6.258 1 94.19 227 HIS A O 1
ATOM 1849 N N . TYR A 1 228 ? 21.5 21.172 4.598 1 95 228 TYR A N 1
ATOM 1850 C CA . TYR A 1 228 ? 20.234 20.469 4.402 1 95 228 TYR A CA 1
ATOM 1851 C C . TYR A 1 228 ? 19.984 20.188 2.926 1 95 228 TYR A C 1
ATOM 1853 O O . TYR A 1 228 ? 20.422 20.938 2.062 1 95 228 TYR A O 1
ATOM 1861 N N . MET A 1 229 ? 19.391 19.062 2.67 1 93.94 229 MET A N 1
ATOM 1862 C CA . MET A 1 229 ? 18.969 18.703 1.316 1 93.94 229 MET A CA 1
ATOM 1863 C C . MET A 1 229 ? 17.469 18.531 1.24 1 93.94 229 MET A C 1
ATOM 1865 O O . MET A 1 229 ? 16.781 18.547 2.266 1 93.94 229 MET A O 1
ATOM 1869 N N . SER A 1 230 ? 16.922 18.375 0.032 1 96.56 230 SER A N 1
ATOM 1870 C CA . SER A 1 230 ? 15.492 18.328 -0.208 1 96.56 230 SER A CA 1
ATOM 1871 C C . SER A 1 230 ? 14.875 17.078 0.432 1 96.56 230 SER A C 1
ATOM 1873 O O . SER A 1 230 ? 15.391 15.977 0.275 1 96.56 230 SER A O 1
ATOM 1875 N N . GLY A 1 231 ? 13.836 17.297 1.218 1 97.44 231 GLY A N 1
ATOM 1876 C CA . GLY A 1 231 ? 13.102 16.172 1.802 1 97.44 231 GLY A CA 1
ATOM 1877 C C . GLY A 1 231 ? 12.586 16.469 3.197 1 97.44 231 GLY A C 1
ATOM 1878 O O . GLY A 1 231 ? 12.773 17.578 3.717 1 97.44 231 GLY A O 1
ATOM 1879 N N . ALA A 1 232 ? 11.852 15.547 3.75 1 97.69 232 ALA A N 1
ATOM 1880 C CA . ALA A 1 232 ? 11.383 15.641 5.129 1 97.69 232 ALA A CA 1
ATOM 1881 C C . ALA A 1 232 ? 12.547 15.664 6.109 1 97.69 232 ALA A C 1
ATOM 1883 O O . ALA A 1 232 ? 13.703 15.445 5.715 1 97.69 232 ALA A O 1
ATOM 1884 N N . LYS A 1 233 ? 12.336 15.992 7.367 1 96.31 233 LYS A N 1
ATOM 1885 C CA . LYS A 1 233 ? 13.352 16.203 8.391 1 96.31 233 LYS A CA 1
ATOM 1886 C C . LYS A 1 233 ? 14.133 14.922 8.664 1 96.31 233 LYS A C 1
ATOM 1888 O O . LYS A 1 233 ? 15.227 14.969 9.242 1 96.31 233 LYS A O 1
ATOM 1893 N N . GLY A 1 234 ? 13.852 13.844 8.141 1 93.94 234 GLY A N 1
ATOM 1894 C CA . GLY A 1 234 ? 14.484 12.539 8.266 1 93.94 234 GLY A CA 1
ATOM 1895 C C . GLY A 1 234 ? 13.891 11.492 7.348 1 93.94 234 GLY A C 1
ATOM 1896 O O . GLY A 1 234 ? 12.953 11.781 6.598 1 93.94 234 GLY A O 1
ATOM 1897 N N . MET A 1 235 ? 14.547 10.359 7.441 1 94.69 235 MET A N 1
ATOM 1898 C CA . MET A 1 235 ? 14 9.227 6.695 1 94.69 235 MET A CA 1
ATOM 1899 C C . MET A 1 235 ? 12.68 8.766 7.301 1 94.69 235 MET A C 1
ATOM 1901 O O . MET A 1 235 ? 12.609 8.461 8.492 1 94.69 235 MET A O 1
ATOM 1905 N N . LEU A 1 236 ? 11.664 8.797 6.449 1 97.94 236 LEU A N 1
ATOM 1906 C CA . LEU A 1 236 ? 10.391 8.258 6.938 1 97.94 236 LEU A CA 1
ATOM 1907 C C . LEU A 1 236 ? 10.516 6.777 7.258 1 97.94 236 LEU A C 1
ATOM 1909 O O . LEU A 1 236 ? 11.258 6.051 6.594 1 97.94 236 LEU A O 1
ATOM 1913 N N . PRO A 1 237 ? 9.812 6.324 8.258 1 97.69 237 PRO A N 1
ATOM 1914 C CA . PRO A 1 237 ? 9.914 4.922 8.672 1 97.69 237 PRO A CA 1
ATOM 1915 C C . PRO A 1 237 ? 9.195 3.971 7.711 1 97.69 237 PRO A C 1
ATOM 1917 O O . PRO A 1 237 ? 8.438 4.414 6.852 1 97.69 237 PRO A O 1
ATOM 1920 N N . THR A 1 238 ? 9.43 2.678 7.891 1 97.5 238 THR A N 1
ATOM 1921 C CA . THR A 1 238 ? 8.719 1.673 7.102 1 97.5 238 THR A CA 1
ATOM 1922 C C . THR A 1 238 ? 7.219 1.729 7.375 1 97.5 238 THR A C 1
ATOM 1924 O O . THR A 1 238 ? 6.41 1.51 6.469 1 97.5 238 THR A O 1
ATOM 1927 N N . ALA A 1 239 ? 6.914 2.023 8.586 1 97.75 239 ALA A N 1
ATOM 1928 C CA . ALA A 1 239 ? 5.547 2.197 9.07 1 97.75 239 ALA A CA 1
ATOM 1929 C C . ALA A 1 239 ? 5.531 2.957 10.398 1 97.75 239 ALA A C 1
ATOM 1931 O O . ALA A 1 239 ? 6.516 2.945 11.141 1 97.75 239 ALA A O 1
ATOM 1932 N N . PHE A 1 240 ? 4.473 3.707 10.602 1 98.38 240 PHE A N 1
ATOM 1933 C CA . PHE A 1 240 ? 4.191 4.195 11.945 1 98.38 240 PHE A CA 1
ATOM 1934 C C . PHE A 1 240 ? 3.463 3.137 12.766 1 98.38 240 PHE A C 1
ATOM 1936 O O . PHE A 1 240 ? 2.33 2.771 12.445 1 98.38 240 PHE A O 1
ATOM 1943 N N . ASP A 1 241 ? 4.086 2.635 13.766 1 97.31 241 ASP A N 1
ATOM 1944 C CA . ASP A 1 241 ? 3.479 1.611 14.609 1 97.31 241 ASP A CA 1
ATOM 1945 C C . ASP A 1 241 ? 2.898 2.227 15.883 1 97.31 241 ASP A C 1
ATOM 1947 O O . ASP A 1 241 ? 3.6 2.367 16.891 1 97.31 241 ASP A O 1
ATOM 1951 N N . ILE A 1 242 ? 1.638 2.562 15.789 1 97.81 242 ILE A N 1
ATOM 1952 C CA . ILE A 1 242 ? 0.994 3.264 16.891 1 97.81 242 ILE A CA 1
ATOM 1953 C C . ILE A 1 242 ? -0.413 2.711 17.109 1 97.81 242 ILE A C 1
ATOM 1955 O O . ILE A 1 242 ? -1.212 2.648 16.172 1 97.81 242 ILE A O 1
ATOM 1959 N N . GLN A 1 243 ? -0.735 2.324 18.344 1 96.12 243 GLN A N 1
ATOM 1960 C CA . GLN A 1 243 ? -2.053 1.812 18.703 1 96.12 243 GLN A CA 1
ATOM 1961 C C . GLN A 1 243 ? -3.115 2.9 18.594 1 96.12 243 GLN A C 1
ATOM 1963 O O . GLN A 1 243 ? -2.904 4.031 19.031 1 96.12 243 GLN A O 1
ATOM 1968 N N . PRO A 1 244 ? -4.211 2.527 17.953 1 94.06 244 PRO A N 1
ATOM 1969 C CA . PRO A 1 244 ? -5.312 3.49 17.969 1 94.06 244 PRO A CA 1
ATOM 1970 C C . PRO A 1 244 ? -5.852 3.746 19.375 1 94.06 244 PRO A C 1
ATOM 1972 O O . PRO A 1 244 ? -5.582 2.969 20.297 1 94.06 244 PRO A O 1
ATOM 1975 N N . ILE A 1 245 ? -6.586 4.832 19.422 1 89.38 245 ILE A N 1
ATOM 1976 C CA . ILE A 1 245 ? -7.273 5.133 20.672 1 89.38 245 ILE A CA 1
ATOM 1977 C C . ILE A 1 245 ? -8.375 4.109 20.922 1 89.38 245 ILE A C 1
ATOM 1979 O O . ILE A 1 245 ? -9.07 3.699 19.984 1 89.38 245 ILE A O 1
ATOM 1983 N N . SER A 1 246 ? -8.469 3.705 22.188 1 84.81 246 SER A N 1
ATOM 1984 C CA . SER A 1 246 ? -9.516 2.748 22.516 1 84.81 246 SER A CA 1
ATOM 1985 C C . SER A 1 246 ? -10.898 3.309 22.188 1 84.81 246 SER A C 1
ATOM 1987 O O . SER A 1 246 ? -11.109 4.52 22.25 1 84.81 246 SER A O 1
ATOM 1989 N N . LYS A 1 247 ? -11.773 2.42 21.859 1 80.69 247 LYS A N 1
ATOM 1990 C CA . LYS A 1 247 ? -13.133 2.816 21.5 1 80.69 247 LYS A CA 1
ATOM 1991 C C . LYS A 1 247 ? -13.797 3.588 22.625 1 80.69 247 LYS A C 1
ATOM 1993 O O . LYS A 1 247 ? -14.516 4.562 22.391 1 80.69 247 LYS A O 1
ATOM 1998 N N . ALA A 1 248 ? -13.484 3.232 23.812 1 80.12 248 ALA A N 1
ATOM 1999 C CA . ALA A 1 248 ? -14.094 3.85 24.984 1 80.12 248 ALA A CA 1
ATOM 2000 C C . ALA A 1 248 ? -13.602 5.281 25.172 1 80.12 248 ALA A C 1
ATOM 2002 O O . ALA A 1 248 ? -14.312 6.121 25.734 1 80.12 248 ALA A O 1
ATOM 2003 N N . ASP A 1 249 ? -12.492 5.59 24.625 1 81.62 249 ASP A N 1
ATOM 2004 C CA . ASP A 1 249 ? -11.852 6.875 24.891 1 81.62 249 ASP A CA 1
ATOM 2005 C C . ASP A 1 249 ? -11.961 7.793 23.672 1 81.62 249 ASP A C 1
ATOM 2007 O O . ASP A 1 249 ? -11.531 8.945 23.719 1 81.62 249 ASP A O 1
ATOM 2011 N N . ARG A 1 250 ? -12.656 7.285 22.625 1 79.75 250 ARG A N 1
ATOM 2012 C CA . ARG A 1 250 ? -12.703 8.055 21.391 1 79.75 250 ARG A CA 1
ATOM 2013 C C . ARG A 1 250 ? -13.844 9.062 21.406 1 79.75 250 ARG A C 1
ATOM 2015 O O . ARG A 1 250 ? -14.93 8.766 21.906 1 79.75 250 ARG A O 1
ATOM 2022 N N . VAL A 1 251 ? -13.523 10.242 20.906 1 77.19 251 VAL A N 1
ATOM 2023 C CA . VAL A 1 251 ? -14.547 11.258 20.688 1 77.19 251 VAL A CA 1
ATOM 2024 C C . VAL A 1 251 ? -15.211 11.039 19.328 1 77.19 251 VAL A C 1
ATOM 2026 O O . VAL A 1 251 ? -16.438 11.102 19.219 1 77.19 251 VAL A O 1
ATOM 2029 N N . HIS A 1 252 ? -14.398 10.695 18.438 1 82.5 252 HIS A N 1
ATOM 2030 C CA . HIS A 1 252 ? -14.82 10.43 17.062 1 82.5 252 HIS A CA 1
ATOM 2031 C C . HIS A 1 252 ? -14.438 9.016 16.625 1 82.5 252 HIS A C 1
ATOM 2033 O O . HIS A 1 252 ? -13.398 8.5 17.047 1 82.5 252 HIS A O 1
ATOM 2039 N N . GLN A 1 253 ? -15.172 8.414 15.719 1 76.69 253 GLN A N 1
ATOM 2040 C CA . GLN A 1 253 ? -14.969 7.035 15.289 1 76.69 253 GLN A CA 1
ATOM 2041 C C . GLN A 1 253 ? -13.617 6.859 14.602 1 76.69 253 GLN A C 1
ATOM 2043 O O . GLN A 1 253 ? -13 5.801 14.703 1 76.69 253 GLN A O 1
ATOM 2048 N N . SER A 1 254 ? -13.141 7.883 13.969 1 84.44 254 SER A N 1
ATOM 2049 C CA . SER A 1 254 ? -11.906 7.789 13.195 1 84.44 254 SER A CA 1
ATOM 2050 C C . SER A 1 254 ? -10.797 8.625 13.82 1 84.44 254 SER A C 1
ATOM 2052 O O . SER A 1 254 ? -9.875 9.062 13.125 1 84.44 254 SER A O 1
ATOM 2054 N N . GLU A 1 255 ? -10.891 8.844 15.078 1 91.88 255 GLU A N 1
ATOM 2055 C CA . GLU A 1 255 ? -9.906 9.672 15.766 1 91.88 255 GLU A CA 1
ATOM 2056 C C . GLU A 1 255 ? -8.508 9.078 15.648 1 91.88 255 GLU A C 1
ATOM 2058 O O . GLU A 1 255 ? -8.305 7.883 15.875 1 91.88 255 GLU A O 1
ATOM 2063 N N . LYS A 1 256 ? -7.566 9.875 15.188 1 96.69 256 LYS A N 1
ATOM 2064 C CA . LYS A 1 256 ? -6.164 9.484 15.102 1 96.69 256 LYS A CA 1
ATOM 2065 C C . LYS A 1 256 ? -5.453 9.703 16.438 1 96.69 256 LYS A C 1
ATOM 2067 O O . LYS A 1 256 ? -5.73 10.68 17.141 1 96.69 256 LYS A O 1
ATOM 2072 N N . PRO A 1 257 ? -4.527 8.828 16.828 1 97 257 PRO A N 1
ATOM 2073 C CA . PRO A 1 257 ? -3.746 9.047 18.047 1 97 257 PRO A CA 1
ATOM 2074 C C . PRO A 1 257 ? -2.885 10.305 17.969 1 97 257 PRO A C 1
ATOM 2076 O O . PRO A 1 257 ? -2.23 10.555 16.953 1 97 257 PRO A O 1
ATOM 2079 N N . VAL A 1 258 ? -2.873 11.016 19.031 1 97.44 258 VAL A N 1
ATOM 2080 C CA . VAL A 1 258 ? -2.092 12.25 19.109 1 97.44 258 VAL A CA 1
ATOM 2081 C C . VAL A 1 258 ? -0.617 11.938 18.859 1 97.44 258 VAL A C 1
ATOM 2083 O O . VAL A 1 258 ? 0.068 12.688 18.156 1 97.44 258 VAL A O 1
ATOM 2086 N N . GLU A 1 259 ? -0.142 10.82 19.359 1 97.81 259 GLU A N 1
ATOM 2087 C CA . GLU A 1 259 ? 1.255 10.43 19.188 1 97.81 259 GLU A CA 1
ATOM 2088 C C . GLU A 1 259 ? 1.593 10.211 17.719 1 97.81 259 GLU A C 1
ATOM 2090 O O . GLU A 1 259 ? 2.678 10.578 17.266 1 97.81 259 GLU A O 1
ATOM 2095 N N . LEU A 1 260 ? 0.75 9.617 16.984 1 98.56 260 LEU A N 1
ATOM 2096 C CA . LEU A 1 260 ? 0.931 9.43 15.555 1 98.56 260 LEU A CA 1
ATOM 2097 C C . LEU A 1 260 ? 1.09 10.773 14.852 1 98.56 260 LEU A C 1
ATOM 2099 O O . LEU A 1 260 ? 2.02 10.961 14.062 1 98.56 260 LEU A O 1
ATOM 2103 N N . LEU A 1 261 ? 0.201 11.672 15.172 1 98.75 261 LEU A N 1
ATOM 2104 C CA . LEU A 1 261 ? 0.186 12.992 14.539 1 98.75 261 LEU A CA 1
ATOM 2105 C C . LEU A 1 261 ? 1.433 13.789 14.914 1 98.75 261 LEU A C 1
ATOM 2107 O O . LEU A 1 261 ? 1.996 14.492 14.07 1 98.75 261 LEU A O 1
ATOM 2111 N N . LYS A 1 262 ? 1.864 13.648 16.141 1 98.62 262 LYS A N 1
ATOM 2112 C CA . LYS A 1 262 ? 3.094 14.312 16.562 1 98.62 262 LYS A CA 1
ATOM 2113 C C . LYS A 1 262 ? 4.289 13.812 15.758 1 98.62 262 LYS A C 1
ATOM 2115 O O . LYS A 1 262 ? 5.141 14.609 15.344 1 98.62 262 LYS A O 1
ATOM 2120 N N . GLN A 1 263 ? 4.359 12.531 15.57 1 98.62 263 GLN A N 1
ATOM 2121 C CA . GLN A 1 263 ? 5.457 11.977 14.789 1 98.62 263 GLN A CA 1
ATOM 2122 C C . GLN A 1 263 ? 5.441 12.5 13.359 1 98.62 263 GLN A C 1
ATOM 2124 O O . GLN A 1 263 ? 6.488 12.867 12.82 1 98.62 263 GLN A O 1
ATOM 2129 N N . ILE A 1 264 ? 4.301 12.555 12.773 1 98.81 264 ILE A N 1
ATOM 2130 C CA . ILE A 1 264 ? 4.18 13.055 11.406 1 98.81 264 ILE A CA 1
ATOM 2131 C C . ILE A 1 264 ? 4.605 14.523 11.359 1 98.81 264 ILE A C 1
ATOM 2133 O O . ILE A 1 264 ? 5.371 14.922 10.477 1 98.81 264 ILE A O 1
ATOM 2137 N N . LEU A 1 265 ? 4.102 15.312 12.312 1 98.88 265 LEU A N 1
ATOM 2138 C CA . LEU A 1 265 ? 4.457 16.734 12.383 1 98.88 265 LEU A CA 1
ATOM 2139 C C . LEU A 1 265 ? 5.969 16.906 12.461 1 98.88 265 LEU A C 1
ATOM 2141 O O . LEU A 1 265 ? 6.52 17.828 11.836 1 98.88 265 LEU A O 1
ATOM 2145 N N . GLU A 1 266 ? 6.617 16.047 13.148 1 98.5 266 GLU A N 1
ATOM 2146 C CA . GLU A 1 266 ? 8.062 16.141 13.32 1 98.5 266 GLU A CA 1
ATOM 2147 C C . GLU A 1 266 ? 8.789 15.93 12 1 98.5 266 GLU A C 1
ATOM 2149 O O . GLU A 1 266 ? 9.867 16.5 11.781 1 98.5 266 GLU A O 1
ATOM 2154 N N . PHE A 1 267 ? 8.234 15.211 11.141 1 98.62 267 PHE A N 1
ATOM 2155 C CA . PHE A 1 267 ? 8.883 14.93 9.867 1 98.62 267 PHE A CA 1
ATOM 2156 C C . PHE A 1 267 ? 8.656 16.062 8.875 1 98.62 267 PHE A C 1
ATOM 2158 O O . PHE A 1 267 ? 9.508 16.328 8.031 1 98.62 267 PHE A O 1
ATOM 2165 N N . VAL A 1 268 ? 7.461 16.781 8.992 1 98.75 268 VAL A N 1
ATOM 2166 C CA . VAL A 1 268 ? 7.082 17.578 7.828 1 98.75 268 VAL A CA 1
ATOM 2167 C C . VAL A 1 268 ? 7.012 19.062 8.211 1 98.75 268 VAL A C 1
ATOM 2169 O O . VAL A 1 268 ? 6.715 19.906 7.371 1 98.75 268 VAL A O 1
ATOM 2172 N N . THR A 1 269 ? 7.262 19.406 9.508 1 98.69 269 THR A N 1
ATOM 2173 C CA . THR A 1 269 ? 7.16 20.797 9.938 1 98.69 269 THR A CA 1
ATOM 2174 C C . THR A 1 269 ? 8.281 21.156 10.906 1 98.69 269 THR A C 1
ATOM 2176 O O . THR A 1 269 ? 8.961 20.266 11.43 1 98.69 269 THR A O 1
ATOM 2179 N N . ASP A 1 270 ? 8.508 22.422 11.055 1 97.75 270 ASP A N 1
ATOM 2180 C CA . ASP A 1 270 ? 9.297 22.984 12.141 1 97.75 270 ASP A CA 1
ATOM 2181 C C . ASP A 1 270 ? 8.398 23.578 13.219 1 97.75 270 ASP A C 1
ATOM 2183 O O . ASP A 1 270 ? 7.223 23.859 12.977 1 97.75 270 ASP A O 1
ATOM 2187 N N . LYS A 1 271 ? 8.945 23.703 14.422 1 97.06 271 LYS A N 1
ATOM 2188 C CA . LYS A 1 271 ? 8.211 24.375 15.492 1 97.06 271 LYS A CA 1
ATOM 2189 C C . LYS A 1 271 ? 7.75 25.766 15.047 1 97.06 271 LYS A C 1
ATOM 2191 O O . LYS A 1 271 ? 8.422 26.422 14.25 1 97.06 271 LYS A O 1
ATOM 2196 N N . LYS A 1 272 ? 6.531 26.141 15.492 1 95.5 272 LYS A N 1
ATOM 2197 C CA . LYS A 1 272 ? 5.914 27.453 15.312 1 95.5 272 LYS A CA 1
ATOM 2198 C C . LYS A 1 272 ? 5.289 27.562 13.922 1 95.5 272 LYS A C 1
ATOM 2200 O O . LYS A 1 272 ? 4.641 28.578 13.617 1 95.5 272 LYS A O 1
ATOM 2205 N N . GLU A 1 273 ? 5.48 26.578 13.07 1 97.38 273 GLU A N 1
ATOM 2206 C CA . GLU A 1 273 ? 4.836 26.594 11.766 1 97.38 273 GLU A CA 1
ATOM 2207 C C . GLU A 1 273 ? 3.34 26.312 11.883 1 97.38 273 GLU A C 1
ATOM 2209 O O . GLU A 1 273 ? 2.887 25.734 12.867 1 97.38 273 GLU A O 1
ATOM 2214 N N . LEU A 1 274 ? 2.602 26.734 10.875 1 97.62 274 LEU A N 1
ATOM 2215 C CA . LEU A 1 274 ? 1.145 26.688 10.883 1 97.62 274 LEU A CA 1
ATOM 2216 C C . LEU A 1 274 ? 0.632 25.469 10.133 1 97.62 274 LEU A C 1
ATOM 2218 O O . LEU A 1 274 ? 0.875 25.312 8.93 1 97.62 274 LEU A O 1
ATOM 2222 N N . VAL A 1 275 ? -0.13 24.656 10.836 1 98.69 275 VAL A N 1
ATOM 2223 C CA . VAL A 1 275 ? -0.65 23.422 10.266 1 98.69 275 VAL A CA 1
ATOM 2224 C C . VAL A 1 275 ? -2.162 23.531 10.07 1 98.69 275 VAL A C 1
ATOM 2226 O O . VAL A 1 275 ? -2.859 24.094 10.922 1 98.69 275 VAL A O 1
ATOM 2229 N N . LEU A 1 276 ? -2.643 22.984 8.953 1 98.56 276 LEU A N 1
ATOM 2230 C CA . LEU A 1 276 ? -4.062 23.031 8.625 1 98.56 276 LEU A CA 1
ATOM 2231 C C . LEU A 1 276 ? -4.676 21.641 8.68 1 98.56 276 LEU A C 1
ATOM 2233 O O . LEU A 1 276 ? -4.137 20.688 8.094 1 98.56 276 LEU A O 1
ATOM 2237 N N . ASP A 1 277 ? -5.773 21.516 9.406 1 98.56 277 ASP A N 1
ATOM 2238 C CA . ASP A 1 277 ? -6.641 20.344 9.422 1 98.56 277 ASP A CA 1
ATOM 2239 C C . ASP A 1 277 ? -8.031 20.688 8.906 1 98.56 277 ASP A C 1
ATOM 2241 O O . ASP A 1 277 ? -8.836 21.297 9.609 1 98.56 277 ASP A O 1
ATOM 2245 N N . GLN A 1 278 ? -8.375 20.188 7.746 1 97.88 278 GLN A N 1
ATOM 2246 C CA . GLN A 1 278 ? -9.617 20.562 7.09 1 97.88 278 GLN A CA 1
ATOM 2247 C C . GLN A 1 278 ? -10.805 19.812 7.684 1 97.88 278 GLN A C 1
ATOM 2249 O O . GLN A 1 278 ? -11.953 20.25 7.566 1 97.88 278 GLN A O 1
ATOM 2254 N N . TYR A 1 279 ? -10.531 18.703 8.219 1 97.38 279 TYR A N 1
ATOM 2255 C CA . TYR A 1 279 ? -11.555 17.797 8.734 1 97.38 279 TYR A CA 1
ATOM 2256 C C . TYR A 1 279 ? -11.203 17.312 10.125 1 97.38 279 TYR A C 1
ATOM 2258 O O . TYR A 1 279 ? -10.852 16.141 10.312 1 97.38 279 TYR A O 1
ATOM 2266 N N . ALA A 1 280 ? -11.453 18.125 11.094 1 97 280 ALA A N 1
ATOM 2267 C CA . ALA A 1 280 ? -10.789 18.016 12.391 1 97 280 ALA A CA 1
ATOM 2268 C C . ALA A 1 280 ? -11.375 16.875 13.211 1 97 280 ALA A C 1
ATOM 2270 O O . ALA A 1 280 ? -10.68 16.266 14.039 1 97 280 ALA A O 1
ATOM 2271 N N . GLY A 1 281 ? -12.656 16.594 12.953 1 94.44 281 GLY A N 1
ATOM 2272 C CA . GLY A 1 281 ? -13.273 15.555 13.75 1 94.44 281 GLY A CA 1
ATOM 2273 C C . GLY A 1 281 ? -13.109 15.766 15.242 1 94.44 281 GLY A C 1
ATOM 2274 O O . GLY A 1 281 ? -13.75 16.641 15.82 1 94.44 281 GLY A O 1
ATOM 2275 N N . SER A 1 282 ? -12.188 15.031 15.883 1 94.75 282 SER A N 1
ATOM 2276 C CA . SER A 1 282 ? -11.961 15.078 17.312 1 94.75 282 SER A CA 1
ATOM 2277 C C . SER A 1 282 ? -10.953 16.172 17.688 1 94.75 282 SER A C 1
ATOM 2279 O O . SER A 1 282 ? -10.664 16.391 18.859 1 94.75 282 SER A O 1
ATOM 2281 N N . PHE A 1 283 ? -10.32 16.797 16.719 1 97.06 283 PHE A N 1
ATOM 2282 C CA . PHE A 1 283 ? -9.336 17.859 16.891 1 97.06 283 PHE A CA 1
ATOM 2283 C C . PHE A 1 283 ? -8.047 17.297 17.484 1 97.06 283 PHE A C 1
ATOM 2285 O O . PHE A 1 283 ? -7.348 18 18.234 1 97.06 283 PHE A O 1
ATOM 2292 N N . ALA A 1 284 ? -7.766 16.078 17.188 1 97.31 284 ALA A N 1
ATOM 2293 C CA . ALA A 1 284 ? -6.535 15.438 17.656 1 97.31 284 ALA A CA 1
ATOM 2294 C C . ALA A 1 284 ? -5.305 16.141 17.094 1 97.31 284 ALA A C 1
ATOM 2296 O O . ALA A 1 284 ? -4.293 16.281 17.781 1 97.31 284 ALA A O 1
ATOM 2297 N N . LEU A 1 285 ? -5.383 16.625 15.844 1 98.31 285 LEU A N 1
ATOM 2298 C CA . LEU A 1 285 ? -4.242 17.328 15.25 1 98.31 285 LEU A CA 1
ATOM 2299 C C . LEU A 1 285 ? -3.986 18.656 15.953 1 98.31 285 LEU A C 1
ATOM 2301 O O . LEU A 1 285 ? -2.834 19.047 16.141 1 98.31 285 LEU A O 1
ATOM 2305 N N . ALA A 1 286 ? -5.051 19.344 16.281 1 97.19 286 ALA A N 1
ATOM 2306 C CA . ALA A 1 286 ? -4.887 20.594 17.031 1 97.19 286 ALA A CA 1
ATOM 2307 C C . ALA A 1 286 ? -4.152 20.359 18.344 1 97.19 286 ALA A C 1
ATOM 2309 O O . ALA A 1 286 ? -3.248 21.125 18.703 1 97.19 286 ALA A O 1
ATOM 2310 N N . GLU A 1 287 ? -4.555 19.359 19.016 1 96.81 287 GLU A N 1
ATOM 2311 C CA . GLU A 1 287 ? -3.873 19 20.25 1 96.81 287 GLU A CA 1
ATOM 2312 C C . GLU A 1 287 ? -2.406 18.672 20 1 96.81 287 GLU A C 1
ATOM 2314 O O . GLU A 1 287 ? -1.521 19.141 20.703 1 96.81 287 GLU A O 1
ATOM 2319 N N . ALA A 1 288 ? -2.15 17.812 19.016 1 97.94 288 ALA A N 1
ATOM 2320 C CA . ALA A 1 288 ? -0.786 17.422 18.672 1 97.94 288 ALA A CA 1
ATOM 2321 C C . ALA A 1 288 ? 0.068 18.641 18.344 1 97.94 288 ALA A C 1
ATOM 2323 O O . ALA A 1 288 ? 1.226 18.719 18.75 1 97.94 288 ALA A O 1
ATOM 2324 N N . ALA A 1 289 ? -0.523 19.547 17.562 1 97.62 289 ALA A N 1
ATOM 2325 C CA . ALA A 1 289 ? 0.185 20.766 17.172 1 97.62 289 ALA A CA 1
ATOM 2326 C C . ALA A 1 289 ? 0.537 21.609 18.406 1 97.62 289 ALA A C 1
ATOM 2328 O O . ALA A 1 289 ? 1.684 22.031 18.562 1 97.62 289 ALA A O 1
ATOM 2329 N N . LEU A 1 290 ? -0.435 21.781 19.25 1 95.06 290 LEU A N 1
ATOM 2330 C CA . LEU A 1 290 ? -0.222 22.562 20.453 1 95.06 290 LEU A CA 1
ATOM 2331 C C . LEU A 1 290 ? 0.868 21.938 21.328 1 95.06 290 LEU A C 1
ATOM 2333 O O . LEU A 1 290 ? 1.773 22.641 21.781 1 95.06 290 LEU A O 1
ATOM 2337 N N . GLU A 1 291 ? 0.827 20.688 21.516 1 95.19 291 GLU A N 1
ATOM 2338 C CA . GLU A 1 291 ? 1.774 19.969 22.359 1 95.19 291 GLU A CA 1
ATOM 2339 C C . GLU A 1 291 ? 3.172 19.969 21.75 1 95.19 291 GLU A C 1
ATOM 2341 O O . GLU A 1 291 ? 4.168 19.859 22.469 1 95.19 291 GLU A O 1
ATOM 2346 N N . SER A 1 292 ? 3.242 20.062 20.453 1 96.75 292 SER A N 1
ATOM 2347 C CA . SER A 1 292 ? 4.531 20.031 19.781 1 96.75 292 SER A CA 1
ATOM 2348 C C . SER A 1 292 ? 4.953 21.422 19.312 1 96.75 292 SER A C 1
ATOM 2350 O O . SER A 1 292 ? 5.828 21.547 18.453 1 96.75 292 SER A O 1
ATOM 2352 N N . GLU A 1 293 ? 4.273 22.453 19.797 1 96.5 293 GLU A N 1
ATOM 2353 C CA . GLU A 1 293 ? 4.625 23.859 19.625 1 96.5 293 GLU A CA 1
ATOM 2354 C C . GLU A 1 293 ? 4.484 24.297 18.172 1 96.5 293 GLU A C 1
ATOM 2356 O O . GLU A 1 293 ? 5.395 24.906 17.609 1 96.5 293 GLU A O 1
ATOM 2361 N N . ARG A 1 294 ? 3.408 23.906 17.578 1 97.25 294 ARG A N 1
ATOM 2362 C CA . ARG A 1 294 ? 3.021 24.359 16.25 1 97.25 294 ARG A CA 1
ATOM 2363 C C . ARG A 1 294 ? 1.693 25.109 16.297 1 97.25 294 ARG A C 1
ATOM 2365 O O . ARG A 1 294 ? 0.802 24.766 17.078 1 97.25 294 ARG A O 1
ATOM 2372 N N . ASP A 1 295 ? 1.59 26.141 15.508 1 95.56 295 ASP A N 1
ATOM 2373 C CA . ASP A 1 295 ? 0.296 26.781 15.305 1 95.56 295 ASP A CA 1
ATOM 2374 C C . ASP A 1 295 ? -0.626 25.906 14.453 1 95.56 295 ASP A C 1
ATOM 2376 O O . ASP A 1 295 ? -0.157 25.094 13.664 1 95.56 295 ASP A O 1
ATOM 2380 N N . SER A 1 296 ? -1.968 26.062 14.695 1 97.06 296 SER A N 1
ATOM 2381 C CA . SER A 1 296 ? -2.854 25.234 13.898 1 97.06 296 SER A CA 1
ATOM 2382 C C . SER A 1 296 ? -4.176 25.938 13.609 1 97.06 296 SER A C 1
ATOM 2384 O O . SER A 1 296 ? -4.59 26.812 14.367 1 97.06 296 SER A O 1
ATOM 2386 N N . ILE A 1 297 ? -4.672 25.625 12.453 1 96 297 ILE A N 1
ATOM 2387 C CA . ILE A 1 297 ? -6.055 25.875 12.078 1 96 297 ILE A CA 1
ATOM 2388 C C . ILE A 1 297 ? -6.781 24.562 11.82 1 96 297 ILE A C 1
ATOM 2390 O O . ILE A 1 297 ? -6.355 23.766 10.992 1 96 297 ILE A O 1
ATOM 2394 N N . SER A 1 298 ? -7.824 24.328 12.555 1 97.5 298 SER A N 1
ATOM 2395 C CA . SER A 1 298 ? -8.609 23.109 12.414 1 97.5 298 SER A CA 1
ATOM 2396 C C . SER A 1 298 ? -10.078 23.422 12.156 1 97.5 298 SER A C 1
ATOM 2398 O O . SER A 1 298 ? -10.695 24.188 12.898 1 97.5 298 SER A O 1
ATOM 2400 N N . ILE A 1 299 ? -10.656 22.781 11.133 1 95.62 299 ILE A N 1
ATOM 2401 C CA . ILE A 1 299 ? -12.023 23.078 10.703 1 95.62 299 ILE A CA 1
ATOM 2402 C C . ILE A 1 299 ? -12.898 21.844 10.891 1 95.62 299 ILE A C 1
ATOM 2404 O O . ILE A 1 299 ? -12.5 20.734 10.555 1 95.62 299 ILE A O 1
ATOM 2408 N N . GLU A 1 300 ? -14.016 22.016 11.492 1 95.56 300 GLU A N 1
ATOM 2409 C CA . GLU A 1 300 ? -15 20.953 11.688 1 95.56 300 GLU A CA 1
ATOM 2410 C C . GLU A 1 300 ? -16.422 21.453 11.414 1 95.56 300 GLU A C 1
ATOM 2412 O O . GLU A 1 300 ? -16.828 22.484 11.953 1 95.56 300 GLU A O 1
ATOM 2417 N N . ILE A 1 301 ? -17.094 20.656 10.586 1 94.12 301 ILE A N 1
ATOM 2418 C CA . ILE A 1 301 ? -18.406 21.094 10.117 1 94.12 301 ILE A CA 1
ATOM 2419 C C . ILE A 1 301 ? -19.453 20.844 11.195 1 94.12 301 ILE A C 1
ATOM 2421 O O . ILE A 1 301 ? -20.422 21.594 11.32 1 94.12 301 ILE A O 1
ATOM 2425 N N . SER A 1 302 ? -19.344 19.781 11.961 1 93.06 302 SER A N 1
ATOM 2426 C CA . SER A 1 302 ? -20.312 19.422 12.992 1 93.06 302 SER A CA 1
ATOM 2427 C C . SER A 1 302 ? -20.188 20.328 14.219 1 93.06 302 SER A C 1
ATOM 2429 O O . SER A 1 302 ? -19.109 20.453 14.789 1 93.06 302 SER A O 1
ATOM 2431 N N . GLN A 1 303 ? -21.281 20.844 14.648 1 91.88 303 GLN A N 1
ATOM 2432 C CA . GLN A 1 303 ? -21.297 21.672 15.844 1 91.88 303 GLN A CA 1
ATOM 2433 C C . GLN A 1 303 ? -20.953 20.844 17.078 1 91.88 303 GLN A C 1
ATOM 2435 O O . GLN A 1 303 ? -20.234 21.328 17.969 1 91.88 303 GLN A O 1
ATOM 2440 N N . GLU A 1 304 ? -21.453 19.719 17.078 1 92.19 304 GLU A N 1
ATOM 2441 C CA . GLU A 1 304 ? -21.219 18.828 18.219 1 92.19 304 GLU A CA 1
ATOM 2442 C C . GLU A 1 304 ? -19.734 18.547 18.375 1 92.19 304 GLU A C 1
ATOM 2444 O O . GLU A 1 304 ? -19.172 18.719 19.469 1 92.19 304 GLU A O 1
ATOM 2449 N N . TYR A 1 305 ? -19.078 18.188 17.328 1 93.56 305 TYR A N 1
ATOM 2450 C CA . TYR A 1 305 ? -17.656 17.875 17.391 1 93.56 305 TYR A CA 1
ATOM 2451 C C . TYR A 1 305 ? -16.844 19.141 17.656 1 93.56 305 TYR A C 1
ATOM 2453 O O . TYR A 1 305 ? -15.805 19.094 18.312 1 93.56 305 TYR A O 1
ATOM 2461 N N . PHE A 1 306 ? -17.344 20.219 17.109 1 93.75 306 PHE A N 1
ATOM 2462 C CA . PHE A 1 306 ? -16.672 21.5 17.359 1 93.75 306 PHE A CA 1
ATOM 2463 C C . PHE A 1 306 ? -16.641 21.828 18.844 1 93.75 306 PHE A C 1
ATOM 2465 O O . PHE A 1 306 ? -15.602 22.172 19.391 1 93.75 306 PHE A O 1
ATOM 2472 N N . GLU A 1 307 ? -17.766 21.625 19.516 1 92.69 307 GLU A N 1
ATOM 2473 C CA . GLU A 1 307 ? -17.844 21.922 20.938 1 92.69 307 GLU A CA 1
ATOM 2474 C C . GLU A 1 307 ? -16.969 20.969 21.75 1 92.69 307 GLU A C 1
ATOM 2476 O O . GLU A 1 307 ? -16.312 21.375 22.719 1 92.69 307 GLU A O 1
ATOM 2481 N N . GLU A 1 308 ? -16.969 19.75 21.328 1 93.44 308 GLU A N 1
ATOM 2482 C CA . GLU A 1 308 ? -16.094 18.781 21.984 1 93.44 308 GLU A CA 1
ATOM 2483 C C . GLU A 1 308 ? -14.625 19.141 21.781 1 93.44 308 GLU A C 1
ATOM 2485 O O . GLU A 1 308 ? -13.805 18.938 22.688 1 93.44 308 GLU A O 1
ATOM 2490 N N . GLY A 1 309 ? -14.312 19.594 20.641 1 93.75 309 GLY A N 1
ATOM 2491 C CA . GLY A 1 309 ? -12.961 20.031 20.344 1 93.75 309 GLY A CA 1
ATOM 2492 C C . GLY A 1 309 ? -12.516 21.203 21.203 1 93.75 309 GLY A C 1
ATOM 2493 O O . GLY A 1 309 ? -11.375 21.234 21.672 1 93.75 309 GLY A O 1
ATOM 2494 N N . LYS A 1 310 ? -13.406 22.125 21.422 1 90.31 310 LYS A N 1
ATOM 2495 C CA . LYS A 1 310 ? -13.109 23.25 22.297 1 90.31 310 LYS A CA 1
ATOM 2496 C C . LYS A 1 310 ? -12.695 22.766 23.688 1 90.31 310 LYS A C 1
ATOM 2498 O O . LYS A 1 310 ? -11.688 23.234 24.234 1 90.31 310 LYS A O 1
ATOM 2503 N N . LYS A 1 311 ? -13.516 21.891 24.203 1 92 311 LYS A N 1
ATOM 2504 C CA . LYS A 1 311 ? -13.227 21.344 25.516 1 92 311 LYS A CA 1
ATOM 2505 C C . LYS A 1 311 ? -11.867 20.641 25.531 1 92 311 LYS A C 1
ATOM 2507 O O . LYS A 1 311 ? -11.094 20.812 26.484 1 92 311 LYS A O 1
ATOM 2512 N N . ARG A 1 312 ? -11.578 19.891 24.484 1 93.38 312 ARG A N 1
ATOM 2513 C CA . ARG A 1 312 ? -10.32 19.172 24.359 1 93.38 312 ARG A CA 1
ATOM 2514 C C . ARG A 1 312 ? -9.125 20.109 24.422 1 93.38 312 ARG A C 1
ATOM 2516 O O . ARG A 1 312 ? -8.195 19.906 25.203 1 93.38 312 ARG A O 1
ATOM 2523 N N . ILE A 1 313 ? -9.203 21.156 23.672 1 92.62 313 ILE A N 1
ATOM 2524 C CA . ILE A 1 313 ? -8.07 22.062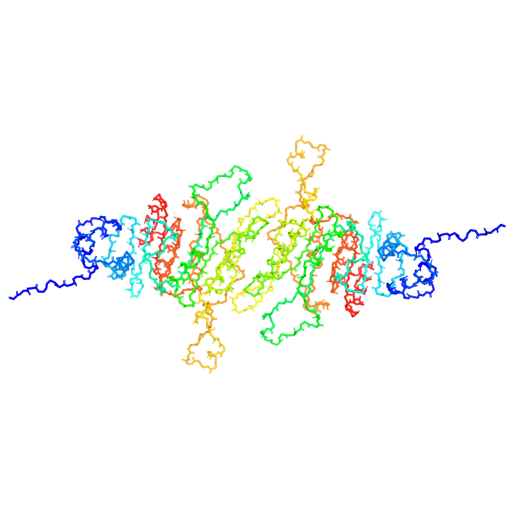 23.531 1 92.62 313 ILE A CA 1
ATOM 2525 C C . ILE A 1 313 ? -7.91 22.891 24.812 1 92.62 313 ILE A C 1
ATOM 2527 O O . ILE A 1 313 ? -6.789 23.203 25.219 1 92.62 313 ILE A O 1
ATOM 2531 N N . GLU A 1 314 ? -9.039 23.203 25.422 1 87.56 314 GLU A N 1
ATOM 2532 C CA . GLU A 1 314 ? -8.984 23.906 26.703 1 87.56 314 GLU A CA 1
ATOM 2533 C C . GLU A 1 314 ? -8.289 23.062 27.766 1 87.56 314 GLU A C 1
ATOM 2535 O O . GLU A 1 314 ? -7.523 23.578 28.578 1 87.56 314 GLU A O 1
ATOM 2540 N N . ASN A 1 315 ? -8.617 21.859 27.766 1 88.69 315 ASN A N 1
ATOM 2541 C CA . ASN A 1 315 ? -8.008 20.938 28.734 1 88.69 315 ASN A CA 1
ATOM 2542 C C . ASN A 1 315 ? -6.504 20.812 28.5 1 88.69 315 ASN A C 1
ATOM 2544 O O . ASN A 1 315 ? -5.73 20.719 29.469 1 88.69 315 ASN A O 1
ATOM 2548 N N . VAL A 1 316 ? -6.078 20.766 27.266 1 87.12 316 VAL A N 1
ATOM 2549 C CA . VAL A 1 316 ? -4.66 20.688 26.938 1 87.12 316 VAL A CA 1
ATOM 2550 C C . VAL A 1 316 ? -3.939 21.938 27.406 1 87.12 316 VAL A C 1
ATOM 2552 O O . VAL A 1 316 ? -2.832 21.859 27.953 1 87.12 316 VAL A O 1
ATOM 2555 N N . LYS A 1 317 ? -4.559 23.031 27.219 1 82.56 317 LYS A N 1
ATOM 2556 C CA . LYS A 1 317 ? -3.98 24.297 27.656 1 82.56 317 LYS A CA 1
ATOM 2557 C C . LYS A 1 317 ? -3.758 24.312 29.156 1 82.56 317 LYS A C 1
ATOM 2559 O O . LYS A 1 317 ? -2.75 24.844 29.641 1 82.56 317 LYS A O 1
ATOM 2564 N N . LYS A 1 318 ? -4.672 23.734 29.828 1 78.75 318 LYS A N 1
ATOM 2565 C CA . LYS A 1 318 ? -4.605 23.719 31.297 1 78.75 318 LYS A CA 1
ATOM 2566 C C . LYS A 1 318 ? -3.633 22.656 31.781 1 78.75 318 LYS A C 1
ATOM 2568 O O . LYS A 1 318 ? -3.361 22.562 33 1 78.75 318 LYS A O 1
ATOM 2573 N N . GLY A 1 319 ? -3.006 21.953 30.906 1 74.88 319 GLY A N 1
ATOM 2574 C CA . GLY A 1 319 ? -2.07 20.906 31.281 1 74.88 319 GLY A CA 1
ATOM 2575 C C . GLY A 1 319 ? -2.754 19.609 31.672 1 74.88 319 GLY A C 1
ATOM 2576 O O . GLY A 1 319 ? -2.143 18.734 32.312 1 74.88 319 GLY A O 1
ATOM 2577 N N . LYS A 1 320 ? -4.031 19.516 31.453 1 61.78 320 LYS A N 1
ATOM 2578 C CA . LYS A 1 320 ? -4.754 18.297 31.781 1 61.78 320 LYS A CA 1
ATOM 2579 C C . LYS A 1 320 ? -4.641 17.266 30.672 1 61.78 320 LYS A C 1
ATOM 2581 O O . LYS A 1 320 ? -4.852 17.578 29.5 1 61.78 320 LYS A O 1
ATOM 2586 N N . VAL A 1 321 ? -3.758 16.281 30.859 1 53.22 321 VAL A N 1
ATOM 2587 C CA . VAL A 1 321 ? -3.508 15.273 29.844 1 53.22 321 VAL A CA 1
ATOM 2588 C C . VAL A 1 321 ? -4.668 14.281 29.812 1 53.22 321 VAL A C 1
ATOM 2590 O O . VAL A 1 321 ? -5.258 13.969 30.844 1 53.22 321 VAL A O 1
ATOM 2593 N N . ARG A 1 322 ? -5.223 13.938 28.625 1 50.97 322 ARG A N 1
ATOM 2594 C CA . ARG A 1 322 ? -6.18 12.836 28.547 1 50.97 322 ARG A CA 1
ATOM 2595 C C . ARG A 1 322 ? -5.539 11.523 28.984 1 50.97 322 ARG A C 1
ATOM 2597 O O . ARG A 1 322 ? -4.344 11.305 28.781 1 50.97 322 ARG A O 1
ATOM 2604 N N . MET B 1 1 ? -6.504 -55.094 -49.75 1 22.97 1 MET B N 1
ATOM 2605 C CA . MET B 1 1 ? -6.691 -54.844 -48.312 1 22.97 1 MET B CA 1
ATOM 2606 C C . MET B 1 1 ? -5.812 -53.688 -47.844 1 22.97 1 MET B C 1
ATOM 2608 O O . MET B 1 1 ? -4.598 -53.875 -47.688 1 22.97 1 MET B O 1
ATOM 2612 N N . GLU B 1 2 ? -5.98 -52.5 -48.312 1 26.45 2 GLU B N 1
ATOM 2613 C CA . GLU B 1 2 ? -5.312 -51.188 -48.188 1 26.45 2 GLU B CA 1
ATOM 2614 C C . GLU B 1 2 ? -5.16 -50.812 -46.719 1 26.45 2 GLU B C 1
ATOM 2616 O O . GLU B 1 2 ? -6.152 -50.688 -46 1 26.45 2 GLU B O 1
ATOM 2621 N N . THR B 1 3 ? -4.184 -51.25 -46 1 29.75 3 THR B N 1
ATOM 2622 C CA . THR B 1 3 ? -3.855 -51.062 -44.594 1 29.75 3 THR B CA 1
ATOM 2623 C C . THR B 1 3 ? -4.023 -49.625 -44.188 1 29.75 3 THR B C 1
ATOM 2625 O O . THR B 1 3 ? -3.41 -48.719 -44.781 1 29.75 3 THR B O 1
ATOM 2628 N N . ALA B 1 4 ? -5.188 -49.25 -43.719 1 34.12 4 ALA B N 1
ATOM 2629 C CA . ALA B 1 4 ? -5.559 -47.969 -43.125 1 34.12 4 ALA B CA 1
ATOM 2630 C C . ALA B 1 4 ? -4.398 -47.406 -42.312 1 34.12 4 ALA B C 1
ATOM 2632 O O . ALA B 1 4 ? -3.93 -48 -41.344 1 34.12 4 ALA B O 1
ATOM 2633 N N . ALA B 1 5 ? -3.529 -46.719 -42.875 1 37.31 5 ALA B N 1
ATOM 2634 C CA . ALA B 1 5 ? -2.561 -45.844 -42.188 1 37.31 5 ALA B CA 1
ATOM 2635 C C . ALA B 1 5 ? -3.189 -45.125 -41 1 37.31 5 ALA B C 1
ATOM 2637 O O . ALA B 1 5 ? -4.078 -44.281 -41.188 1 37.31 5 ALA B O 1
ATOM 2638 N N . GLN B 1 6 ? -3.424 -45.75 -39.906 1 35.53 6 GLN B N 1
ATOM 2639 C CA . GLN B 1 6 ? -4 -45.312 -38.625 1 35.53 6 GLN B CA 1
ATOM 2640 C C . GLN B 1 6 ? -3.561 -43.875 -38.312 1 35.53 6 GLN B C 1
ATOM 2642 O O . GLN B 1 6 ? -2.377 -43.562 -38.406 1 35.53 6 GLN B O 1
ATOM 2647 N N . ASP B 1 7 ? -4.348 -42.875 -38.469 1 40.72 7 ASP B N 1
ATOM 2648 C CA . ASP B 1 7 ? -4.273 -41.469 -38.062 1 40.72 7 ASP B CA 1
ATOM 2649 C C . ASP B 1 7 ? -3.494 -41.312 -36.75 1 40.72 7 ASP B C 1
ATOM 2651 O O . ASP B 1 7 ? -4.051 -41.469 -35.688 1 40.72 7 ASP B O 1
ATOM 2655 N N . LYS B 1 8 ? -2.238 -41.625 -36.688 1 49.66 8 LYS B N 1
ATOM 2656 C CA . LYS B 1 8 ? -1.425 -41.375 -35.5 1 49.66 8 LYS B CA 1
ATOM 2657 C C . LYS B 1 8 ? -1.603 -39.938 -35 1 49.66 8 LYS B C 1
ATOM 2659 O O . LYS B 1 8 ? -1.555 -39 -35.781 1 49.66 8 LYS B O 1
ATOM 2664 N N . SER B 1 9 ? -2.178 -39.781 -33.844 1 55 9 SER B N 1
ATOM 2665 C CA . SER B 1 9 ? -2.301 -38.469 -33.219 1 55 9 SER B CA 1
ATOM 2666 C C . SER B 1 9 ? -0.984 -37.688 -33.281 1 55 9 SER B C 1
ATOM 2668 O O . SER B 1 9 ? 0.084 -38.312 -33.406 1 55 9 SER B O 1
ATOM 2670 N N . ILE B 1 10 ? -0.968 -36.438 -33.5 1 57.75 10 ILE B N 1
ATOM 2671 C CA . ILE B 1 10 ? 0.206 -35.562 -33.469 1 57.75 10 ILE B CA 1
ATOM 2672 C C . ILE B 1 10 ? 1.131 -36 -32.312 1 57.75 10 ILE B C 1
ATOM 2674 O O . ILE B 1 10 ? 2.352 -36.031 -32.5 1 57.75 10 ILE B O 1
ATOM 2678 N N . GLN B 1 11 ? 0.585 -36.531 -31.281 1 57.06 11 GLN B N 1
ATOM 2679 C CA . GLN B 1 11 ? 1.335 -37 -30.109 1 57.06 11 GLN B CA 1
ATOM 2680 C C . GLN B 1 11 ? 2.158 -38.219 -30.438 1 57.06 11 GLN B C 1
ATOM 2682 O O . GLN B 1 11 ? 3.342 -38.312 -30.109 1 57.06 11 GLN B O 1
ATOM 2687 N N . MET B 1 12 ? 1.578 -39.125 -31.031 1 56.56 12 MET B N 1
ATOM 2688 C CA . MET B 1 12 ? 2.266 -40.375 -31.359 1 56.56 12 MET B CA 1
ATOM 2689 C C . MET B 1 12 ? 3.326 -40.156 -32.438 1 56.56 12 MET B C 1
ATOM 2691 O O . MET B 1 12 ? 4.387 -40.781 -32.406 1 56.56 12 MET B O 1
ATOM 2695 N N . THR B 1 13 ? 3.025 -39.281 -33.375 1 58.12 13 THR B N 1
ATOM 2696 C CA . THR B 1 13 ? 3.998 -38.938 -34.406 1 58.12 13 THR B CA 1
ATOM 2697 C C . THR B 1 13 ? 5.227 -38.25 -33.812 1 58.12 13 THR B C 1
ATOM 2699 O O . THR B 1 13 ? 6.359 -38.594 -34.156 1 58.12 13 THR B O 1
ATOM 2702 N N . LEU B 1 14 ? 4.961 -37.344 -32.875 1 59.69 14 LEU B N 1
ATOM 2703 C CA . LEU B 1 14 ? 6.074 -36.688 -32.219 1 59.69 14 LEU B CA 1
ATOM 2704 C C . LEU B 1 14 ? 6.848 -37.688 -31.359 1 59.69 14 LEU B C 1
ATOM 2706 O O . LEU B 1 14 ? 8.078 -37.656 -31.328 1 59.69 14 LEU B O 1
ATOM 2710 N N . PHE B 1 15 ? 6.152 -38.625 -30.828 1 57.84 15 PHE B N 1
ATOM 2711 C CA . PHE B 1 15 ? 6.766 -39.656 -30 1 57.84 15 PHE B CA 1
ATOM 2712 C C . PHE B 1 15 ? 7.641 -40.562 -30.844 1 57.84 15 PHE B C 1
ATOM 2714 O O . PHE B 1 15 ? 8.766 -40.875 -30.469 1 57.84 15 PHE B O 1
ATOM 2721 N N . GLU B 1 16 ? 7.141 -40.969 -31.906 1 57.47 16 GLU B N 1
ATOM 2722 C CA . GLU B 1 16 ? 7.863 -41.906 -32.75 1 57.47 16 GLU B CA 1
ATOM 2723 C C . GLU B 1 16 ? 9.055 -41.25 -33.438 1 57.47 16 GLU B C 1
ATOM 2725 O O . GLU B 1 16 ? 10.125 -41.844 -33.562 1 57.47 16 GLU B O 1
ATOM 2730 N N . TYR B 1 17 ? 8.812 -40 -33.844 1 57.78 17 TYR B N 1
ATOM 2731 C CA . TYR B 1 17 ? 9.859 -39.312 -34.594 1 57.78 17 TYR B CA 1
ATOM 2732 C C . TYR B 1 17 ? 10.992 -38.875 -33.656 1 57.78 17 TYR B C 1
ATOM 2734 O O . TYR B 1 17 ? 12.164 -38.906 -34.062 1 57.78 17 TYR B O 1
ATOM 2742 N N . PHE B 1 18 ? 10.578 -38.656 -32.469 1 53.5 18 PHE B N 1
ATOM 2743 C CA . PHE B 1 18 ? 11.641 -38.188 -31.594 1 53.5 18 PHE B CA 1
ATOM 2744 C C . PHE B 1 18 ? 11.969 -39.219 -30.516 1 53.5 18 PHE B C 1
ATOM 2746 O O . PHE B 1 18 ? 12.586 -38.875 -29.5 1 53.5 18 PHE B O 1
ATOM 2753 N N . ALA B 1 19 ? 11.539 -40.438 -30.672 1 54.12 19 ALA B N 1
ATOM 2754 C CA . ALA B 1 19 ? 11.727 -41.531 -29.719 1 54.12 19 ALA B CA 1
ATOM 2755 C C . ALA B 1 19 ? 13.203 -41.781 -29.438 1 54.12 19 ALA B C 1
ATOM 2757 O O . ALA B 1 19 ? 13.586 -42.094 -28.297 1 54.12 19 ALA B O 1
ATOM 2758 N N . ASP B 1 20 ? 14.008 -41.656 -30.453 1 48.12 20 ASP B N 1
ATOM 2759 C CA . ASP B 1 20 ? 15.422 -42.031 -30.344 1 48.12 20 ASP B CA 1
ATOM 2760 C C . ASP B 1 20 ? 16.297 -40.781 -30.281 1 48.12 20 ASP B C 1
ATOM 2762 O O . ASP B 1 20 ? 17.531 -40.875 -30.406 1 48.12 20 ASP B O 1
ATOM 2766 N N . VAL B 1 21 ? 15.617 -39.625 -30.297 1 48.81 21 VAL B N 1
ATOM 2767 C CA . VAL B 1 21 ? 16.406 -38.406 -30.266 1 48.81 21 VAL B CA 1
ATOM 2768 C C . VAL B 1 21 ? 16.438 -37.844 -28.844 1 48.81 21 VAL B C 1
ATOM 2770 O O . VAL B 1 21 ? 15.422 -37.875 -28.141 1 48.81 21 VAL B O 1
ATOM 2773 N N . GLU B 1 22 ? 17.578 -37.625 -28.266 1 47.22 22 GLU B N 1
ATOM 2774 C CA . GLU B 1 22 ? 17.781 -37.156 -26.891 1 47.22 22 GLU B CA 1
ATOM 2775 C C . GLU B 1 22 ? 17.125 -35.812 -26.656 1 47.22 22 GLU B C 1
ATOM 2777 O O . GLU B 1 22 ? 16.672 -35.531 -25.547 1 47.22 22 GLU B O 1
ATOM 2782 N N . GLN B 1 23 ? 17.25 -34.844 -27.781 1 46.44 23 GLN B N 1
ATOM 2783 C CA . GLN B 1 23 ? 16.734 -33.5 -27.688 1 46.44 23 GLN B CA 1
ATOM 2784 C C . GLN B 1 23 ? 16.062 -33.062 -28.984 1 46.44 23 GLN B C 1
ATOM 2786 O O . GLN B 1 23 ? 16.406 -33.562 -30.062 1 46.44 23 GLN B O 1
ATOM 2791 N N . PHE B 1 24 ? 14.586 -32.5 -29.016 1 55.5 24 PHE B N 1
ATOM 2792 C CA . PHE B 1 24 ? 14.109 -31.859 -30.234 1 55.5 24 PHE B CA 1
ATOM 2793 C C . PHE B 1 24 ? 13.523 -30.484 -29.922 1 55.5 24 PHE B C 1
ATOM 2795 O O . PHE B 1 24 ? 13.109 -30.219 -28.797 1 55.5 24 PHE B O 1
ATOM 2802 N N . SER B 1 25 ? 13.57 -29.453 -30.734 1 53.5 25 SER B N 1
ATOM 2803 C CA . SER B 1 25 ? 13.031 -28.109 -30.625 1 53.5 25 SER B CA 1
ATOM 2804 C C . SER B 1 25 ? 11.602 -28.031 -31.156 1 53.5 25 SER B C 1
ATOM 2806 O O . SER B 1 25 ? 11.141 -28.953 -31.844 1 53.5 25 SER B O 1
ATOM 2808 N N . LEU B 1 26 ? 10.859 -26.984 -30.703 1 58.66 26 LEU B N 1
ATOM 2809 C CA . LEU B 1 26 ? 9.555 -26.75 -31.297 1 58.66 26 LEU B CA 1
ATOM 2810 C C . LEU B 1 26 ? 9.664 -26.672 -32.812 1 58.66 26 LEU B C 1
ATOM 2812 O O . LEU B 1 26 ? 8.773 -27.141 -33.531 1 58.66 26 LEU B O 1
ATOM 2816 N N . LYS B 1 27 ? 10.656 -26.156 -33.188 1 61.84 27 LYS B N 1
ATOM 2817 C CA . LYS B 1 27 ? 10.898 -26.109 -34.625 1 61.84 27 LYS B CA 1
ATOM 2818 C C . LYS B 1 27 ? 11.031 -27.516 -35.188 1 61.84 27 LYS B C 1
ATOM 2820 O O . LYS B 1 27 ? 10.484 -27.812 -36.25 1 61.84 27 LYS B O 1
ATOM 2825 N N . ASP B 1 28 ? 11.734 -28.359 -34.469 1 61.78 28 ASP B N 1
ATOM 2826 C CA . ASP B 1 28 ? 11.883 -29.75 -34.906 1 61.78 28 ASP B CA 1
ATOM 2827 C C . ASP B 1 28 ? 10.539 -30.469 -34.938 1 61.78 28 ASP B C 1
ATOM 2829 O O . ASP B 1 28 ? 10.25 -31.219 -35.875 1 61.78 28 ASP B O 1
ATOM 2833 N N . ALA B 1 29 ? 9.812 -30.141 -33.875 1 61.25 29 ALA B N 1
ATOM 2834 C CA . ALA B 1 29 ? 8.492 -30.75 -33.781 1 61.25 29 ALA B CA 1
ATOM 2835 C C . ALA B 1 29 ? 7.582 -30.281 -34.906 1 61.25 29 ALA B C 1
ATOM 2837 O O . ALA B 1 29 ? 6.867 -31.078 -35.531 1 61.25 29 ALA B O 1
ATOM 2838 N N . LYS B 1 30 ? 7.637 -29.078 -35.125 1 64.5 30 LYS B N 1
ATOM 2839 C CA . LYS B 1 30 ? 6.891 -28.516 -36.25 1 64.5 30 LYS B CA 1
ATOM 2840 C C . LYS B 1 30 ? 7.316 -29.156 -37.594 1 64.5 30 LYS B C 1
ATOM 2842 O O . LYS B 1 30 ? 6.473 -29.531 -38.406 1 64.5 30 LYS B O 1
ATOM 2847 N N . GLU B 1 31 ? 8.531 -29.094 -37.688 1 64.19 31 GLU B N 1
ATOM 2848 C CA . GLU B 1 31 ? 9.07 -29.672 -38.906 1 64.19 31 GLU B CA 1
ATOM 2849 C C . GLU B 1 31 ? 8.688 -31.141 -39.062 1 64.19 31 GLU B C 1
ATOM 2851 O O . GLU B 1 31 ? 8.391 -31.625 -40.156 1 64.19 31 GLU B O 1
ATOM 2856 N N . CYS B 1 32 ? 8.758 -31.781 -37.938 1 62.03 32 CYS B N 1
ATOM 2857 C CA . CYS B 1 32 ? 8.359 -33.188 -37.906 1 62.03 32 CYS B CA 1
ATOM 2858 C C . CYS B 1 32 ? 6.891 -33.344 -38.281 1 62.03 32 CYS B C 1
ATOM 2860 O O . CYS B 1 32 ? 6.543 -34.156 -39.125 1 62.03 32 CYS B O 1
ATOM 2862 N N . VAL B 1 33 ? 6.121 -32.531 -37.656 1 61.66 33 VAL B N 1
ATOM 2863 C CA . VAL B 1 33 ? 4.691 -32.656 -37.906 1 61.66 33 VAL B CA 1
ATOM 2864 C C . VAL B 1 33 ? 4.371 -32.219 -39.344 1 61.66 33 VAL B C 1
ATOM 2866 O O . VAL B 1 33 ? 3.594 -32.844 -40.031 1 61.66 33 VAL B O 1
ATOM 2869 N N . TYR B 1 34 ? 4.961 -31.125 -39.625 1 63.69 34 TYR B N 1
ATOM 2870 C CA . TYR B 1 34 ? 4.684 -30.609 -40.969 1 63.69 34 TYR B CA 1
ATOM 2871 C C . TYR B 1 34 ? 5.293 -31.516 -42.031 1 63.69 34 TYR B C 1
ATOM 2873 O O . TYR B 1 34 ? 4.66 -31.781 -43.062 1 63.69 34 TYR B O 1
ATOM 2881 N N . GLN B 1 35 ? 6.41 -31.812 -41.875 1 58.78 35 GLN B N 1
ATOM 2882 C CA . GLN B 1 35 ? 7.105 -32.562 -42.906 1 58.78 35 GLN B CA 1
ATOM 2883 C C . GLN B 1 35 ? 6.785 -34.031 -42.844 1 58.78 35 GLN B C 1
ATOM 2885 O O . GLN B 1 35 ? 6.598 -34.688 -43.875 1 58.78 35 GLN B O 1
ATOM 2890 N N . TYR B 1 36 ? 6.824 -34.594 -41.688 1 54.19 36 TYR B N 1
ATOM 2891 C CA . TYR B 1 36 ? 6.727 -36.031 -41.625 1 54.19 36 TYR B CA 1
ATOM 2892 C C . TYR B 1 36 ? 5.277 -36.469 -41.438 1 54.19 36 TYR B C 1
ATOM 2894 O O . TYR B 1 36 ? 4.867 -37.531 -41.938 1 54.19 36 TYR B O 1
ATOM 2902 N N . ALA B 1 37 ? 4.504 -35.688 -40.594 1 53.03 37 ALA B N 1
ATOM 2903 C CA . ALA B 1 37 ? 3.145 -36.188 -40.375 1 53.03 37 ALA B CA 1
ATOM 2904 C C . ALA B 1 37 ? 2.178 -35.594 -41.375 1 53.03 37 ALA B C 1
ATOM 2906 O O . ALA B 1 37 ? 1.022 -36 -41.5 1 53.03 37 ALA B O 1
ATOM 2907 N N . GLU B 1 38 ? 2.586 -34.781 -42.375 1 51.53 38 GLU B N 1
ATOM 2908 C CA . GLU B 1 38 ? 1.82 -34.125 -43.438 1 51.53 38 GLU B CA 1
ATOM 2909 C C . GLU B 1 38 ? 0.5 -33.562 -42.906 1 51.53 38 GLU B C 1
ATOM 2911 O O . GLU B 1 38 ? -0.521 -33.625 -43.594 1 51.53 38 GLU B O 1
ATOM 2916 N N . LYS B 1 39 ? 0.4 -33.312 -41.562 1 54.31 39 LYS B N 1
ATOM 2917 C CA . LYS B 1 39 ? -0.837 -32.781 -41.031 1 54.31 39 LYS B CA 1
ATOM 2918 C C . LYS B 1 39 ? -0.762 -31.25 -40.906 1 54.31 39 LYS B C 1
ATOM 2920 O O . LYS B 1 39 ? 0.276 -30.703 -40.531 1 54.31 39 LYS B O 1
ATOM 2925 N N . ASP B 1 40 ? -1.639 -30.5 -41.562 1 52.94 40 ASP B N 1
ATOM 2926 C CA . ASP B 1 40 ? -1.816 -29.047 -41.5 1 52.94 40 ASP B CA 1
ATOM 2927 C C . ASP B 1 40 ? -2.326 -28.625 -40.125 1 52.94 40 ASP B C 1
ATOM 2929 O O . ASP B 1 40 ? -3.533 -28.5 -39.906 1 52.94 40 ASP B O 1
ATOM 2933 N N . VAL B 1 41 ? -1.64 -29.062 -39.094 1 50.88 41 VAL B N 1
ATOM 2934 C CA . VAL B 1 41 ? -2.113 -28.703 -37.75 1 50.88 41 VAL B CA 1
ATOM 2935 C C . VAL B 1 41 ? -1.466 -27.391 -37.312 1 50.88 41 VAL B C 1
ATOM 2937 O O . VAL B 1 41 ? -0.276 -27.172 -37.562 1 50.88 41 VAL B O 1
ATOM 2940 N N . LYS B 1 42 ? -2.238 -26.547 -36.844 1 52.38 42 LYS B N 1
ATOM 2941 C CA . LYS B 1 42 ? -1.782 -25.234 -36.375 1 52.38 42 LYS B CA 1
ATOM 2942 C C . LYS B 1 42 ? -0.828 -25.359 -35.188 1 52.38 42 LYS B C 1
ATOM 2944 O O . LYS B 1 42 ? -0.94 -26.281 -34.406 1 52.38 42 LYS B O 1
ATOM 2949 N N . GLU B 1 43 ? 0.07 -24.422 -35.188 1 52.41 43 GLU B N 1
ATOM 2950 C CA . GLU B 1 43 ? 1.112 -24.391 -34.156 1 52.41 43 GLU B CA 1
ATOM 2951 C C . GLU B 1 43 ? 0.518 -24.5 -32.781 1 52.41 43 GLU B C 1
ATOM 2953 O O . GLU B 1 43 ? 1.042 -25.234 -31.922 1 52.41 43 GLU B O 1
ATOM 2958 N N . PRO B 1 44 ? -0.479 -24.062 -32.5 1 49.72 44 PRO B N 1
ATOM 2959 C CA . PRO B 1 44 ? -1.056 -24.219 -31.172 1 49.72 44 PRO B CA 1
ATOM 2960 C C . PRO B 1 44 ? -1.487 -25.656 -30.875 1 49.72 44 PRO B C 1
ATOM 2962 O O . PRO B 1 44 ? -1.376 -26.109 -29.734 1 49.72 44 PRO B O 1
ATOM 2965 N N . SER B 1 45 ? -1.821 -26.375 -31.844 1 52.56 45 SER B N 1
ATOM 2966 C CA . SER B 1 45 ? -2.254 -27.766 -31.672 1 52.56 45 SER B CA 1
ATOM 2967 C C . SER B 1 45 ? -1.068 -28.688 -31.406 1 52.56 45 SER B C 1
ATOM 2969 O O . SER B 1 45 ? -1.172 -29.625 -30.609 1 52.56 45 SER B O 1
ATOM 2971 N N . ILE B 1 46 ? 0.042 -28.453 -31.984 1 50.47 46 ILE B N 1
ATOM 2972 C CA . ILE B 1 46 ? 1.253 -29.234 -31.734 1 50.47 46 ILE B CA 1
ATOM 2973 C C . ILE B 1 46 ? 1.712 -29 -30.281 1 50.47 46 ILE B C 1
ATOM 2975 O O . ILE B 1 46 ? 2.035 -29.969 -29.578 1 50.47 46 ILE B O 1
ATOM 2979 N N . ARG B 1 47 ? 1.646 -27.812 -29.859 1 47.06 47 ARG B N 1
ATOM 2980 C CA . ARG B 1 47 ? 2 -27.469 -28.484 1 47.06 47 ARG B CA 1
ATOM 2981 C C . ARG B 1 47 ? 1.046 -28.125 -27.484 1 47.06 47 ARG B C 1
ATOM 2983 O O . ARG B 1 47 ? 1.477 -28.656 -26.453 1 47.06 47 ARG B O 1
ATOM 2990 N N . ALA B 1 48 ? -0.194 -28.188 -27.766 1 50.16 48 ALA B N 1
ATOM 2991 C CA . ALA B 1 48 ? -1.188 -28.844 -26.922 1 50.16 48 ALA B CA 1
ATOM 2992 C C . ALA B 1 48 ? -0.922 -30.344 -26.812 1 50.16 48 ALA B C 1
ATOM 2994 O O . ALA B 1 48 ? -1.048 -30.922 -25.734 1 50.16 48 ALA B O 1
ATOM 2995 N N . ARG B 1 49 ? -0.567 -30.969 -27.859 1 49.53 49 ARG B N 1
ATOM 2996 C CA . ARG B 1 49 ? -0.291 -32.406 -27.859 1 49.53 49 ARG B CA 1
ATOM 2997 C C . ARG B 1 49 ? 1.017 -32.688 -27.141 1 49.53 49 ARG B C 1
ATOM 2999 O O . ARG B 1 49 ? 1.152 -33.75 -26.516 1 49.53 49 ARG B O 1
ATOM 3006 N N . ILE B 1 50 ? 1.949 -31.75 -27.203 1 50.34 50 ILE B N 1
ATOM 3007 C CA . ILE B 1 50 ? 3.16 -31.875 -26.406 1 50.34 50 ILE B CA 1
ATOM 3008 C C . ILE B 1 50 ? 2.805 -31.812 -24.922 1 50.34 50 ILE B C 1
ATOM 3010 O O . ILE B 1 50 ? 3.254 -32.625 -24.125 1 50.34 50 ILE B O 1
ATOM 3014 N N . TYR B 1 51 ? 1.955 -30.953 -24.594 1 48.38 51 TYR B N 1
ATOM 3015 C CA . TYR B 1 51 ? 1.502 -30.797 -23.219 1 48.38 51 TYR B CA 1
ATOM 3016 C C . TYR B 1 51 ? 0.71 -32.031 -22.766 1 48.38 51 TYR B C 1
ATOM 3018 O O . TYR B 1 51 ? 0.878 -32.5 -21.641 1 48.38 51 TYR B O 1
ATOM 3026 N N . GLU B 1 52 ? -0.189 -32.5 -23.594 1 50.81 52 GLU B N 1
ATOM 3027 C CA . GLU B 1 52 ? -0.904 -33.75 -23.328 1 50.81 52 GLU B CA 1
ATOM 3028 C C . GLU B 1 52 ? 0.062 -34.938 -23.188 1 50.81 52 GLU B C 1
ATOM 3030 O O . GLU B 1 52 ? -0.136 -35.812 -22.328 1 50.81 52 GLU B O 1
ATOM 3035 N N . GLY B 1 53 ? 1.029 -35 -24.047 1 47.88 53 GLY B N 1
ATOM 3036 C CA . GLY B 1 53 ? 2.053 -36.031 -23.922 1 47.88 53 GLY B CA 1
ATOM 3037 C C . GLY B 1 53 ? 2.879 -35.906 -22.656 1 47.88 53 GLY B C 1
ATOM 3038 O O . GLY B 1 53 ? 3.256 -36.906 -22.062 1 47.88 53 GLY B O 1
ATOM 3039 N N . ILE B 1 54 ? 3.188 -34.688 -22.312 1 48.19 54 ILE B N 1
ATOM 3040 C CA . ILE B 1 54 ? 3.857 -34.406 -21.047 1 48.19 54 ILE B CA 1
ATOM 3041 C C . ILE B 1 54 ? 2.947 -34.812 -19.891 1 48.19 54 ILE B C 1
ATOM 3043 O O . ILE B 1 54 ? 3.387 -35.5 -18.953 1 48.19 54 ILE B O 1
ATOM 3047 N N . ASN B 1 55 ? 1.782 -34.406 -19.875 1 46.03 55 ASN B N 1
ATOM 3048 C CA . ASN B 1 55 ? 0.802 -34.75 -18.859 1 46.03 55 ASN B CA 1
ATOM 3049 C C . ASN B 1 55 ? 0.612 -36.25 -18.734 1 46.03 55 ASN B C 1
ATOM 3051 O O . ASN B 1 55 ? 0.345 -36.781 -17.641 1 46.03 55 ASN B O 1
ATOM 3055 N N . LYS B 1 56 ? 0.63 -36.906 -19.812 1 45.81 56 LYS B N 1
ATOM 3056 C CA . LYS B 1 56 ? 0.475 -38.344 -19.812 1 45.81 56 LYS B CA 1
ATOM 3057 C C . LYS B 1 56 ? 1.805 -39.062 -19.531 1 45.81 56 LYS B C 1
ATOM 3059 O O . LYS B 1 56 ? 1.897 -40.281 -19.594 1 45.81 56 LYS B O 1
ATOM 3064 N N . GLY B 1 57 ? 2.863 -38.281 -18.953 1 43.72 57 GLY B N 1
ATOM 3065 C CA . GLY B 1 57 ? 4.148 -38.844 -18.578 1 43.72 57 GLY B CA 1
ATOM 3066 C C . GLY B 1 57 ? 4.969 -39.312 -19.766 1 43.72 57 GLY B C 1
ATOM 3067 O O . GLY B 1 57 ? 5.898 -40.094 -19.625 1 43.72 57 GLY B O 1
ATOM 3068 N N . LEU B 1 58 ? 4.512 -39.094 -20.812 1 40.28 58 LEU B N 1
ATOM 3069 C CA . LEU B 1 58 ? 5.156 -39.656 -22 1 40.28 58 LEU B CA 1
ATOM 3070 C C . LEU B 1 58 ? 6.43 -38.875 -22.328 1 40.28 58 LEU B C 1
ATOM 3072 O O . LEU B 1 58 ? 7.25 -39.344 -23.125 1 40.28 58 LEU B O 1
ATOM 3076 N N . PHE B 1 59 ? 6.555 -37.656 -21.969 1 40.31 59 PHE B N 1
ATOM 3077 C CA . PHE B 1 59 ? 7.773 -36.938 -22.344 1 40.31 59 PHE B CA 1
ATOM 3078 C C . PHE B 1 59 ? 8.734 -36.875 -21.156 1 40.31 59 PHE B C 1
ATOM 3080 O O . PHE B 1 59 ? 8.531 -36.094 -20.234 1 40.31 59 PHE B O 1
ATOM 3087 N N . LYS B 1 60 ? 9.281 -37.812 -20.656 1 37.5 60 LYS B N 1
ATOM 3088 C CA . LYS B 1 60 ? 10.375 -37.688 -19.703 1 37.5 60 LYS B CA 1
ATOM 3089 C C . LYS B 1 60 ? 11.375 -36.656 -20.141 1 37.5 60 LYS B C 1
ATOM 3091 O O . LYS B 1 60 ? 11.922 -35.906 -19.328 1 37.5 60 LYS B O 1
ATOM 3096 N N . ARG B 1 61 ? 12.242 -36.875 -21.188 1 36.78 61 ARG B N 1
ATOM 3097 C CA . ARG B 1 61 ? 13.367 -36.094 -21.703 1 36.78 61 ARG B CA 1
ATOM 3098 C C . ARG B 1 61 ? 12.898 -34.938 -22.562 1 36.78 61 ARG B C 1
ATOM 3100 O O . ARG B 1 61 ? 12.367 -35.156 -23.656 1 36.78 61 ARG B O 1
ATOM 3107 N N . VAL B 1 62 ? 12.258 -33.875 -22.203 1 41.25 62 VAL B N 1
ATOM 3108 C CA . VAL B 1 62 ? 11.641 -32.688 -22.812 1 41.25 62 VAL B CA 1
ATOM 3109 C C . VAL B 1 62 ? 12.648 -32.031 -23.734 1 41.25 62 VAL B C 1
ATOM 3111 O O . VAL B 1 62 ? 13.859 -32.219 -23.594 1 41.25 62 VAL B O 1
ATOM 3114 N N . ALA B 1 63 ? 12.133 -31.203 -25.031 1 42.44 63 ALA B N 1
ATOM 3115 C CA . ALA B 1 63 ? 12.688 -30.312 -26.047 1 42.44 63 ALA B CA 1
ATOM 3116 C C . ALA B 1 63 ? 13.789 -29.438 -25.469 1 42.44 63 ALA B C 1
ATOM 3118 O O . ALA B 1 63 ? 13.875 -29.266 -24.25 1 42.44 63 ALA B O 1
ATOM 3119 N N . LYS B 1 64 ? 14.797 -29.109 -26.391 1 52.72 64 LYS B N 1
ATOM 3120 C CA . LYS B 1 64 ? 15.766 -28.109 -25.969 1 52.72 64 LYS B CA 1
ATOM 3121 C C . LYS B 1 64 ? 15.078 -26.953 -25.25 1 52.72 64 LYS B C 1
ATOM 3123 O O . LYS B 1 64 ? 14.102 -26.391 -25.75 1 52.72 64 LYS B O 1
ATOM 3128 N N . GLY B 1 65 ? 15.344 -26.969 -24.234 1 77 65 GLY B N 1
ATOM 3129 C CA . GLY B 1 65 ? 14.859 -25.875 -23.406 1 77 65 GLY B CA 1
ATOM 3130 C C . GLY B 1 65 ? 13.711 -26.281 -22.5 1 77 65 GLY B C 1
ATOM 3131 O O . GLY B 1 65 ? 13.031 -25.422 -21.922 1 77 65 GLY B O 1
ATOM 3132 N N . VAL B 1 66 ? 13.375 -27.625 -22.734 1 82 66 VAL B N 1
ATOM 3133 C CA . VAL B 1 66 ? 12.359 -28.109 -21.812 1 82 66 VAL B CA 1
ATOM 3134 C C . VAL B 1 66 ? 12.938 -29.219 -20.922 1 82 66 VAL B C 1
ATOM 3136 O O . VAL B 1 66 ? 13.648 -30.094 -21.422 1 82 66 VAL B O 1
ATOM 3139 N N . TYR B 1 67 ? 12.719 -29.188 -19.656 1 83.5 67 TYR B N 1
ATOM 3140 C CA . TYR B 1 67 ? 13.148 -30.172 -18.672 1 83.5 67 TYR B CA 1
ATOM 3141 C C . TYR B 1 67 ? 12.023 -30.516 -17.703 1 83.5 67 TYR B C 1
ATOM 3143 O O . TYR B 1 67 ? 11.391 -29.625 -17.141 1 83.5 67 TYR B O 1
ATOM 3151 N N . THR B 1 68 ? 11.742 -31.875 -17.625 1 84.81 68 THR B N 1
ATOM 3152 C CA . THR B 1 68 ? 10.625 -32.281 -16.781 1 84.81 68 THR B CA 1
ATOM 3153 C C . THR B 1 68 ? 11.102 -33.219 -15.664 1 84.81 68 THR B C 1
ATOM 3155 O O . THR B 1 68 ? 11.914 -34.094 -15.906 1 84.81 68 THR B O 1
ATOM 3158 N N . VAL B 1 69 ? 10.633 -32.906 -14.508 1 82.75 69 VAL B N 1
ATOM 3159 C CA . VAL B 1 69 ? 10.883 -33.75 -13.344 1 82.75 69 VAL B CA 1
ATOM 3160 C C . VAL B 1 69 ? 9.555 -34.219 -12.742 1 82.75 69 VAL B C 1
ATOM 3162 O O . VAL B 1 69 ? 8.641 -33.406 -12.578 1 82.75 69 VAL B O 1
ATOM 3165 N N . THR B 1 70 ? 9.43 -35.531 -12.531 1 84.25 70 THR B N 1
ATOM 3166 C CA . THR B 1 70 ? 8.234 -36.062 -11.898 1 84.25 70 THR B CA 1
ATOM 3167 C C . THR B 1 70 ? 8.594 -36.812 -10.617 1 84.25 70 THR B C 1
ATOM 3169 O O . THR B 1 70 ? 9.578 -37.531 -10.57 1 84.25 70 THR B O 1
ATOM 3172 N N . LYS B 1 71 ? 7.863 -36.562 -9.602 1 84.12 71 LYS B N 1
ATOM 3173 C CA . LYS B 1 71 ? 8.008 -37.25 -8.336 1 84.12 71 LYS B CA 1
ATOM 3174 C C . LYS B 1 71 ? 6.668 -37.812 -7.84 1 84.12 71 LYS B C 1
ATOM 3176 O O . LYS B 1 71 ? 5.613 -37.281 -8.227 1 84.12 71 LYS B O 1
ATOM 3181 N N . LYS B 1 72 ? 6.75 -38.875 -7.055 1 85.44 72 LYS B N 1
ATOM 3182 C CA . LYS B 1 72 ? 5.535 -39.438 -6.477 1 85.44 72 LYS B CA 1
ATOM 3183 C C . LYS B 1 72 ? 5.258 -38.875 -5.098 1 85.44 72 LYS B C 1
ATOM 3185 O O . LYS B 1 72 ? 6.18 -38.656 -4.305 1 85.44 72 LYS B O 1
ATOM 3190 N N . ASN B 1 73 ? 4.008 -38.5 -4.906 1 87.06 73 ASN B N 1
ATOM 3191 C CA . ASN B 1 73 ? 3.643 -38.062 -3.566 1 87.06 73 ASN B CA 1
ATOM 3192 C C . ASN B 1 73 ? 3.311 -39.219 -2.654 1 87.06 73 ASN B C 1
ATOM 3194 O O . ASN B 1 73 ? 3.539 -40.375 -3.02 1 87.06 73 ASN B O 1
ATOM 3198 N N . ALA B 1 74 ? 2.906 -38.969 -1.412 1 88.5 74 ALA B N 1
ATOM 3199 C CA . ALA B 1 74 ? 2.623 -40 -0.416 1 88.5 74 ALA B CA 1
ATOM 3200 C C . ALA B 1 74 ? 1.528 -40.938 -0.9 1 88.5 74 ALA B C 1
ATOM 3202 O O . ALA B 1 74 ? 1.503 -42.094 -0.526 1 88.5 74 ALA B O 1
ATOM 3203 N N . GLU B 1 75 ? 0.642 -40.469 -1.729 1 91.44 75 GLU B N 1
ATOM 3204 C CA . GLU B 1 75 ? -0.466 -41.25 -2.264 1 91.44 75 GLU B CA 1
ATOM 3205 C C . GLU B 1 75 ? -0.078 -41.938 -3.57 1 91.44 75 GLU B C 1
ATOM 3207 O O . GLU B 1 75 ? -0.935 -42.469 -4.277 1 91.44 75 GLU B O 1
ATOM 3212 N N . ASN B 1 76 ? 1.143 -41.812 -3.928 1 88.88 76 ASN B N 1
ATOM 3213 C CA . ASN B 1 76 ? 1.705 -42.469 -5.105 1 88.88 76 ASN B CA 1
ATOM 3214 C C . ASN B 1 76 ? 1.202 -41.812 -6.395 1 88.88 76 ASN B C 1
ATOM 3216 O O . ASN B 1 76 ? 1.058 -42.5 -7.414 1 88.88 76 ASN B O 1
ATOM 3220 N N . GLU B 1 77 ? 0.866 -40.594 -6.207 1 87.25 77 GLU B N 1
ATOM 3221 C CA . GLU B 1 77 ? 0.471 -39.812 -7.383 1 87.25 77 GLU B CA 1
ATOM 3222 C C . GLU B 1 77 ? 1.651 -39.031 -7.957 1 87.25 77 GLU B C 1
ATOM 3224 O O . GLU B 1 77 ? 2.531 -38.594 -7.211 1 87.25 77 GLU B O 1
ATOM 3229 N N . ASP B 1 78 ? 1.583 -38.812 -9.273 1 85.69 78 ASP B N 1
ATOM 3230 C CA . ASP B 1 78 ? 2.668 -38.125 -9.945 1 85.69 78 ASP B CA 1
ATOM 3231 C C . ASP B 1 78 ? 2.525 -36.594 -9.773 1 85.69 78 ASP B C 1
ATOM 3233 O O . ASP B 1 78 ? 1.443 -36.031 -9.977 1 85.69 78 ASP B O 1
ATOM 3237 N N . ILE B 1 79 ? 3.539 -36.031 -9.281 1 89.62 79 ILE B N 1
ATOM 3238 C CA . ILE B 1 79 ? 3.686 -34.594 -9.289 1 89.62 79 ILE B CA 1
ATOM 3239 C C . ILE B 1 79 ? 4.77 -34.188 -10.289 1 89.62 79 ILE B C 1
ATOM 3241 O O . ILE B 1 79 ? 5.91 -34.625 -10.188 1 89.62 79 ILE B O 1
ATOM 3245 N N . THR B 1 80 ? 4.383 -33.312 -11.242 1 88.44 80 THR B N 1
ATOM 3246 C CA . THR B 1 80 ? 5.297 -33.031 -12.344 1 88.44 80 THR B CA 1
ATOM 3247 C C . THR B 1 80 ? 5.68 -31.547 -12.367 1 88.44 80 THR B C 1
ATOM 3249 O O . THR B 1 80 ? 4.824 -30.672 -12.188 1 88.44 80 THR B O 1
ATOM 3252 N N . CYS B 1 81 ? 6.977 -31.328 -12.508 1 91.38 81 CYS B N 1
ATOM 3253 C CA . CYS B 1 81 ? 7.547 -30.016 -12.727 1 91.38 81 CYS B CA 1
ATOM 3254 C C . CYS B 1 81 ? 8.156 -29.891 -14.117 1 91.38 81 CYS B C 1
ATOM 3256 O O . CYS B 1 81 ? 9.047 -30.672 -14.477 1 91.38 81 CYS B O 1
ATOM 3258 N N . MET B 1 82 ? 7.605 -28.953 -14.875 1 91.06 82 MET B N 1
ATOM 3259 C CA . MET B 1 82 ? 8.141 -28.719 -16.219 1 91.06 82 MET B CA 1
ATOM 3260 C C . MET B 1 82 ? 8.875 -27.391 -16.281 1 91.06 82 MET B C 1
ATOM 3262 O O . MET B 1 82 ? 8.297 -26.328 -15.992 1 91.06 82 MET B O 1
ATOM 3266 N N . LEU B 1 83 ? 10.109 -27.438 -16.609 1 93.69 83 LEU B N 1
ATOM 3267 C CA . LEU B 1 83 ? 10.922 -26.25 -16.844 1 93.69 83 LEU B CA 1
ATOM 3268 C C . LEU B 1 83 ? 11.07 -25.984 -18.344 1 93.69 83 LEU B C 1
ATOM 3270 O O . LEU B 1 83 ? 11.32 -26.891 -19.125 1 93.69 83 LEU B O 1
ATOM 3274 N N . ILE B 1 84 ? 10.875 -24.688 -18.734 1 91.19 84 ILE B N 1
ATOM 3275 C CA . ILE B 1 84 ? 10.969 -24.312 -20.141 1 91.19 84 ILE B CA 1
ATOM 3276 C C . ILE B 1 84 ? 11.922 -23.141 -20.297 1 91.19 84 ILE B C 1
ATOM 3278 O O . ILE B 1 84 ? 11.789 -22.125 -19.594 1 91.19 84 ILE B O 1
ATOM 3282 N N . GLN B 1 85 ? 12.969 -23.297 -21.141 1 91.81 85 GLN B N 1
ATOM 3283 C CA . GLN B 1 85 ? 13.766 -22.156 -21.547 1 91.81 85 GLN B CA 1
ATOM 3284 C C . GLN B 1 85 ? 13.086 -21.391 -22.672 1 91.81 85 GLN B C 1
ATOM 3286 O O . GLN B 1 85 ? 12.992 -21.875 -23.812 1 91.81 85 GLN B O 1
ATOM 3291 N N . GLY B 1 86 ? 12.539 -20.25 -22.375 1 90.62 86 GLY B N 1
ATOM 3292 C CA . GLY B 1 86 ? 11.812 -19.484 -23.375 1 90.62 86 GLY B CA 1
ATOM 3293 C C . GLY B 1 86 ? 11.32 -18.156 -22.875 1 90.62 86 GLY B C 1
ATOM 3294 O O . GLY B 1 86 ? 11.68 -17.719 -21.781 1 90.62 86 GLY B O 1
ATOM 3295 N N . ASN B 1 87 ? 10.594 -17.5 -23.766 1 91.88 87 ASN B N 1
ATOM 3296 C CA . ASN B 1 87 ? 10 -16.219 -23.422 1 91.88 87 ASN B CA 1
ATOM 3297 C C . ASN B 1 87 ? 8.688 -16.391 -22.656 1 91.88 87 ASN B C 1
ATOM 3299 O O . ASN B 1 87 ? 7.695 -16.844 -23.219 1 91.88 87 ASN B O 1
ATOM 3303 N N . GLY B 1 88 ? 8.727 -15.977 -21.406 1 95.19 88 GLY B N 1
ATOM 3304 C CA . GLY B 1 88 ? 7.582 -16.156 -20.516 1 95.19 88 GLY B CA 1
ATOM 3305 C C . GLY B 1 88 ? 6.375 -15.336 -20.938 1 95.19 88 GLY B C 1
ATOM 3306 O O . GLY B 1 88 ? 5.262 -15.578 -20.469 1 95.19 88 GLY B O 1
ATOM 3307 N N . ARG B 1 89 ? 6.535 -14.422 -21.812 1 95.19 89 ARG B N 1
ATOM 3308 C CA . ARG B 1 89 ? 5.418 -13.609 -22.297 1 95.19 89 ARG B CA 1
ATOM 3309 C C . ARG B 1 89 ? 4.641 -14.344 -23.375 1 95.19 89 ARG B C 1
ATOM 3311 O O . ARG B 1 89 ? 3.51 -13.977 -23.703 1 95.19 89 ARG B O 1
ATOM 3318 N N . ASP B 1 90 ? 5.301 -15.305 -23.969 1 91.06 90 ASP B N 1
ATOM 3319 C CA . ASP B 1 90 ? 4.648 -16.109 -25 1 91.06 90 ASP B CA 1
ATOM 3320 C C . ASP B 1 90 ? 3.941 -17.328 -24.375 1 91.06 90 ASP B C 1
ATOM 3322 O O . ASP B 1 90 ? 4.586 -18.312 -24.031 1 91.06 90 ASP B O 1
ATOM 3326 N N . LEU B 1 91 ? 2.627 -17.203 -24.25 1 92.62 91 LEU B N 1
ATOM 3327 C CA . LEU B 1 91 ? 1.841 -18.281 -23.656 1 92.62 91 LEU B CA 1
ATOM 3328 C C . LEU B 1 91 ? 1.023 -19 -24.734 1 92.62 91 LEU B C 1
ATOM 3330 O O . LEU B 1 91 ? 0.056 -19.703 -24.406 1 92.62 91 LEU B O 1
ATOM 3334 N N . SER B 1 92 ? 1.424 -18.859 -25.984 1 85.06 92 SER B N 1
ATOM 3335 C CA . SER B 1 92 ? 0.652 -19.375 -27.109 1 85.06 92 SER B CA 1
ATOM 3336 C C . SER B 1 92 ? 0.572 -20.906 -27.078 1 85.06 92 SER B C 1
ATOM 3338 O O . SER B 1 92 ? -0.365 -21.484 -27.609 1 85.06 92 SER B O 1
ATOM 3340 N N . PHE B 1 93 ? 1.543 -21.484 -26.359 1 80.81 93 PHE B N 1
ATOM 3341 C CA . PHE B 1 93 ? 1.594 -22.953 -26.328 1 80.81 93 PHE B CA 1
ATOM 3342 C C . PHE B 1 93 ? 0.632 -23.5 -25.297 1 80.81 93 PHE B C 1
ATOM 3344 O O . PHE B 1 93 ? 0.417 -24.719 -25.219 1 80.81 93 PHE B O 1
ATOM 3351 N N . LEU B 1 94 ? 0.048 -22.656 -24.484 1 88.44 94 LEU B N 1
ATOM 3352 C CA . LEU B 1 94 ? -0.892 -23.062 -23.453 1 88.44 94 LEU B CA 1
ATOM 3353 C C . LEU B 1 94 ? -2.332 -22.906 -23.938 1 88.44 94 LEU B C 1
ATOM 3355 O O . LEU B 1 94 ? -2.666 -21.906 -24.578 1 88.44 94 LEU B O 1
ATOM 3359 N N . GLU B 1 95 ? -3.199 -23.844 -23.641 1 88.88 95 GLU B N 1
ATOM 3360 C CA . GLU B 1 95 ? -4.613 -23.797 -24 1 88.88 95 GLU B CA 1
ATOM 3361 C C . GLU B 1 95 ? -5.379 -22.844 -23.109 1 88.88 95 GLU B C 1
ATOM 3363 O O . GLU B 1 95 ? -4.938 -22.531 -22 1 88.88 95 GLU B O 1
ATOM 3368 N N . ASP B 1 96 ? -6.555 -22.438 -23.656 1 93.62 96 ASP B N 1
ATOM 3369 C CA . ASP B 1 96 ? -7.441 -21.609 -22.844 1 93.62 96 ASP B CA 1
ATOM 3370 C C . ASP B 1 96 ? -7.867 -22.359 -21.578 1 93.62 96 ASP B C 1
ATOM 3372 O O . ASP B 1 96 ? -8.109 -23.562 -21.625 1 93.62 96 ASP B O 1
ATOM 3376 N N . ASN B 1 97 ? -7.93 -21.656 -20.5 1 97.19 97 ASN B N 1
ATOM 3377 C CA . ASN B 1 97 ? -8.484 -22.188 -19.25 1 97.19 97 ASN B CA 1
ATOM 3378 C C . ASN B 1 97 ? -7.801 -23.484 -18.844 1 97.19 97 ASN B C 1
ATOM 3380 O O . ASN B 1 97 ? -8.469 -24.469 -18.484 1 97.19 97 ASN B O 1
ATOM 3384 N N . SER B 1 98 ? -6.473 -23.547 -18.906 1 94.25 98 SER B N 1
ATOM 3385 C CA . SER B 1 98 ? -5.738 -24.781 -18.656 1 94.25 98 SER B CA 1
ATOM 3386 C C . SER B 1 98 ? -4.891 -24.688 -17.391 1 94.25 98 SER B C 1
ATOM 3388 O O . SER B 1 98 ? -4.375 -25.688 -16.906 1 94.25 98 SER B O 1
ATOM 3390 N N . ILE B 1 99 ? -4.727 -23.469 -16.875 1 98.19 99 ILE B N 1
ATOM 3391 C CA . ILE B 1 99 ? -3.838 -23.219 -15.742 1 98.19 99 ILE B CA 1
ATOM 3392 C C . ILE B 1 99 ? -4.66 -22.969 -14.484 1 98.19 99 ILE B C 1
ATOM 3394 O O . ILE B 1 99 ? -5.66 -22.234 -14.523 1 98.19 99 ILE B O 1
ATOM 3398 N N . ASP B 1 100 ? -4.207 -23.547 -13.367 1 98.62 100 ASP B N 1
ATOM 3399 C CA . ASP B 1 100 ? -4.969 -23.438 -12.125 1 98.62 100 ASP B CA 1
ATOM 3400 C C . ASP B 1 100 ? -4.547 -22.203 -11.328 1 98.62 100 ASP B C 1
ATOM 3402 O O . ASP B 1 100 ? -5.305 -21.719 -10.484 1 98.62 100 ASP B O 1
ATOM 3406 N N . ALA B 1 101 ? -3.391 -21.734 -11.5 1 98.94 101 ALA B N 1
ATOM 3407 C CA . ALA B 1 101 ? -2.926 -20.484 -10.883 1 98.94 101 ALA B CA 1
ATOM 3408 C C . ALA B 1 101 ? -1.715 -19.938 -11.625 1 98.94 101 ALA B C 1
ATOM 3410 O O . ALA B 1 101 ? -0.877 -20.688 -12.117 1 98.94 101 ALA B O 1
ATOM 3411 N N . ILE B 1 102 ? -1.662 -18.656 -11.727 1 98.94 102 ILE B N 1
ATOM 3412 C CA . ILE B 1 102 ? -0.475 -17.953 -12.219 1 98.94 102 ILE B CA 1
ATOM 3413 C C . ILE B 1 102 ? 0.167 -17.172 -11.078 1 98.94 102 ILE B C 1
ATOM 3415 O O . ILE B 1 102 ? -0.493 -16.344 -10.438 1 98.94 102 ILE B O 1
ATOM 3419 N N . ILE B 1 103 ? 1.369 -17.453 -10.719 1 98.88 103 ILE B N 1
ATOM 3420 C CA . ILE B 1 103 ? 2.162 -16.719 -9.734 1 98.88 103 ILE B CA 1
ATOM 3421 C C . ILE B 1 103 ? 3.471 -16.266 -10.375 1 98.88 103 ILE B C 1
ATOM 3423 O O . ILE B 1 103 ? 4.305 -17.078 -10.766 1 98.88 103 ILE B O 1
ATOM 3427 N N . THR B 1 104 ? 3.605 -14.953 -10.508 1 97.12 104 THR B N 1
ATOM 3428 C CA . THR B 1 104 ? 4.727 -14.508 -11.32 1 97.12 104 THR B CA 1
ATOM 3429 C C . THR B 1 104 ? 5.301 -13.195 -10.781 1 97.12 104 THR B C 1
ATOM 3431 O O . THR B 1 104 ? 4.633 -12.484 -10.031 1 97.12 104 THR B O 1
ATOM 3434 N N . ASP B 1 105 ? 6.516 -12.977 -11.047 1 97.56 105 ASP B N 1
ATOM 3435 C CA . ASP B 1 105 ? 7.32 -11.797 -10.75 1 97.56 105 ASP B CA 1
ATOM 3436 C C . ASP B 1 105 ? 8.055 -11.305 -12 1 97.56 105 ASP B C 1
ATOM 3438 O O . ASP B 1 105 ? 9.195 -11.695 -12.25 1 97.56 105 ASP B O 1
ATOM 3442 N N . HIS B 1 106 ? 7.449 -10.43 -12.766 1 96.62 106 HIS B N 1
ATOM 3443 C CA . HIS B 1 106 ? 8.062 -10.031 -14.023 1 96.62 106 HIS B CA 1
ATOM 3444 C C . HIS B 1 106 ? 9.172 -9 -13.797 1 96.62 106 HIS B C 1
ATOM 3446 O O . HIS B 1 106 ? 9.133 -8.25 -12.82 1 96.62 106 HIS B O 1
ATOM 3452 N N . PRO B 1 107 ? 10.164 -9.039 -14.609 1 94.62 107 PRO B N 1
ATOM 3453 C CA . PRO B 1 107 ? 11.211 -8.016 -14.523 1 94.62 107 PRO B CA 1
ATOM 3454 C C . PRO B 1 107 ? 10.711 -6.637 -14.953 1 94.62 107 PRO B C 1
ATOM 3456 O O . PRO B 1 107 ? 10.922 -6.23 -16.094 1 94.62 107 PRO B O 1
ATOM 3459 N N . TYR B 1 108 ? 10.172 -5.91 -14.039 1 92.69 108 TYR B N 1
ATOM 3460 C CA . TYR B 1 108 ? 9.484 -4.664 -14.367 1 92.69 108 TYR B CA 1
ATOM 3461 C C . TYR B 1 108 ? 10.484 -3.529 -14.57 1 92.69 108 TYR B C 1
ATOM 3463 O O . TYR B 1 108 ? 11.453 -3.412 -13.812 1 92.69 108 TYR B O 1
ATOM 3471 N N . LEU B 1 109 ? 10.273 -2.766 -15.586 1 88.25 109 LEU B N 1
ATOM 3472 C CA . LEU B 1 109 ? 11.023 -1.547 -15.875 1 88.25 109 LEU B CA 1
ATOM 3473 C C . LEU B 1 109 ? 10.445 -0.358 -15.117 1 88.25 109 LEU B C 1
ATOM 3475 O O . LEU B 1 109 ? 9.258 -0.04 -15.266 1 88.25 109 LEU B O 1
ATOM 3479 N N . LEU B 1 110 ? 11.312 0.175 -14.211 1 82.19 110 LEU B N 1
ATOM 3480 C CA . LEU B 1 110 ? 10.93 1.386 -13.492 1 82.19 110 LEU B CA 1
ATOM 3481 C C . LEU B 1 110 ? 11.891 2.527 -13.797 1 82.19 110 LEU B C 1
ATOM 3483 O O . LEU B 1 110 ? 13.102 2.309 -13.914 1 82.19 110 LEU B O 1
ATOM 3487 N N . LYS B 1 111 ? 11.508 3.609 -14.438 1 65.25 111 LYS B N 1
ATOM 3488 C CA . LYS B 1 111 ? 12.312 4.734 -14.906 1 65.25 111 LYS B CA 1
ATOM 3489 C C . LYS B 1 111 ? 13.391 5.094 -13.898 1 65.25 111 LYS B C 1
ATOM 3491 O O . LYS B 1 111 ? 14.562 5.227 -14.258 1 65.25 111 LYS B O 1
ATOM 3496 N N . LYS B 1 112 ? 13.086 5.871 -12.789 1 60.06 112 LYS B N 1
ATOM 3497 C CA . LYS B 1 112 ? 14.086 6.539 -11.961 1 60.06 112 LYS B CA 1
ATOM 3498 C C . LYS B 1 112 ? 14.836 5.539 -11.086 1 60.06 112 LYS B C 1
ATOM 3500 O O . LYS B 1 112 ? 15.82 5.891 -10.438 1 60.06 112 LYS B O 1
ATOM 3505 N N . SER B 1 113 ? 14.289 4.453 -10.945 1 51.03 113 SER B N 1
ATOM 3506 C CA . SER B 1 113 ? 15.016 3.602 -10.008 1 51.03 113 SER B CA 1
ATOM 3507 C C . SER B 1 113 ? 16.453 3.391 -10.445 1 51.03 113 SER B C 1
ATOM 3509 O O . SER B 1 113 ? 17.266 2.842 -9.695 1 51.03 113 SER B O 1
ATOM 3511 N N . LEU B 1 114 ? 16.75 3.902 -11.695 1 42.38 114 LEU B N 1
ATOM 3512 C CA . LEU B 1 114 ? 18.062 3.656 -12.289 1 42.38 114 LEU B CA 1
ATOM 3513 C C . LEU B 1 114 ? 19.062 4.738 -11.891 1 42.38 114 LEU B C 1
ATOM 3515 O O . LEU B 1 114 ? 20.234 4.68 -12.266 1 42.38 114 LEU B O 1
ATOM 3519 N N . LYS B 1 115 ? 18.562 5.797 -11.344 1 44.62 115 LYS B N 1
ATOM 3520 C CA . LYS B 1 115 ? 19.594 6.828 -11.227 1 44.62 115 LYS B CA 1
ATOM 3521 C C . LYS B 1 115 ? 20.484 6.586 -10.016 1 44.62 115 LYS B C 1
ATOM 3523 O O . LYS B 1 115 ? 21.438 7.324 -9.789 1 44.62 115 LYS B O 1
ATOM 3528 N N . GLY B 1 116 ? 19.969 6.16 -8.883 1 44.97 116 GLY B N 1
ATOM 3529 C CA . GLY B 1 116 ? 20.891 6.34 -7.785 1 44.97 116 GLY B CA 1
ATOM 3530 C C . GLY B 1 116 ? 22.203 5.605 -7.988 1 44.97 116 GLY B C 1
ATOM 3531 O O . GLY B 1 116 ? 22.453 5.066 -9.07 1 44.97 116 GLY B O 1
ATOM 3532 N N . GLY B 1 117 ? 22.938 5.105 -6.762 1 42.25 117 GLY B N 1
ATOM 3533 C CA . GLY B 1 117 ? 24.328 4.684 -6.605 1 42.25 117 GLY B CA 1
ATOM 3534 C C . GLY B 1 117 ? 24.75 3.65 -7.629 1 42.25 117 GLY B C 1
ATOM 3535 O O . GLY B 1 117 ? 24.031 3.379 -8.586 1 42.25 117 GLY B O 1
ATOM 3536 N N . ASN B 1 118 ? 25.922 2.879 -7.195 1 42.28 118 ASN B N 1
ATOM 3537 C CA . ASN B 1 118 ? 26.625 1.756 -7.812 1 42.28 118 ASN B CA 1
ATOM 3538 C C . ASN B 1 118 ? 25.656 0.645 -8.211 1 42.28 118 ASN B C 1
ATOM 3540 O O . ASN B 1 118 ? 25.688 -0.446 -7.637 1 42.28 118 ASN B O 1
ATOM 3544 N N . ARG B 1 119 ? 24.453 1.074 -8.398 1 45.38 119 ARG B N 1
ATOM 3545 C CA . ARG B 1 119 ? 23.469 -0.006 -8.492 1 45.38 119 ARG B CA 1
ATOM 3546 C C . ARG B 1 119 ? 23.781 -0.923 -9.664 1 45.38 119 ARG B C 1
ATOM 3548 O O . ARG B 1 119 ? 24.094 -0.452 -10.766 1 45.38 119 ARG B O 1
ATOM 3555 N N . ASP B 1 120 ? 24.266 -1.996 -9.391 1 48.44 120 ASP B N 1
ATOM 3556 C CA . ASP B 1 120 ? 24.344 -3.156 -10.273 1 48.44 120 ASP B CA 1
ATOM 3557 C C . ASP B 1 120 ? 23.062 -3.312 -11.086 1 48.44 120 ASP B C 1
ATOM 3559 O O . ASP B 1 120 ? 21.969 -3.436 -10.523 1 48.44 120 ASP B O 1
ATOM 3563 N N . PHE B 1 121 ? 23.031 -2.705 -12.281 1 51.53 121 PHE B N 1
ATOM 3564 C CA . PHE B 1 121 ? 22.016 -2.756 -13.32 1 51.53 121 PHE B CA 1
ATOM 3565 C C . PHE B 1 121 ? 21.578 -4.191 -13.578 1 51.53 121 PHE B C 1
ATOM 3567 O O . PHE B 1 121 ? 22.375 -5.125 -13.43 1 51.53 121 PHE B O 1
ATOM 3574 N N . ALA B 1 122 ? 20.25 -4.359 -13.578 1 55.28 122 ALA B N 1
ATOM 3575 C CA . ALA B 1 122 ? 19.672 -5.637 -13.992 1 55.28 122 ALA B CA 1
ATOM 3576 C C . ALA B 1 122 ? 20.406 -6.207 -15.195 1 55.28 122 ALA B C 1
ATOM 3578 O O . ALA B 1 122 ? 20.672 -5.492 -16.172 1 55.28 122 ALA B O 1
ATOM 3579 N N . SER B 1 123 ? 20.969 -7.348 -15.008 1 62.06 123 SER B N 1
ATOM 3580 C CA . SER B 1 123 ? 21.656 -8.07 -16.078 1 62.06 123 SER B CA 1
ATOM 3581 C C . SER B 1 123 ? 20.672 -8.633 -17.094 1 62.06 123 SER B C 1
ATOM 3583 O O . SER B 1 123 ? 21.062 -9.359 -18 1 62.06 123 SER B O 1
ATOM 3585 N N . TYR B 1 124 ? 19.312 -8.227 -16.906 1 72.19 124 TYR B N 1
ATOM 3586 C CA . TYR B 1 124 ? 18.312 -8.758 -17.828 1 72.19 124 TYR B CA 1
ATOM 3587 C C . TYR B 1 124 ? 17.375 -7.656 -18.312 1 72.19 124 TYR B C 1
ATOM 3589 O O . TYR B 1 124 ? 17.391 -6.543 -17.797 1 72.19 124 TYR B O 1
ATOM 3597 N N . ASP B 1 125 ? 16.656 -7.938 -19.344 1 82.06 125 ASP B N 1
ATOM 3598 C CA . ASP B 1 125 ? 15.773 -6.953 -19.969 1 82.06 125 ASP B CA 1
ATOM 3599 C C . ASP B 1 125 ? 14.539 -6.699 -19.109 1 82.06 125 ASP B C 1
ATOM 3601 O O . ASP B 1 125 ? 13.836 -7.637 -18.734 1 82.06 125 ASP B O 1
ATOM 3605 N N . LEU B 1 126 ? 14.391 -5.52 -18.828 1 91.31 126 LEU B N 1
ATOM 3606 C CA . LEU B 1 126 ? 13.219 -5.078 -18.078 1 91.31 126 LEU B CA 1
ATOM 3607 C C . LEU B 1 126 ? 12.117 -4.602 -19.031 1 91.31 126 LEU B C 1
ATOM 3609 O O . LEU B 1 126 ? 12.398 -4.199 -20.156 1 91.31 126 LEU B O 1
ATOM 3613 N N . PHE B 1 127 ? 10.898 -4.777 -18.562 1 93.94 127 PHE B N 1
ATOM 3614 C CA . PHE B 1 127 ? 9.797 -4.285 -19.391 1 93.94 127 PHE B CA 1
ATOM 3615 C C . PHE B 1 127 ? 8.602 -3.924 -18.516 1 93.94 127 PHE B C 1
ATOM 3617 O O . PHE B 1 127 ? 8.578 -4.215 -17.312 1 93.94 127 PHE B O 1
ATOM 3624 N N . GLN B 1 128 ? 7.66 -3.252 -19.094 1 96 128 GLN B N 1
ATOM 3625 C CA . GLN B 1 128 ? 6.34 -3.025 -18.516 1 96 128 GLN B CA 1
ATOM 3626 C C . GLN B 1 128 ? 5.273 -3.834 -19.234 1 96 128 GLN B C 1
ATOM 3628 O O . GLN B 1 128 ? 5.371 -4.059 -20.453 1 96 128 GLN B O 1
ATOM 3633 N N . TYR B 1 129 ? 4.277 -4.297 -18.547 1 97.81 129 TYR B N 1
ATOM 3634 C CA . TYR B 1 129 ? 3.182 -5.047 -19.156 1 97.81 129 TYR B CA 1
ATOM 3635 C C . TYR B 1 129 ? 2.434 -4.195 -20.172 1 97.81 129 TYR B C 1
ATOM 3637 O O . TYR B 1 129 ? 2.318 -2.977 -20 1 97.81 129 TYR B O 1
ATOM 3645 N N . THR B 1 130 ? 1.945 -4.863 -21.203 1 98.06 130 THR B N 1
ATOM 3646 C CA . THR B 1 130 ? 0.921 -4.34 -22.094 1 98.06 130 THR B CA 1
ATOM 3647 C C . THR B 1 130 ? -0.42 -5.02 -21.844 1 98.06 130 THR B C 1
ATOM 3649 O O . THR B 1 130 ? -0.498 -5.984 -21.078 1 98.06 130 THR B O 1
ATOM 3652 N N . GLN B 1 131 ? -1.415 -4.488 -22.453 1 98.69 131 GLN B N 1
ATOM 3653 C CA . GLN B 1 131 ? -2.734 -5.098 -22.328 1 98.69 131 GLN B CA 1
ATOM 3654 C C . GLN B 1 131 ? -2.707 -6.566 -22.75 1 98.69 131 GLN B C 1
ATOM 3656 O O . GLN B 1 131 ? -3.346 -7.41 -22.125 1 98.69 131 GLN B O 1
ATOM 3661 N N . GLN B 1 132 ? -1.957 -6.875 -23.734 1 98.38 132 GLN B N 1
ATOM 3662 C CA . GLN B 1 132 ? -1.874 -8.234 -24.266 1 98.38 132 GLN B CA 1
ATOM 3663 C C . GLN B 1 132 ? -1.322 -9.203 -23.234 1 98.38 132 GLN B C 1
ATOM 3665 O O . GLN B 1 132 ? -1.735 -10.359 -23.172 1 98.38 132 GLN B O 1
ATOM 3670 N N . ASP B 1 133 ? -0.385 -8.766 -22.453 1 98.56 133 ASP B N 1
ATOM 3671 C CA . ASP B 1 133 ? 0.185 -9.617 -21.406 1 98.56 133 ASP B CA 1
ATOM 3672 C C . ASP B 1 133 ? -0.896 -10.109 -20.453 1 98.56 133 ASP B C 1
ATOM 3674 O O . ASP B 1 133 ? -0.951 -11.297 -20.125 1 98.56 133 ASP B O 1
ATOM 3678 N N . LEU B 1 134 ? -1.754 -9.219 -20.016 1 98.88 134 LEU B N 1
ATOM 3679 C CA . LEU B 1 134 ? -2.811 -9.578 -19.078 1 98.88 134 LEU B CA 1
ATOM 3680 C C . LEU B 1 134 ? -3.916 -10.359 -19.797 1 98.88 134 LEU B C 1
ATOM 3682 O O . LEU B 1 134 ? -4.527 -11.25 -19.203 1 98.88 134 LEU B O 1
ATOM 3686 N N . ASP B 1 135 ? -4.156 -10.055 -21.062 1 98.81 135 ASP B N 1
ATOM 3687 C CA . ASP B 1 135 ? -5.133 -10.812 -21.828 1 98.81 135 ASP B CA 1
ATOM 3688 C C . ASP B 1 135 ? -4.73 -12.281 -21.938 1 98.81 135 ASP B C 1
ATOM 3690 O O . ASP B 1 135 ? -5.57 -13.172 -21.812 1 98.81 135 ASP B O 1
ATOM 3694 N N . GLU B 1 136 ? -3.475 -12.531 -22.172 1 98.62 136 GLU B N 1
ATOM 3695 C CA . GLU B 1 136 ? -2.99 -13.906 -22.297 1 98.62 136 GLU B CA 1
ATOM 3696 C C . GLU B 1 136 ? -3.068 -14.641 -20.953 1 98.62 136 GLU B C 1
ATOM 3698 O O . GLU B 1 136 ? -3.428 -15.82 -20.906 1 98.62 136 GLU B O 1
ATOM 3703 N N . LYS B 1 137 ? -2.746 -13.961 -19.906 1 98.88 137 LYS B N 1
ATOM 3704 C CA . LYS B 1 137 ? -2.916 -14.562 -18.578 1 98.88 137 LYS B CA 1
ATOM 3705 C C . LYS B 1 137 ? -4.375 -14.938 -18.328 1 98.88 137 LYS B C 1
ATOM 3707 O O . LYS B 1 137 ? -4.66 -16.031 -17.812 1 98.88 137 LYS B O 1
ATOM 3712 N N . PHE B 1 138 ? -5.234 -13.992 -18.688 1 98.88 138 PHE B N 1
ATOM 3713 C CA . PHE B 1 138 ? -6.664 -14.234 -18.547 1 98.88 138 PHE B CA 1
ATOM 3714 C C . PHE B 1 138 ? -7.09 -15.445 -19.375 1 98.88 138 PHE B C 1
ATOM 3716 O O . PHE B 1 138 ? -7.867 -16.281 -18.906 1 98.88 138 PHE B O 1
ATOM 3723 N N . ARG B 1 139 ? -6.602 -15.555 -20.578 1 98.5 139 ARG B N 1
ATOM 3724 C CA . ARG B 1 139 ? -6.965 -16.625 -21.5 1 98.5 139 ARG B CA 1
ATOM 3725 C C . ARG B 1 139 ? -6.594 -17.984 -20.938 1 98.5 139 ARG B C 1
ATOM 3727 O O . A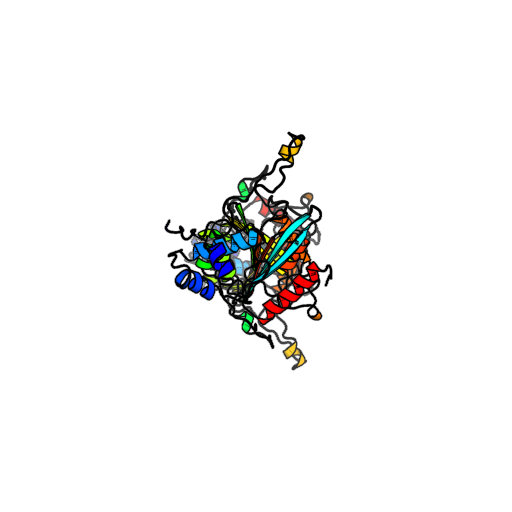RG B 1 139 ? -7.402 -18.922 -20.953 1 98.5 139 ARG B O 1
ATOM 3734 N N . VAL B 1 140 ? -5.434 -18.156 -20.359 1 97.62 140 VAL B N 1
ATOM 3735 C CA . VAL B 1 140 ? -4.918 -19.469 -20 1 97.62 140 VAL B CA 1
ATOM 3736 C C . VAL B 1 140 ? -5.406 -19.859 -18.609 1 97.62 140 VAL B C 1
ATOM 3738 O O . VAL B 1 140 ? -5.461 -21.047 -18.281 1 97.62 140 VAL B O 1
ATOM 3741 N N . LEU B 1 141 ? -5.734 -18.891 -17.781 1 98.81 141 LEU B N 1
ATOM 3742 C CA . LEU B 1 141 ? -6.172 -19.141 -16.406 1 98.81 141 LEU B CA 1
ATOM 3743 C C . LEU B 1 141 ? -7.594 -19.688 -16.391 1 98.81 141 LEU B C 1
ATOM 3745 O O . LEU B 1 141 ? -8.469 -19.203 -17.109 1 98.81 141 LEU B O 1
ATOM 3749 N N . LYS B 1 142 ? -7.84 -20.703 -15.578 1 98.62 142 LYS B N 1
ATOM 3750 C CA . LYS B 1 142 ? -9.18 -21.25 -15.414 1 98.62 142 LYS B CA 1
ATOM 3751 C C . LYS B 1 142 ? -10.109 -20.234 -14.742 1 98.62 142 LYS B C 1
ATOM 3753 O O . LYS B 1 142 ? -9.656 -19.391 -13.953 1 98.62 142 LYS B O 1
ATOM 3758 N N . LYS B 1 143 ? -11.398 -20.375 -15.031 1 98.62 143 LYS B N 1
ATOM 3759 C CA . LYS B 1 143 ? -12.406 -19.484 -14.461 1 98.62 143 LYS B CA 1
ATOM 3760 C C . LYS B 1 143 ? -12.375 -19.531 -12.938 1 98.62 143 LYS B C 1
ATOM 3762 O O . LYS B 1 143 ? -12.297 -20.625 -12.344 1 98.62 143 LYS B O 1
ATOM 3767 N N . GLY B 1 144 ? -12.367 -18.375 -12.297 1 98.75 144 GLY B N 1
ATOM 3768 C CA . GLY B 1 144 ? -12.43 -18.266 -10.844 1 98.75 144 GLY B CA 1
ATOM 3769 C C . GLY B 1 144 ? -11.078 -18.406 -10.18 1 98.75 144 GLY B C 1
ATOM 3770 O O . GLY B 1 144 ? -10.938 -18.156 -8.984 1 98.75 144 GLY B O 1
ATOM 3771 N N . HIS B 1 145 ? -10.055 -18.812 -10.938 1 98.94 145 HIS B N 1
ATOM 3772 C CA . HIS B 1 145 ? -8.742 -19.094 -10.367 1 98.94 145 HIS B CA 1
ATOM 3773 C C . HIS B 1 145 ? -7.906 -17.812 -10.258 1 98.94 145 HIS B C 1
ATOM 3775 O O . HIS B 1 145 ? -8.32 -16.75 -10.727 1 98.94 145 HIS B O 1
ATOM 3781 N N . PHE B 1 146 ? -6.746 -17.906 -9.633 1 98.94 146 PHE B N 1
ATOM 3782 C CA . PHE B 1 146 ? -6.082 -16.688 -9.172 1 98.94 146 PHE B CA 1
ATOM 3783 C C . PHE B 1 146 ? -4.844 -16.406 -10.008 1 98.94 146 PHE B C 1
ATOM 3785 O O . PHE B 1 146 ? -4.105 -17.312 -10.375 1 98.94 1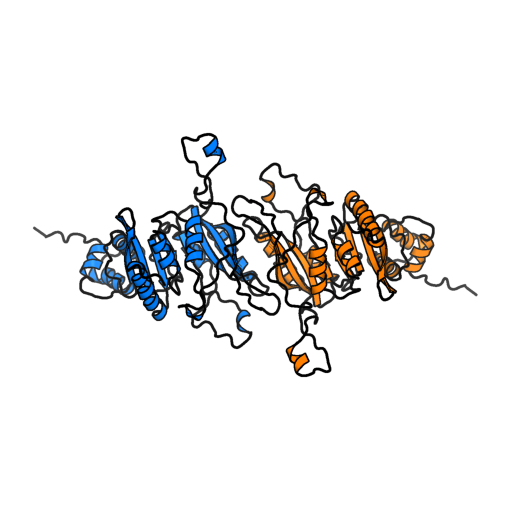46 PHE B O 1
ATOM 3792 N N . LEU B 1 147 ? -4.676 -15.172 -10.305 1 98.94 147 LEU B N 1
ATOM 3793 C CA . LEU B 1 147 ? -3.428 -14.555 -10.742 1 98.94 147 LEU B CA 1
ATOM 3794 C C . LEU B 1 147 ? -2.764 -13.805 -9.594 1 98.94 147 LEU B C 1
ATOM 3796 O O . LEU B 1 147 ? -3.389 -12.945 -8.961 1 98.94 147 LEU B O 1
ATOM 3800 N N . VAL B 1 148 ? -1.502 -14.133 -9.289 1 98.94 148 VAL B N 1
ATOM 3801 C CA . VAL B 1 148 ? -0.721 -13.477 -8.242 1 98.94 148 VAL B CA 1
ATOM 3802 C C . VAL B 1 148 ? 0.48 -12.766 -8.859 1 98.94 148 VAL B C 1
ATOM 3804 O O . VAL B 1 148 ? 1.29 -13.391 -9.547 1 98.94 148 VAL B O 1
ATOM 3807 N N . GLU B 1 149 ? 0.579 -11.461 -8.633 1 98.69 149 GLU B N 1
ATOM 3808 C CA . GLU B 1 149 ? 1.654 -10.633 -9.164 1 98.69 149 GLU B CA 1
ATOM 3809 C C . GLU B 1 149 ? 2.506 -10.047 -8.047 1 98.69 149 GLU B C 1
ATOM 3811 O O . GLU B 1 149 ? 1.983 -9.383 -7.145 1 98.69 149 GLU B O 1
ATOM 3816 N N . PHE B 1 150 ? 3.797 -10.328 -8.102 1 98.44 150 PHE B N 1
ATOM 3817 C CA . PHE B 1 150 ? 4.727 -9.602 -7.242 1 98.44 150 PHE B CA 1
ATOM 3818 C C . PHE B 1 150 ? 5.082 -8.25 -7.848 1 98.44 150 PHE B C 1
ATOM 3820 O O . PHE B 1 150 ? 5.457 -8.172 -9.016 1 98.44 150 PHE B O 1
ATOM 3827 N N . LEU B 1 151 ? 4.918 -7.215 -7.098 1 97.81 151 LEU B N 1
ATOM 3828 C CA . LEU B 1 151 ? 5.234 -5.855 -7.527 1 97.81 151 LEU B CA 1
ATOM 3829 C C . LEU B 1 151 ? 5.961 -5.09 -6.426 1 97.81 151 LEU B C 1
ATOM 3831 O O . LEU B 1 151 ? 5.859 -5.441 -5.25 1 97.81 151 LEU B O 1
ATOM 3835 N N . PRO B 1 152 ? 6.707 -4.078 -6.82 1 95.75 152 PRO B N 1
ATOM 3836 C CA . PRO B 1 152 ? 7.414 -3.303 -5.797 1 95.75 152 PRO B CA 1
ATOM 3837 C C . PRO B 1 152 ? 6.469 -2.488 -4.914 1 95.75 152 PRO B C 1
ATOM 3839 O O . PRO B 1 152 ? 5.336 -2.209 -5.309 1 95.75 152 PRO B O 1
ATOM 3842 N N . GLU B 1 153 ? 6.992 -2.189 -3.762 1 96.25 153 GLU B N 1
ATOM 3843 C CA . GLU B 1 153 ? 6.27 -1.241 -2.918 1 96.25 153 GLU B CA 1
ATOM 3844 C C . GLU B 1 153 ? 6.043 0.082 -3.645 1 96.25 153 GLU B C 1
ATOM 3846 O O . GLU B 1 153 ? 6.941 0.58 -4.332 1 96.25 153 GLU B O 1
ATOM 3851 N N . GLU B 1 154 ? 4.883 0.628 -3.453 1 96.38 154 GLU B N 1
ATOM 3852 C CA . GLU B 1 154 ? 4.5 1.853 -4.152 1 96.38 154 GLU B CA 1
ATOM 3853 C C . GLU B 1 154 ? 5.348 3.035 -3.693 1 96.38 154 GLU B C 1
ATOM 3855 O O . GLU B 1 154 ? 5.633 3.18 -2.502 1 96.38 154 GLU B O 1
ATOM 3860 N N . ASN B 1 155 ? 5.75 3.887 -4.598 1 94.38 155 ASN B N 1
ATOM 3861 C CA . ASN B 1 155 ? 6.398 5.168 -4.352 1 94.38 155 ASN B CA 1
ATOM 3862 C C . ASN B 1 155 ? 6.082 6.176 -5.453 1 94.38 155 ASN B C 1
ATOM 3864 O O . ASN B 1 155 ? 5.254 5.91 -6.328 1 94.38 155 ASN B O 1
ATOM 3868 N N . GLY B 1 156 ? 6.664 7.312 -5.34 1 93.56 156 GLY B N 1
ATOM 3869 C CA . GLY B 1 156 ? 6.359 8.398 -6.258 1 93.56 156 GLY B CA 1
ATOM 3870 C C . GLY B 1 156 ? 6.734 8.086 -7.695 1 93.56 156 GLY B C 1
ATOM 3871 O O . GLY B 1 156 ? 6.191 8.68 -8.625 1 93.56 156 GLY B O 1
ATOM 3872 N N . ASP B 1 157 ? 7.57 7.109 -7.941 1 92.38 157 ASP B N 1
ATOM 3873 C CA . ASP B 1 157 ? 8.102 6.852 -9.273 1 92.38 157 ASP B CA 1
ATOM 3874 C C . ASP B 1 157 ? 7.336 5.723 -9.961 1 92.38 157 ASP B C 1
ATOM 3876 O O . ASP B 1 157 ? 7.316 5.637 -11.195 1 92.38 157 ASP B O 1
ATOM 3880 N N . ASN B 1 158 ? 6.715 4.898 -9.164 1 95.38 158 ASN B N 1
ATOM 3881 C CA . ASN B 1 158 ? 6.207 3.678 -9.781 1 95.38 158 ASN B CA 1
ATOM 3882 C C . ASN B 1 158 ? 4.691 3.576 -9.664 1 95.38 158 ASN B C 1
ATOM 3884 O O . ASN B 1 158 ? 4.078 2.676 -10.234 1 95.38 158 ASN B O 1
ATOM 3888 N N . TYR B 1 159 ? 4.047 4.531 -8.977 1 96.94 159 TYR B N 1
ATOM 3889 C CA . TYR B 1 159 ? 2.637 4.398 -8.633 1 96.94 159 TYR B CA 1
ATOM 3890 C C . TYR B 1 159 ? 1.771 4.348 -9.883 1 96.94 159 TYR B C 1
ATOM 3892 O O . TYR B 1 159 ? 0.74 3.672 -9.906 1 96.94 159 TYR B O 1
ATOM 3900 N N . GLU B 1 160 ? 2.145 4.992 -10.953 1 96.69 160 GLU B N 1
ATOM 3901 C CA . GLU B 1 160 ? 1.355 5 -12.18 1 96.69 160 GLU B CA 1
ATOM 3902 C C . GLU B 1 160 ? 1.369 3.631 -12.852 1 96.69 160 GLU B C 1
ATOM 3904 O O . GLU B 1 160 ? 0.333 3.15 -13.312 1 96.69 160 GLU B O 1
ATOM 3909 N N . TYR B 1 161 ? 2.582 3.062 -12.898 1 97.12 161 TYR B N 1
ATOM 3910 C CA . TYR B 1 161 ? 2.674 1.731 -13.492 1 97.12 161 TYR B CA 1
ATOM 3911 C C . TYR B 1 161 ? 1.885 0.716 -12.672 1 97.12 161 TYR B C 1
ATOM 3913 O O . TYR B 1 161 ? 1.197 -0.141 -13.234 1 97.12 161 TYR B O 1
ATOM 3921 N N . LEU B 1 162 ? 1.97 0.758 -11.367 1 98.06 162 LEU B N 1
ATOM 3922 C CA . LEU B 1 162 ? 1.251 -0.155 -10.492 1 98.06 162 LEU B CA 1
ATOM 3923 C C . LEU B 1 162 ? -0.254 -0.059 -10.719 1 98.06 162 LEU B C 1
ATOM 3925 O O . LEU B 1 162 ? -0.951 -1.076 -10.727 1 98.06 162 LEU B O 1
ATOM 3929 N N . TYR B 1 163 ? -0.729 1.136 -10.906 1 98.25 163 TYR B N 1
ATOM 3930 C CA . TYR B 1 163 ? -2.145 1.302 -11.219 1 98.25 163 TYR B CA 1
ATOM 3931 C C . TYR B 1 163 ? -2.469 0.73 -12.594 1 98.25 163 TYR B C 1
ATOM 3933 O O . TYR B 1 163 ? -3.521 0.116 -12.781 1 98.25 163 TYR B O 1
ATOM 3941 N N . GLN B 1 164 ? -1.614 0.964 -13.531 1 98.25 164 GLN B N 1
ATOM 3942 C CA . GLN B 1 164 ? -1.836 0.475 -14.891 1 98.25 164 GLN B CA 1
ATOM 3943 C C . GLN B 1 164 ? -1.983 -1.043 -14.906 1 98.25 164 GLN B C 1
ATOM 3945 O O . GLN B 1 164 ? -2.797 -1.583 -15.664 1 98.25 164 GLN B O 1
ATOM 3950 N N . VAL B 1 165 ? -1.198 -1.72 -14.133 1 98.69 165 VAL B N 1
ATOM 3951 C CA . VAL B 1 165 ? -1.298 -3.174 -14.047 1 98.69 165 VAL B CA 1
ATOM 3952 C C . VAL B 1 165 ? -2.705 -3.57 -13.609 1 98.69 165 VAL B C 1
ATOM 3954 O O . VAL B 1 165 ? -3.318 -4.465 -14.203 1 98.69 165 VAL B O 1
ATOM 3957 N N . LYS B 1 166 ? -3.213 -2.896 -12.609 1 98.75 166 LYS B N 1
ATOM 3958 C CA . LYS B 1 166 ? -4.555 -3.18 -12.109 1 98.75 166 LYS B CA 1
ATOM 3959 C C . LYS B 1 166 ? -5.613 -2.836 -13.148 1 98.75 166 LYS B C 1
ATOM 3961 O O . LYS B 1 166 ? -6.578 -3.582 -13.336 1 98.75 166 LYS B O 1
ATOM 3966 N N . ALA B 1 167 ? -5.41 -1.719 -13.82 1 98.62 167 ALA B N 1
ATOM 3967 C CA . ALA B 1 167 ? -6.352 -1.288 -14.852 1 98.62 167 ALA B CA 1
ATOM 3968 C C . ALA B 1 167 ? -6.387 -2.275 -16.016 1 98.62 167 ALA B C 1
ATOM 3970 O O . ALA B 1 167 ? -7.457 -2.611 -16.516 1 98.62 167 ALA B O 1
ATOM 3971 N N . MET B 1 168 ? -5.227 -2.697 -16.406 1 98.81 168 MET B N 1
ATOM 3972 C CA . MET B 1 168 ? -5.148 -3.678 -17.484 1 98.81 168 MET B CA 1
ATOM 3973 C C . MET B 1 168 ? -5.797 -4.996 -17.078 1 98.81 168 MET B C 1
ATOM 3975 O O . MET B 1 168 ? -6.473 -5.637 -17.875 1 98.81 168 MET B O 1
ATOM 3979 N N . ALA B 1 169 ? -5.57 -5.398 -15.844 1 98.88 169 ALA B N 1
ATOM 3980 C CA . ALA B 1 169 ? -6.211 -6.613 -15.344 1 98.88 169 ALA B CA 1
ATOM 3981 C C . ALA B 1 169 ? -7.73 -6.492 -15.391 1 98.88 169 ALA B C 1
ATOM 3983 O O . ALA B 1 169 ? -8.422 -7.41 -15.836 1 98.88 169 ALA B O 1
ATOM 3984 N N . LYS B 1 170 ? -8.203 -5.395 -14.93 1 98.69 170 LYS B N 1
ATOM 3985 C CA . LYS B 1 170 ? -9.641 -5.148 -14.961 1 98.69 170 LYS B CA 1
ATOM 3986 C C . LYS B 1 170 ? -10.188 -5.215 -16.375 1 98.69 170 LYS B C 1
ATOM 3988 O O . LYS B 1 170 ? -11.227 -5.828 -16.625 1 98.69 170 LYS B O 1
ATOM 3993 N N . GLU B 1 171 ? -9.484 -4.594 -17.266 1 98.69 171 GLU B N 1
ATOM 3994 C CA . GLU B 1 171 ? -9.891 -4.57 -18.656 1 98.69 171 GLU B CA 1
ATOM 3995 C C . GLU B 1 171 ? -9.953 -5.98 -19.234 1 98.69 171 GLU B C 1
ATOM 3997 O O . GLU B 1 171 ? -10.828 -6.285 -20.047 1 98.69 171 GLU B O 1
ATOM 4002 N N . SER B 1 172 ? -9.055 -6.863 -18.812 1 98.81 172 SER B N 1
ATOM 4003 C CA . SER B 1 172 ? -9.023 -8.242 -19.281 1 98.81 172 SER B CA 1
ATOM 4004 C C . SER B 1 172 ? -10.164 -9.062 -18.688 1 98.81 172 SER B C 1
ATOM 4006 O O . SER B 1 172 ? -10.477 -10.148 -19.172 1 98.81 172 SER B O 1
ATOM 4008 N N . GLY B 1 173 ? -10.719 -8.609 -17.578 1 98.62 173 GLY B N 1
ATOM 4009 C CA . GLY B 1 173 ? -11.828 -9.32 -16.953 1 98.62 173 GLY B CA 1
ATOM 4010 C C . GLY B 1 173 ? -11.508 -9.812 -15.555 1 98.62 173 GLY B C 1
ATOM 4011 O O . GLY B 1 173 ? -12.359 -10.406 -14.891 1 98.62 173 GLY B O 1
ATOM 4012 N N . PHE B 1 174 ? -10.328 -9.5 -15.094 1 98.88 174 PHE B N 1
ATOM 4013 C CA . PHE B 1 174 ? -9.945 -9.914 -13.75 1 98.88 174 PHE B CA 1
ATOM 4014 C C . PHE B 1 174 ? -10.664 -9.07 -12.695 1 98.88 174 PHE B C 1
ATOM 4016 O O . PHE B 1 174 ? -10.992 -7.91 -12.945 1 98.88 174 PHE B O 1
ATOM 4023 N N . GLU B 1 175 ? -10.922 -9.688 -11.609 1 98.31 175 GLU B N 1
ATOM 4024 C CA . GLU B 1 175 ? -11.336 -8.977 -10.406 1 98.31 175 GLU B CA 1
ATOM 4025 C C . GLU B 1 175 ? -10.156 -8.773 -9.453 1 98.31 175 GLU B C 1
ATOM 4027 O O . GLU B 1 175 ? -9.398 -9.703 -9.188 1 98.31 175 GLU B O 1
ATOM 4032 N N . TYR B 1 176 ? -10 -7.562 -9.039 1 98.19 176 TYR B N 1
ATOM 4033 C CA . TYR B 1 176 ? -8.969 -7.277 -8.047 1 98.19 176 TYR B CA 1
ATOM 4034 C C . TYR B 1 176 ? -9.367 -7.805 -6.676 1 98.19 176 TYR B C 1
ATOM 4036 O O . TYR B 1 176 ? -10.234 -7.23 -6.012 1 98.19 176 TYR B O 1
ATOM 4044 N N . TYR B 1 177 ? -8.734 -8.844 -6.223 1 97.69 177 TYR B N 1
ATOM 4045 C CA . TYR B 1 177 ? -9.164 -9.594 -5.047 1 97.69 177 TYR B CA 1
ATOM 4046 C C . TYR B 1 177 ? -8.562 -9.008 -3.775 1 97.69 177 TYR B C 1
ATOM 4048 O O . TYR B 1 177 ? -9.281 -8.727 -2.816 1 97.69 177 TYR B O 1
ATOM 4056 N N . ALA B 1 178 ? -7.223 -8.805 -3.779 1 97.56 178 ALA B N 1
ATOM 4057 C CA . ALA B 1 178 ? -6.562 -8.297 -2.58 1 97.56 178 ALA B CA 1
ATOM 4058 C C . ALA B 1 178 ? -5.129 -7.867 -2.885 1 97.56 178 ALA B C 1
ATOM 4060 O O . ALA B 1 178 ? -4.578 -8.227 -3.928 1 97.56 178 ALA B O 1
ATOM 4061 N N . LYS B 1 179 ? -4.629 -7.09 -2.031 1 98 179 LYS B N 1
ATOM 4062 C CA . LYS B 1 179 ? -3.207 -6.773 -1.95 1 98 179 LYS B CA 1
ATOM 4063 C C . LYS B 1 179 ? -2.629 -7.176 -0.595 1 98 179 LYS B C 1
ATOM 4065 O O . LYS B 1 179 ? -3.162 -6.793 0.449 1 98 179 LYS B O 1
ATOM 4070 N N . VAL B 1 180 ? -1.55 -7.938 -0.602 1 98.44 180 VAL B N 1
ATOM 4071 C CA . VAL B 1 180 ? -0.906 -8.375 0.633 1 98.44 180 VAL B CA 1
ATOM 4072 C C . VAL B 1 180 ? 0.583 -8.039 0.584 1 98.44 180 VAL B C 1
ATOM 4074 O O . VAL B 1 180 ? 1.257 -8.328 -0.409 1 98.44 180 VAL B O 1
ATOM 4077 N N . ALA B 1 181 ? 1.094 -7.449 1.622 1 98.19 181 ALA B N 1
ATOM 4078 C CA . ALA B 1 181 ? 2.516 -7.125 1.675 1 98.19 181 ALA B CA 1
ATOM 4079 C C . ALA B 1 181 ? 3.348 -8.352 2.023 1 98.19 181 ALA B C 1
ATOM 4081 O O . ALA B 1 181 ? 2.945 -9.172 2.859 1 98.19 181 ALA B O 1
ATOM 4082 N N . TRP B 1 182 ? 4.449 -8.5 1.387 1 98.56 182 TRP B N 1
ATOM 4083 C CA . TRP B 1 182 ? 5.547 -9.328 1.877 1 98.56 182 TRP B CA 1
ATOM 4084 C C . TRP B 1 182 ? 6.559 -8.492 2.654 1 98.56 182 TRP B C 1
ATOM 4086 O O . TRP B 1 182 ? 7.266 -7.664 2.074 1 98.56 182 TRP B O 1
ATOM 4096 N N . ARG B 1 183 ? 6.559 -8.68 3.943 1 97.88 183 ARG B N 1
ATOM 4097 C CA . ARG B 1 183 ? 7.535 -8.016 4.797 1 97.88 183 ARG B CA 1
ATOM 4098 C C . ARG B 1 183 ? 8.836 -8.805 4.855 1 97.88 183 ARG B C 1
ATOM 4100 O O . ARG B 1 183 ? 8.844 -9.969 5.266 1 97.88 183 ARG B O 1
ATOM 4107 N N . LYS B 1 184 ? 9.906 -8.172 4.586 1 96.75 184 LYS B N 1
ATOM 4108 C CA . LYS B 1 184 ? 11.195 -8.828 4.387 1 96.75 184 LYS B CA 1
ATOM 4109 C C . LYS B 1 184 ? 11.969 -8.914 5.695 1 96.75 184 LYS B C 1
ATOM 4111 O O . LYS B 1 184 ? 13.18 -8.656 5.727 1 96.75 184 LYS B O 1
ATOM 4116 N N . GLY B 1 185 ? 11.281 -9.195 6.738 1 92.25 185 GLY B N 1
ATOM 4117 C CA . GLY B 1 185 ? 11.898 -9.477 8.031 1 92.25 185 GLY B CA 1
ATOM 4118 C C . GLY B 1 185 ? 12.766 -8.344 8.539 1 92.25 185 GLY B C 1
ATOM 4119 O O . GLY B 1 185 ? 12.297 -7.207 8.656 1 92.25 185 GLY B O 1
ATOM 4120 N N . THR B 1 186 ? 14.039 -8.617 8.625 1 91.5 186 THR B N 1
ATOM 4121 C CA . THR B 1 186 ? 14.953 -7.668 9.258 1 91.5 186 THR B CA 1
ATOM 4122 C C . THR B 1 186 ? 15.633 -6.789 8.211 1 91.5 186 THR B C 1
ATOM 4124 O O . THR B 1 186 ? 16.391 -5.883 8.547 1 91.5 186 THR B O 1
ATOM 4127 N N . ILE B 1 187 ? 15.375 -7.004 6.984 1 91.81 187 ILE B N 1
ATOM 4128 C CA . ILE B 1 187 ? 16.031 -6.242 5.926 1 91.81 187 ILE B CA 1
ATOM 4129 C C . ILE B 1 187 ? 15.266 -4.945 5.676 1 91.81 187 ILE B C 1
ATOM 4131 O O . ILE B 1 187 ? 14.07 -4.977 5.352 1 91.81 187 ILE B O 1
ATOM 4135 N N . VAL B 1 188 ? 15.961 -3.869 5.879 1 93.69 188 VAL B N 1
ATOM 4136 C CA . VAL B 1 188 ? 15.391 -2.547 5.633 1 93.69 188 VAL B CA 1
ATOM 4137 C C . VAL B 1 188 ? 16.281 -1.773 4.668 1 93.69 188 VAL B C 1
ATOM 4139 O O . VAL B 1 188 ? 17.5 -1.677 4.871 1 93.69 188 VAL B O 1
ATOM 4142 N N . ALA B 1 189 ? 15.656 -1.322 3.582 1 91.06 189 ALA B N 1
ATOM 4143 C CA . ALA B 1 189 ? 16.391 -0.542 2.592 1 91.06 189 ALA B CA 1
ATOM 4144 C C . ALA B 1 189 ? 16.125 0.951 2.762 1 91.06 189 ALA B C 1
ATOM 4146 O O . ALA B 1 189 ? 15.008 1.359 3.074 1 91.06 189 ALA B O 1
ATOM 4147 N N . ASN B 1 190 ? 17.125 1.708 2.543 1 88.31 190 ASN B N 1
ATOM 4148 C CA . ASN B 1 190 ? 17.016 3.162 2.527 1 88.31 190 ASN B CA 1
ATOM 4149 C C . ASN B 1 190 ? 16.812 3.693 1.112 1 88.31 190 ASN B C 1
ATOM 4151 O O . ASN B 1 190 ? 17.672 3.529 0.251 1 88.31 190 ASN B O 1
ATOM 4155 N N . THR B 1 191 ? 15.672 4.352 0.931 1 85.06 191 THR B N 1
ATOM 4156 C CA . THR B 1 191 ? 15.398 4.848 -0.413 1 85.06 191 THR B CA 1
ATOM 4157 C C . THR B 1 191 ? 15.602 6.359 -0.483 1 85.06 191 THR B C 1
ATOM 4159 O O . THR B 1 191 ? 15.219 7 -1.464 1 85.06 191 THR B O 1
ATOM 4162 N N . GLY B 1 192 ? 16.172 6.91 0.536 1 84.5 192 GLY B N 1
ATOM 4163 C CA . GLY B 1 192 ? 16.344 8.352 0.594 1 84.5 192 GLY B CA 1
ATOM 4164 C C . GLY B 1 192 ? 15.188 9.07 1.253 1 84.5 192 GLY B C 1
ATOM 4165 O O . GLY B 1 192 ? 15.391 9.906 2.139 1 84.5 192 GLY B O 1
ATOM 4166 N N . ARG B 1 193 ? 13.977 8.719 0.855 1 91.75 193 ARG B N 1
ATOM 4167 C CA . ARG B 1 193 ? 12.789 9.383 1.388 1 91.75 193 ARG B CA 1
ATOM 4168 C C . ARG B 1 193 ? 12.156 8.562 2.5 1 91.75 193 ARG B C 1
ATOM 4170 O O . ARG B 1 193 ? 11.664 9.109 3.486 1 91.75 193 ARG B O 1
ATOM 4177 N N . LYS B 1 194 ? 12.203 7.359 2.338 1 95.12 194 LYS B N 1
ATOM 4178 C CA . LYS B 1 194 ? 11.516 6.438 3.236 1 95.12 194 LYS B CA 1
ATOM 4179 C C . LYS B 1 194 ? 12.281 5.125 3.367 1 95.12 194 LYS B C 1
ATOM 4181 O O . LYS B 1 194 ? 12.867 4.641 2.395 1 95.12 194 LYS B O 1
ATOM 4186 N N . ALA B 1 195 ? 12.305 4.594 4.602 1 96.12 195 ALA B N 1
ATOM 4187 C CA . ALA B 1 195 ? 12.766 3.221 4.781 1 96.12 195 ALA B CA 1
ATOM 4188 C C . ALA B 1 195 ? 11.773 2.227 4.188 1 96.12 195 ALA B C 1
ATOM 4190 O O . ALA B 1 195 ? 10.562 2.414 4.293 1 96.12 195 ALA B O 1
ATOM 4191 N N . LYS B 1 196 ? 12.297 1.253 3.57 1 96 196 LYS B N 1
ATOM 4192 C CA . LYS B 1 196 ? 11.469 0.288 2.854 1 96 196 LYS B CA 1
ATOM 4193 C C . LYS B 1 196 ? 11.82 -1.143 3.25 1 96 196 LYS B C 1
ATOM 4195 O O . LYS B 1 196 ? 13 -1.491 3.348 1 96 196 LYS B O 1
ATOM 4200 N N . ASN B 1 197 ? 10.742 -2.021 3.469 1 96.75 197 ASN B N 1
ATOM 4201 C CA . ASN B 1 197 ? 11.023 -3.416 3.785 1 96.75 197 ASN B CA 1
ATOM 4202 C C . ASN B 1 197 ? 9.938 -4.344 3.258 1 96.75 197 ASN B C 1
ATOM 4204 O O . ASN B 1 197 ? 9.758 -5.453 3.766 1 96.75 197 ASN B O 1
ATOM 4208 N N . THR B 1 198 ? 9.164 -3.842 2.312 1 97.56 198 THR B N 1
ATOM 4209 C CA . THR B 1 198 ? 8.078 -4.68 1.819 1 97.56 198 THR B CA 1
ATOM 4210 C C . THR B 1 198 ? 8.094 -4.742 0.295 1 97.56 198 THR B C 1
ATOM 4212 O O . THR B 1 198 ? 8.711 -3.902 -0.36 1 97.56 198 THR B O 1
ATOM 4215 N N . GLU B 1 199 ? 7.543 -5.723 -0.242 1 97.19 199 GLU B N 1
ATOM 4216 C CA . GLU B 1 199 ? 7.023 -5.848 -1.602 1 97.19 199 GLU B CA 1
ATOM 4217 C C . GLU B 1 199 ? 5.531 -6.168 -1.599 1 97.19 199 GLU B C 1
ATOM 4219 O O . GLU B 1 199 ? 4.996 -6.629 -0.591 1 97.19 199 GLU B O 1
ATOM 4224 N N . ASP B 1 200 ? 4.926 -5.824 -2.689 1 97.75 200 ASP B N 1
ATOM 4225 C CA . ASP B 1 200 ? 3.479 -6.023 -2.721 1 97.75 200 ASP B CA 1
ATOM 4226 C C . ASP B 1 200 ? 3.111 -7.25 -3.553 1 97.75 200 ASP B C 1
ATOM 4228 O O . ASP B 1 200 ? 3.709 -7.496 -4.602 1 97.75 200 ASP B O 1
ATOM 4232 N N . ILE B 1 201 ? 2.195 -8 -3.045 1 98.75 201 ILE B N 1
ATOM 4233 C CA . ILE B 1 201 ? 1.604 -9.141 -3.732 1 98.75 201 ILE B CA 1
ATOM 4234 C C . ILE B 1 201 ? 0.151 -8.836 -4.09 1 98.75 201 ILE B C 1
ATOM 4236 O O . ILE B 1 201 ? -0.692 -8.68 -3.205 1 98.75 201 ILE B O 1
ATOM 4240 N N . LEU B 1 202 ? -0.128 -8.758 -5.375 1 98.75 202 LEU B N 1
ATOM 4241 C CA . LEU B 1 202 ? -1.486 -8.508 -5.844 1 98.75 202 LEU B CA 1
ATOM 4242 C C . LEU B 1 202 ? -2.162 -9.812 -6.27 1 98.75 202 LEU B C 1
ATOM 4244 O O . LEU B 1 202 ? -1.588 -10.594 -7.027 1 98.75 202 LEU B O 1
ATOM 4248 N N . LEU B 1 203 ? -3.32 -10.016 -5.754 1 98.88 203 LEU B N 1
ATOM 4249 C CA . LEU B 1 203 ? -4.129 -11.164 -6.137 1 98.88 203 LEU B CA 1
ATOM 4250 C C . LEU B 1 203 ? -5.328 -10.734 -6.973 1 98.88 203 LEU B C 1
ATOM 4252 O O . LEU B 1 203 ? -6.055 -9.812 -6.594 1 98.88 203 LEU B O 1
ATOM 4256 N N . PHE B 1 204 ? -5.512 -11.367 -8.078 1 98.88 204 PHE B N 1
ATOM 4257 C CA . PHE B 1 204 ? -6.672 -11.211 -8.953 1 98.88 204 PHE B CA 1
ATOM 4258 C C . PHE B 1 204 ? -7.371 -12.547 -9.156 1 98.88 204 PHE B C 1
ATOM 4260 O O . PHE B 1 204 ? -6.738 -13.602 -9.094 1 98.88 204 PHE B O 1
ATOM 4267 N N . SER B 1 205 ? -8.609 -12.516 -9.406 1 98.81 205 SER B N 1
ATOM 4268 C CA . SER B 1 205 ? -9.336 -13.711 -9.828 1 98.81 205 SER B CA 1
ATOM 4269 C C . SER B 1 205 ? -9.945 -13.523 -11.211 1 98.81 205 SER B C 1
ATOM 4271 O O . SER B 1 205 ? -10.344 -12.414 -11.578 1 98.81 205 SER B O 1
ATOM 4273 N N . LYS B 1 206 ? -9.961 -14.57 -11.953 1 98.88 206 LYS B N 1
ATOM 4274 C CA . LYS B 1 206 ? -10.688 -14.539 -13.227 1 98.88 206 LYS B CA 1
ATOM 4275 C C . LYS B 1 206 ? -12.195 -14.555 -12.992 1 98.88 206 LYS B C 1
ATOM 4277 O O . LYS B 1 206 ? -12.789 -15.625 -12.867 1 98.88 206 LYS B O 1
ATOM 4282 N N . GLY B 1 207 ? -12.766 -13.352 -13.023 1 97.75 207 GLY B N 1
ATOM 4283 C CA . GLY B 1 207 ? -14.148 -13.258 -12.586 1 97.75 207 GLY B CA 1
ATOM 4284 C C . GLY B 1 207 ? -14.328 -13.539 -11.109 1 97.75 207 GLY B C 1
ATOM 4285 O O . GLY B 1 207 ? -13.445 -13.234 -10.305 1 97.75 207 GLY B O 1
ATOM 4286 N N . ARG B 1 208 ? -15.523 -14.062 -10.828 1 97 208 ARG B N 1
ATOM 4287 C CA . ARG B 1 208 ? -15.805 -14.422 -9.438 1 97 208 ARG B CA 1
ATOM 4288 C C . ARG B 1 208 ? -14.859 -15.508 -8.953 1 97 208 ARG B C 1
ATOM 4290 O O . ARG B 1 208 ? -14.695 -16.531 -9.617 1 97 208 ARG B O 1
ATOM 4297 N N . ALA B 1 209 ? -14.242 -15.289 -7.805 1 98.25 209 ALA B N 1
ATOM 4298 C CA . ALA B 1 209 ? -13.305 -16.266 -7.266 1 98.25 209 ALA B CA 1
ATOM 4299 C C . ALA B 1 209 ? -13.984 -17.609 -7.047 1 98.25 209 ALA B C 1
ATOM 4301 O O . ALA B 1 209 ? -15.141 -17.672 -6.629 1 98.25 209 ALA B O 1
ATOM 4302 N N . ARG B 1 210 ? -13.297 -18.641 -7.32 1 97.94 210 ARG B N 1
ATOM 4303 C CA . ARG B 1 210 ? -13.781 -19.984 -7.055 1 97.94 210 ARG B CA 1
ATOM 4304 C C . ARG B 1 210 ? -14.07 -20.188 -5.57 1 97.94 210 ARG B C 1
ATOM 4306 O O . ARG B 1 210 ? -13.656 -19.359 -4.742 1 97.94 210 ARG B O 1
ATOM 4313 N N . ASP B 1 211 ? -14.797 -21.203 -5.223 1 96.81 211 ASP B N 1
ATOM 4314 C CA . ASP B 1 211 ? -15.305 -21.422 -3.871 1 96.81 211 ASP B CA 1
ATOM 4315 C C . ASP B 1 211 ? -14.336 -22.266 -3.049 1 96.81 211 ASP B C 1
ATOM 4317 O O . ASP B 1 211 ? -14.562 -23.453 -2.834 1 96.81 211 ASP B O 1
ATOM 4321 N N . MET B 1 212 ? -13.32 -21.594 -2.521 1 97.06 212 MET B N 1
ATOM 4322 C CA . MET B 1 212 ? -12.328 -22.344 -1.746 1 97.06 212 MET B CA 1
ATOM 4323 C C . MET B 1 212 ? -12.445 -22.016 -0.26 1 97.06 212 MET B C 1
ATOM 4325 O O . MET B 1 212 ? -11.891 -22.719 0.58 1 97.06 212 MET B O 1
ATOM 4329 N N . ARG B 1 213 ? -13.094 -20.969 0.025 1 94.94 213 ARG B N 1
ATOM 4330 C CA . ARG B 1 213 ? -13.188 -20.531 1.412 1 94.94 213 ARG B CA 1
ATOM 4331 C C . ARG B 1 213 ? -14.25 -21.328 2.17 1 94.94 213 ARG B C 1
ATOM 4333 O O . ARG B 1 213 ? -15.414 -21.359 1.767 1 94.94 213 ARG B O 1
ATOM 4340 N N . PRO B 1 214 ? -13.891 -21.844 3.297 1 92.94 214 PRO B N 1
ATOM 4341 C CA . PRO B 1 214 ? -14.906 -22.547 4.086 1 92.94 214 PRO B CA 1
ATOM 4342 C C . PRO B 1 214 ? -16 -21.625 4.605 1 92.94 214 PRO B C 1
ATOM 4344 O O . PRO B 1 214 ? -15.711 -20.5 5.016 1 92.94 214 PRO B O 1
ATOM 4347 N N . ASP B 1 215 ? -17.172 -22.109 4.508 1 92.31 215 ASP B N 1
ATOM 4348 C CA . ASP B 1 215 ? -18.328 -21.391 5.055 1 92.31 215 ASP B CA 1
ATOM 4349 C C . ASP B 1 215 ? -18.672 -21.906 6.453 1 92.31 215 ASP B C 1
ATOM 4351 O O . ASP B 1 215 ? -19.531 -22.781 6.605 1 92.31 215 ASP B O 1
ATOM 4355 N N . ALA B 1 216 ? -18.094 -21.312 7.406 1 87.88 216 ALA B N 1
ATOM 4356 C CA . ALA B 1 216 ? -18.219 -21.781 8.781 1 87.88 216 ALA B CA 1
ATOM 4357 C C . ALA B 1 216 ? -19.672 -21.703 9.25 1 87.88 216 ALA B C 1
ATOM 4359 O O . ALA B 1 216 ? -20.141 -22.578 9.992 1 87.88 216 ALA B O 1
ATOM 4360 N N . LYS B 1 217 ? -20.359 -20.734 8.852 1 89.06 217 LYS B N 1
ATOM 4361 C CA . LYS B 1 217 ? -21.766 -20.547 9.242 1 89.06 217 LYS B CA 1
ATOM 4362 C C . LYS B 1 217 ? -22.625 -21.688 8.719 1 89.06 217 LYS B C 1
ATOM 4364 O O . LYS B 1 217 ? -23.422 -22.266 9.469 1 89.06 217 LYS B O 1
ATOM 4369 N N . LYS B 1 218 ? -22.438 -21.969 7.488 1 91.56 218 LYS B N 1
ATOM 4370 C CA . LYS B 1 218 ? -23.234 -23.031 6.879 1 91.56 218 LYS B CA 1
ATOM 4371 C C . LYS B 1 218 ? -22.828 -24.391 7.422 1 91.56 218 LYS B C 1
ATOM 4373 O O . LYS B 1 218 ? -23.672 -25.281 7.582 1 91.56 218 LYS B O 1
ATOM 4378 N N . ASP B 1 219 ? -21.578 -24.484 7.637 1 91.19 219 ASP B N 1
ATOM 4379 C CA . ASP B 1 219 ? -21.094 -25.75 8.203 1 91.19 219 ASP B CA 1
ATOM 4380 C C . ASP B 1 219 ? -21.734 -26.016 9.562 1 91.19 219 ASP B C 1
ATOM 4382 O O . ASP B 1 219 ? -22.031 -27.172 9.898 1 91.19 219 ASP B O 1
ATOM 4386 N N . LYS B 1 220 ? -21.828 -24.969 10.359 1 92.06 220 LYS B N 1
ATOM 4387 C CA . LYS B 1 220 ? -22.438 -25.094 11.672 1 92.06 220 LYS B CA 1
ATOM 4388 C C . LYS B 1 220 ? -23.922 -25.484 11.555 1 92.06 220 LYS B C 1
ATOM 4390 O O . LYS B 1 220 ? -24.422 -26.266 12.352 1 92.06 220 LYS B O 1
ATOM 4395 N N . ALA B 1 221 ? -24.531 -24.953 10.57 1 91.94 221 ALA B N 1
ATOM 4396 C CA . ALA B 1 221 ? -25.938 -25.234 10.344 1 91.94 221 ALA B CA 1
ATOM 4397 C C . ALA B 1 221 ? -26.141 -26.641 9.797 1 91.94 221 ALA B C 1
ATOM 4399 O O . ALA B 1 221 ? -27.156 -27.297 10.078 1 91.94 221 ALA B O 1
ATOM 4400 N N . GLU B 1 222 ? -25.172 -27.047 9.008 1 93.12 222 GLU B N 1
ATOM 4401 C CA . GLU B 1 222 ? -25.203 -28.391 8.414 1 93.12 222 GLU B CA 1
ATOM 4402 C C . GLU B 1 222 ? -23.891 -29.141 8.672 1 93.12 222 GLU B C 1
ATOM 4404 O O . GLU B 1 222 ? -23.078 -29.297 7.77 1 93.12 222 GLU B O 1
ATOM 4409 N N . PRO B 1 223 ? -23.719 -29.703 9.805 1 90.06 223 PRO B N 1
ATOM 4410 C CA . PRO B 1 223 ? -22.438 -30.266 10.234 1 90.06 223 PRO B CA 1
ATOM 4411 C C . PRO B 1 223 ? -22.031 -31.5 9.438 1 90.06 223 PRO B C 1
ATOM 4413 O O . PRO B 1 223 ? -20.859 -31.891 9.445 1 90.06 223 PRO B O 1
ATOM 4416 N N . GLU B 1 224 ? -22.969 -32.062 8.734 1 91.38 224 GLU B N 1
ATOM 4417 C CA . GLU B 1 224 ? -22.688 -33.281 8.023 1 91.38 224 GLU B CA 1
ATOM 4418 C C . GLU B 1 224 ? -21.984 -33.031 6.695 1 91.38 224 GLU B C 1
ATOM 4420 O O . GLU B 1 224 ? -21.422 -33.938 6.082 1 91.38 224 GLU B O 1
ATOM 4425 N N . MET B 1 225 ? -22.062 -31.656 6.367 1 91.44 225 MET B N 1
ATOM 4426 C CA . MET B 1 225 ? -21.5 -31.312 5.066 1 91.44 225 MET B CA 1
ATOM 4427 C C . MET B 1 225 ? -20.531 -30.141 5.18 1 91.44 225 MET B C 1
ATOM 4429 O O . MET B 1 225 ? -20.766 -29.219 5.98 1 91.44 225 MET B O 1
ATOM 4433 N N . LYS B 1 226 ? -19.438 -30.234 4.383 1 92.12 226 LYS B N 1
ATOM 4434 C CA . LYS B 1 226 ? -18.547 -29.078 4.285 1 92.12 226 LYS B CA 1
ATOM 4435 C C . LYS B 1 226 ? -18.984 -28.141 3.166 1 92.12 226 LYS B C 1
ATOM 4437 O O . LYS B 1 226 ? -19.281 -28.578 2.053 1 92.12 226 LYS B O 1
ATOM 4442 N N . HIS B 1 227 ? -19.172 -26.906 3.562 1 94.31 227 HIS B N 1
ATOM 4443 C CA . HIS B 1 227 ? -19.594 -25.891 2.604 1 94.31 227 HIS B CA 1
ATOM 4444 C C . HIS B 1 227 ? -18.469 -24.891 2.34 1 94.31 227 HIS B C 1
ATOM 4446 O O . HIS B 1 227 ? -17.609 -24.656 3.207 1 94.31 227 HIS B O 1
ATOM 4452 N N . TYR B 1 228 ? -18.469 -24.391 1.07 1 95 228 TYR B N 1
ATOM 4453 C CA . TYR B 1 228 ? -17.469 -23.422 0.679 1 95 228 TYR B CA 1
ATOM 4454 C C . TYR B 1 228 ? -18.109 -22.188 0.045 1 95 228 TYR B C 1
ATOM 4456 O O . TYR B 1 228 ? -19.172 -22.297 -0.573 1 95 228 TYR B O 1
ATOM 4464 N N . MET B 1 229 ? -17.516 -21.062 0.284 1 94 229 MET B N 1
ATOM 4465 C CA . MET B 1 229 ? -17.938 -19.812 -0.348 1 94 229 MET B CA 1
ATOM 4466 C C . MET B 1 229 ? -16.828 -19.234 -1.196 1 94 229 MET B C 1
ATOM 4468 O O . MET B 1 229 ? -15.688 -19.703 -1.157 1 94 229 MET B O 1
ATOM 4472 N N . SER B 1 230 ? -17.125 -18.188 -1.963 1 96.62 230 SER B N 1
ATOM 4473 C CA . SER B 1 230 ? -16.188 -17.594 -2.912 1 96.62 230 SER B CA 1
ATOM 4474 C C . SER B 1 230 ? -15 -16.969 -2.193 1 96.62 230 SER B C 1
ATOM 4476 O O . SER B 1 230 ? -15.172 -16.219 -1.223 1 96.62 230 SER B O 1
ATOM 4478 N N . GLY B 1 231 ? -13.797 -17.328 -2.619 1 97.5 231 GLY B N 1
ATOM 4479 C CA . GLY B 1 231 ? -12.594 -16.719 -2.076 1 97.5 231 GLY B CA 1
ATOM 4480 C C . GLY B 1 231 ? -11.438 -17.688 -1.954 1 97.5 231 GLY B C 1
ATOM 4481 O O . GLY B 1 231 ? -11.562 -18.859 -2.316 1 97.5 231 GLY B O 1
ATOM 4482 N N . ALA B 1 232 ? -10.305 -17.203 -1.565 1 97.75 232 ALA B N 1
ATOM 4483 C CA . ALA B 1 232 ? -9.141 -18.031 -1.295 1 97.75 232 ALA B CA 1
ATOM 4484 C C . ALA B 1 232 ? -9.414 -19 -0.146 1 97.75 232 ALA B C 1
ATOM 4486 O O . ALA B 1 232 ? -10.445 -18.906 0.519 1 97.75 232 ALA B O 1
ATOM 4487 N N . LYS B 1 233 ? -8.57 -20 0.086 1 96.31 233 LYS B N 1
ATOM 4488 C CA . LYS B 1 233 ? -8.758 -21.094 1.037 1 96.31 233 LYS B CA 1
ATOM 4489 C C . LYS B 1 233 ? -8.82 -20.562 2.469 1 96.31 233 LYS B C 1
ATOM 4491 O O . LYS B 1 233 ? -9.328 -21.25 3.363 1 96.31 233 LYS B O 1
ATOM 4496 N N . GLY B 1 234 ? -8.609 -19.391 2.76 1 93.94 234 GLY B N 1
ATOM 4497 C CA . GLY B 1 234 ? -8.648 -18.719 4.051 1 93.94 234 GLY B CA 1
ATOM 4498 C C . GLY B 1 234 ? -8.477 -17.219 3.947 1 93.94 234 GLY B C 1
ATOM 4499 O O . GLY B 1 234 ? -8.328 -16.672 2.848 1 93.94 234 GLY B O 1
ATOM 4500 N N . MET B 1 235 ? -8.594 -16.641 5.121 1 94.75 235 MET B N 1
ATOM 4501 C CA . MET B 1 235 ? -8.336 -15.211 5.191 1 94.75 235 MET B CA 1
ATOM 4502 C C . MET B 1 235 ? -6.855 -14.914 4.953 1 94.75 235 MET B C 1
ATOM 4504 O O . MET B 1 235 ? -5.992 -15.461 5.641 1 94.75 235 MET B O 1
ATOM 4508 N N . LEU B 1 236 ? -6.641 -14.109 3.924 1 97.94 236 LEU B N 1
ATOM 4509 C CA . LEU B 1 236 ? -5.258 -13.703 3.711 1 97.94 236 LEU B CA 1
ATOM 4510 C C . LEU B 1 236 ? -4.742 -12.891 4.895 1 97.94 236 LEU B C 1
ATOM 4512 O O . LEU B 1 236 ? -5.5 -12.148 5.52 1 97.94 236 LEU B O 1
ATOM 4516 N N . PRO B 1 237 ? -3.479 -13.023 5.211 1 97.62 237 PRO B N 1
ATOM 4517 C CA . PRO B 1 237 ? -2.92 -12.328 6.371 1 97.62 237 PRO B CA 1
ATOM 4518 C C . PRO B 1 237 ? -2.715 -10.836 6.121 1 97.62 237 PRO B C 1
ATOM 4520 O O . PRO B 1 237 ? -2.799 -10.375 4.977 1 97.62 237 PRO B O 1
ATOM 4523 N N . THR B 1 238 ? -2.416 -10.102 7.172 1 97.56 238 THR B N 1
ATOM 4524 C CA . THR B 1 238 ? -2.1 -8.68 7.043 1 97.56 238 THR B CA 1
ATOM 4525 C C . THR B 1 238 ? -0.839 -8.484 6.207 1 97.56 238 THR B C 1
ATOM 4527 O O . THR B 1 238 ? -0.738 -7.523 5.445 1 97.56 238 THR B O 1
ATOM 4530 N N . ALA B 1 239 ? 0.039 -9.398 6.375 1 97.75 239 ALA B N 1
ATOM 4531 C CA . ALA B 1 239 ? 1.3 -9.469 5.641 1 97.75 239 ALA B CA 1
ATOM 4532 C C . ALA B 1 239 ? 1.912 -10.867 5.73 1 97.75 239 ALA B C 1
ATOM 4534 O O . ALA B 1 239 ? 1.642 -11.609 6.676 1 97.75 239 ALA B O 1
ATOM 4535 N N . PHE B 1 240 ? 2.623 -11.227 4.691 1 98.44 240 PHE B N 1
ATOM 4536 C CA . PHE B 1 240 ? 3.52 -12.367 4.805 1 98.44 240 PHE B CA 1
ATOM 4537 C C . PHE B 1 240 ? 4.852 -11.953 5.414 1 98.44 240 PHE B C 1
ATOM 4539 O O . PHE B 1 240 ? 5.605 -11.188 4.812 1 98.44 240 PHE B O 1
ATOM 4546 N N . ASP B 1 241 ? 5.137 -12.406 6.57 1 97.31 241 ASP B N 1
ATOM 4547 C CA . ASP B 1 241 ? 6.387 -12.07 7.242 1 97.31 241 ASP B CA 1
ATOM 4548 C C . ASP B 1 241 ? 7.426 -13.172 7.055 1 97.31 241 ASP B C 1
ATOM 4550 O O . ASP B 1 241 ? 7.48 -14.125 7.84 1 97.31 241 ASP B O 1
ATOM 4554 N N . ILE B 1 242 ? 8.211 -13.008 6.027 1 97.81 242 ILE B N 1
ATOM 4555 C CA . ILE B 1 242 ? 9.172 -14.047 5.668 1 97.81 242 ILE B CA 1
ATOM 4556 C C . ILE B 1 242 ? 10.5 -13.406 5.262 1 97.81 242 ILE B C 1
ATOM 4558 O O . ILE B 1 242 ? 10.531 -12.523 4.398 1 97.81 242 ILE B O 1
ATOM 4562 N N . GLN B 1 243 ? 11.602 -13.844 5.867 1 96.12 243 GLN B N 1
ATOM 4563 C CA . GLN B 1 243 ? 12.938 -13.359 5.555 1 96.12 243 GLN B CA 1
ATOM 4564 C C . GLN B 1 243 ? 13.352 -13.758 4.141 1 96.12 243 GLN B C 1
ATOM 4566 O O . GLN B 1 243 ? 13.156 -14.906 3.734 1 96.12 243 GLN B O 1
ATOM 4571 N N . PRO B 1 244 ? 13.875 -12.789 3.432 1 94.06 244 PRO B N 1
ATOM 4572 C CA . PRO B 1 244 ? 14.438 -13.18 2.137 1 94.06 244 PRO B CA 1
ATOM 4573 C C . PRO B 1 244 ? 15.625 -14.125 2.271 1 94.06 244 PRO B C 1
ATOM 4575 O O . PRO B 1 244 ? 16.203 -14.242 3.354 1 94.06 244 PRO B O 1
ATOM 4578 N N . ILE B 1 245 ? 15.906 -14.719 1.139 1 89.56 245 ILE B N 1
ATOM 4579 C CA . ILE B 1 245 ? 17.094 -15.562 1.084 1 89.56 245 ILE B CA 1
ATOM 4580 C C . ILE B 1 245 ? 18.344 -14.688 1.183 1 89.56 245 ILE B C 1
ATOM 4582 O O . ILE B 1 245 ? 18.406 -13.602 0.602 1 89.56 245 ILE B O 1
ATOM 4586 N N . SER B 1 246 ? 19.297 -15.203 1.956 1 84.94 246 SER B N 1
ATOM 4587 C CA . SER B 1 246 ? 20.547 -14.453 2.084 1 84.94 246 SER B CA 1
ATOM 4588 C C . SER B 1 246 ? 21.219 -14.266 0.728 1 84.94 246 SER B C 1
ATOM 4590 O O . SER B 1 246 ? 21.078 -15.109 -0.164 1 84.94 246 SER B O 1
ATOM 4592 N N . LYS B 1 247 ? 21.891 -13.18 0.618 1 80.75 247 LYS B N 1
ATOM 4593 C CA . LYS B 1 247 ? 22.578 -12.859 -0.633 1 80.75 247 LYS B CA 1
ATOM 4594 C C . LYS B 1 247 ? 23.547 -13.961 -1.03 1 80.75 247 LYS B C 1
ATOM 4596 O O . LYS B 1 247 ? 23.656 -14.297 -2.211 1 80.75 247 LYS B O 1
ATOM 4601 N N . ALA B 1 248 ? 24.156 -14.547 -0.076 1 80.06 248 ALA B N 1
ATOM 4602 C CA . ALA B 1 248 ? 25.156 -15.586 -0.319 1 80.06 248 ALA B CA 1
ATOM 4603 C C . ALA B 1 248 ? 24.5 -16.859 -0.861 1 80.06 248 ALA B C 1
ATOM 4605 O O . ALA B 1 248 ? 25.141 -17.625 -1.59 1 80.06 248 ALA B O 1
ATOM 4606 N N . ASP B 1 249 ? 23.266 -17.031 -0.636 1 81.62 249 ASP B N 1
ATOM 4607 C CA . ASP B 1 249 ? 22.594 -18.281 -0.967 1 81.62 249 ASP B CA 1
ATOM 4608 C C . ASP B 1 249 ? 21.672 -18.109 -2.18 1 81.62 249 ASP B C 1
ATOM 4610 O O . ASP B 1 249 ? 21.062 -19.062 -2.645 1 81.62 249 ASP B O 1
ATOM 4614 N N . ARG B 1 250 ? 21.688 -16.875 -2.734 1 79.75 250 ARG B N 1
ATOM 4615 C CA . ARG B 1 250 ? 20.766 -16.594 -3.818 1 79.75 250 ARG B CA 1
ATOM 4616 C C . ARG B 1 250 ? 21.344 -17.016 -5.164 1 79.75 250 ARG B C 1
ATOM 4618 O O . ARG B 1 250 ? 22.531 -16.828 -5.418 1 79.75 250 ARG B O 1
ATOM 4625 N N . VAL B 1 251 ? 20.484 -17.594 -5.949 1 77.31 251 VAL B N 1
ATOM 4626 C CA . VAL B 1 251 ? 20.828 -17.891 -7.336 1 77.31 251 VAL B CA 1
ATOM 4627 C C . VAL B 1 251 ? 20.547 -16.672 -8.211 1 77.31 251 VAL B C 1
ATOM 4629 O O . VAL B 1 251 ? 21.359 -16.297 -9.055 1 77.31 251 VAL B O 1
ATOM 4632 N N . HIS B 1 252 ? 19.484 -16.078 -7.898 1 82.56 252 HIS B N 1
ATOM 4633 C CA . HIS B 1 252 ? 19.016 -14.891 -8.602 1 82.56 252 HIS B CA 1
ATOM 4634 C C . HIS B 1 252 ? 18.859 -13.711 -7.648 1 82.56 252 HIS B C 1
ATOM 4636 O O . HIS B 1 252 ? 18.484 -13.891 -6.488 1 82.56 252 HIS B O 1
ATOM 4642 N N . GLN B 1 253 ? 19 -12.492 -8.125 1 76.62 253 GLN B N 1
ATOM 4643 C CA . GLN B 1 253 ? 18.969 -11.289 -7.301 1 76.62 253 GLN B CA 1
ATOM 4644 C C . GLN B 1 253 ? 17.594 -11.086 -6.672 1 76.62 253 GLN B C 1
ATOM 4646 O O . GLN B 1 253 ? 17.484 -10.57 -5.555 1 76.62 253 GLN B O 1
ATOM 4651 N N . SER B 1 254 ? 16.578 -11.531 -7.328 1 84.31 254 SER B N 1
ATOM 4652 C CA . SER B 1 254 ? 15.211 -11.305 -6.859 1 84.31 254 SER B CA 1
ATOM 4653 C C . SER B 1 254 ? 14.547 -12.609 -6.438 1 84.31 254 SER B C 1
ATOM 4655 O O . SER B 1 254 ? 13.32 -12.727 -6.469 1 84.31 254 SER B O 1
ATOM 4657 N N . GLU B 1 255 ? 15.328 -13.547 -6.051 1 91.88 255 GLU B N 1
ATOM 4658 C CA . GLU B 1 255 ? 14.797 -14.852 -5.676 1 91.88 255 GLU B CA 1
ATOM 4659 C C . GLU B 1 255 ? 13.844 -14.742 -4.488 1 91.88 255 GLU B C 1
ATOM 4661 O O . GLU B 1 255 ? 14.172 -14.102 -3.484 1 91.88 255 GLU B O 1
ATOM 4666 N N . LYS B 1 256 ? 12.641 -15.266 -4.656 1 96.69 256 LYS B N 1
ATOM 4667 C CA . LYS B 1 256 ? 11.656 -15.328 -3.578 1 96.69 256 LYS B CA 1
ATOM 4668 C C . LYS B 1 256 ? 11.891 -16.547 -2.688 1 96.69 256 LYS B C 1
ATOM 4670 O O . LYS B 1 256 ? 12.258 -17.609 -3.176 1 96.69 256 LYS B O 1
ATOM 4675 N N . PRO B 1 257 ? 11.68 -16.422 -1.371 1 97 257 PRO B N 1
ATOM 4676 C CA . PRO B 1 257 ? 11.789 -17.594 -0.492 1 97 257 PRO B CA 1
ATOM 4677 C C . PRO B 1 257 ? 10.766 -18.672 -0.816 1 97 257 PRO B C 1
ATOM 4679 O O . PRO B 1 257 ? 9.586 -18.359 -1.033 1 97 257 PRO B O 1
ATOM 4682 N N . VAL B 1 258 ? 11.219 -19.859 -0.785 1 97.44 258 VAL B N 1
ATOM 4683 C CA . VAL B 1 258 ? 10.352 -21 -1.068 1 97.44 258 VAL B CA 1
ATOM 4684 C C . VAL B 1 258 ? 9.188 -21.031 -0.078 1 97.44 258 VAL B C 1
ATOM 4686 O O . VAL B 1 258 ? 8.047 -21.281 -0.458 1 97.44 258 VAL B O 1
ATOM 4689 N N . GLU B 1 259 ? 9.453 -20.688 1.165 1 97.81 259 GLU B N 1
ATOM 4690 C CA . GLU B 1 259 ? 8.422 -20.688 2.197 1 97.81 259 GLU B CA 1
ATOM 4691 C C . GLU B 1 259 ? 7.328 -19.672 1.888 1 97.81 259 GLU B C 1
ATOM 4693 O O . GLU B 1 259 ? 6.145 -19.938 2.111 1 97.81 259 GLU B O 1
ATOM 4698 N N . LEU B 1 260 ? 7.664 -18.547 1.432 1 98.5 260 LEU B N 1
ATOM 4699 C CA . LEU B 1 260 ? 6.699 -17.531 1.019 1 98.5 260 LEU B CA 1
ATOM 4700 C C . LEU B 1 260 ? 5.781 -18.062 -0.073 1 98.5 260 LEU B C 1
ATOM 4702 O O . LEU B 1 260 ? 4.559 -17.938 0.022 1 98.5 260 LEU B O 1
ATOM 4706 N N . LEU B 1 261 ? 6.391 -18.672 -1.059 1 98.75 261 LEU B N 1
ATOM 4707 C CA . LEU B 1 261 ? 5.652 -19.188 -2.207 1 98.75 261 LEU B CA 1
ATOM 4708 C C . LEU B 1 261 ? 4.738 -20.328 -1.793 1 98.75 261 LEU B C 1
ATOM 4710 O O . LEU B 1 261 ? 3.611 -20.438 -2.285 1 98.75 261 LEU B O 1
ATOM 4714 N N . LYS B 1 262 ? 5.215 -21.156 -0.895 1 98.62 262 LYS B N 1
ATOM 4715 C CA . LYS B 1 262 ? 4.375 -22.234 -0.385 1 98.62 262 LYS B CA 1
ATOM 4716 C C . LYS B 1 262 ? 3.135 -21.688 0.314 1 98.62 262 LYS B C 1
ATOM 4718 O O . LYS B 1 262 ? 2.033 -22.219 0.137 1 98.62 262 LYS B O 1
ATOM 4723 N N . GLN B 1 263 ? 3.314 -20.688 1.106 1 98.62 263 GLN B N 1
ATOM 4724 C CA . GLN B 1 263 ? 2.18 -20.094 1.798 1 98.62 263 GLN B CA 1
ATOM 4725 C C . GLN B 1 263 ? 1.166 -19.531 0.805 1 98.62 263 GLN B C 1
ATOM 4727 O O . GLN B 1 263 ? -0.041 -19.719 0.964 1 98.62 263 GLN B O 1
ATOM 4732 N N . ILE B 1 264 ? 1.636 -18.859 -0.199 1 98.81 264 ILE B N 1
ATOM 4733 C CA . ILE B 1 264 ? 0.751 -18.297 -1.211 1 98.81 264 ILE B CA 1
ATOM 4734 C C . ILE B 1 264 ? -0.001 -19.422 -1.926 1 98.81 264 ILE B C 1
ATOM 4736 O O . ILE B 1 264 ? -1.219 -19.344 -2.107 1 98.81 264 ILE B O 1
ATOM 4740 N N . LEU B 1 265 ? 0.746 -20.453 -2.314 1 98.88 265 LEU B N 1
ATOM 4741 C CA . LEU B 1 265 ? 0.14 -21.609 -2.984 1 98.88 265 LEU B CA 1
ATOM 4742 C C . LEU B 1 265 ? -0.985 -22.203 -2.141 1 98.88 265 LEU B C 1
ATOM 4744 O O . LEU B 1 265 ? -2.023 -22.594 -2.674 1 98.88 265 LEU B O 1
ATOM 4748 N N . GLU B 1 266 ? -0.804 -22.219 -0.868 1 98.5 266 GLU B N 1
ATOM 4749 C CA . GLU B 1 266 ? -1.793 -22.797 0.038 1 98.5 266 GLU B CA 1
ATOM 4750 C C . GLU B 1 266 ? -3.09 -22 0.023 1 98.5 266 GLU B C 1
ATOM 4752 O O . GLU B 1 266 ? -4.172 -22.547 0.219 1 98.5 266 GLU B O 1
ATOM 4757 N N . PHE B 1 267 ? -3.01 -20.766 -0.242 1 98.62 267 PHE B N 1
ATOM 4758 C CA . PHE B 1 267 ? -4.191 -19.922 -0.23 1 98.62 267 PHE B CA 1
ATOM 4759 C C . PHE B 1 267 ? -4.945 -20.016 -1.551 1 98.62 267 PHE B C 1
ATOM 4761 O O . PHE B 1 267 ? -6.172 -19.891 -1.583 1 98.62 267 PHE B O 1
ATOM 4768 N N . VAL B 1 268 ? -4.184 -20.281 -2.705 1 98.75 268 VAL B N 1
ATOM 4769 C CA . VAL B 1 268 ? -4.84 -19.969 -3.975 1 98.75 268 VAL B CA 1
ATOM 4770 C C . VAL B 1 268 ? -4.961 -21.25 -4.805 1 98.75 268 VAL B C 1
ATOM 4772 O O . VAL B 1 268 ? -5.496 -21.234 -5.914 1 98.75 268 VAL B O 1
ATOM 4775 N N . THR B 1 269 ? -4.441 -22.406 -4.305 1 98.69 269 THR B N 1
ATOM 4776 C CA . THR B 1 269 ? -4.484 -23.641 -5.078 1 98.69 269 THR B CA 1
ATOM 4777 C C . THR B 1 269 ? -4.812 -24.828 -4.18 1 98.69 269 THR B C 1
ATOM 4779 O O . THR B 1 269 ? -4.742 -24.719 -2.951 1 98.69 269 THR B O 1
ATOM 4782 N N . ASP B 1 270 ? -5.238 -25.891 -4.793 1 97.75 270 ASP B N 1
ATOM 4783 C CA . ASP B 1 270 ? -5.309 -27.219 -4.188 1 97.75 270 ASP B CA 1
ATOM 4784 C C . ASP B 1 270 ? -4.141 -28.094 -4.641 1 97.75 270 ASP B C 1
ATOM 4786 O O . ASP B 1 270 ? -3.506 -27.812 -5.66 1 97.75 270 ASP B O 1
ATOM 4790 N N . LYS B 1 271 ? -3.846 -29.109 -3.846 1 97 271 LYS B N 1
ATOM 4791 C CA . LYS B 1 271 ? -2.832 -30.062 -4.258 1 97 271 LYS B CA 1
ATOM 4792 C C . LYS B 1 271 ? -3.141 -30.641 -5.641 1 97 271 LYS B C 1
ATOM 4794 O O . LYS B 1 271 ? -4.309 -30.766 -6.016 1 97 271 LYS B O 1
ATOM 4799 N N . LYS B 1 272 ? -2.064 -30.844 -6.438 1 95.25 272 LYS B N 1
ATOM 4800 C CA . LYS B 1 272 ? -2.084 -31.484 -7.75 1 95.25 272 LYS B CA 1
ATOM 4801 C C . LYS B 1 272 ? -2.5 -30.5 -8.836 1 95.25 272 LYS B C 1
ATOM 4803 O O . LYS B 1 272 ? -2.48 -30.828 -10.023 1 95.25 272 LYS B O 1
ATOM 4808 N N . GLU B 1 273 ? -2.902 -29.297 -8.445 1 97.25 273 GLU B N 1
ATOM 4809 C CA . GLU B 1 273 ? -3.234 -28.281 -9.438 1 97.25 273 GLU B CA 1
ATOM 4810 C C . GLU B 1 273 ? -1.979 -27.75 -10.125 1 97.25 273 GLU B C 1
ATOM 4812 O O . GLU B 1 273 ? -0.878 -27.844 -9.578 1 97.25 273 GLU B O 1
ATOM 4817 N N . LEU B 1 274 ? -2.162 -27.188 -11.305 1 97.62 274 LEU B N 1
ATOM 4818 C CA . LEU B 1 274 ? -1.067 -26.75 -12.172 1 97.62 274 LEU B CA 1
ATOM 4819 C C . LEU B 1 274 ? -0.811 -25.266 -12.023 1 97.62 274 LEU B C 1
ATOM 4821 O O . LEU B 1 274 ? -1.688 -24.438 -12.32 1 97.62 274 LEU B O 1
ATOM 4825 N N . VAL B 1 275 ? 0.408 -24.938 -11.641 1 98.69 275 VAL B N 1
ATOM 4826 C CA . VAL B 1 275 ? 0.779 -23.547 -11.414 1 98.69 275 VAL B CA 1
ATOM 4827 C C . VAL B 1 275 ? 1.752 -23.094 -12.5 1 98.69 275 VAL B C 1
ATOM 4829 O O . VAL B 1 275 ? 2.641 -23.844 -12.906 1 98.69 275 VAL B O 1
ATOM 4832 N N . LEU B 1 276 ? 1.577 -21.844 -12.953 1 98.5 276 LEU B N 1
ATOM 4833 C CA . LEU B 1 276 ? 2.416 -21.266 -14 1 98.5 276 LEU B CA 1
ATOM 4834 C C . LEU B 1 276 ? 3.287 -20.156 -13.438 1 98.5 276 LEU B C 1
ATOM 4836 O O . LEU B 1 276 ? 2.789 -19.25 -12.758 1 98.5 276 LEU B O 1
ATOM 4840 N N . ASP B 1 277 ? 4.582 -20.25 -13.703 1 98.5 277 ASP B N 1
ATOM 4841 C CA . ASP B 1 277 ? 5.555 -19.188 -13.461 1 98.5 277 ASP B CA 1
ATOM 4842 C C . ASP B 1 277 ? 6.176 -18.703 -14.773 1 98.5 277 ASP B C 1
ATOM 4844 O O . ASP B 1 277 ? 7.043 -19.375 -15.336 1 98.5 277 ASP B O 1
ATOM 4848 N N . GLN B 1 278 ? 5.84 -17.5 -15.188 1 97.69 278 GLN B N 1
ATOM 4849 C CA . GLN B 1 278 ? 6.258 -17 -16.484 1 97.69 278 GLN B CA 1
ATOM 4850 C C . GLN B 1 278 ? 7.711 -16.531 -16.453 1 97.69 278 GLN B C 1
ATOM 4852 O O . GLN B 1 278 ? 8.367 -16.438 -17.5 1 97.69 278 GLN B O 1
ATOM 4857 N N . TYR B 1 279 ? 8.148 -16.172 -15.32 1 97.25 279 TYR B N 1
ATOM 4858 C CA . TYR B 1 279 ? 9.469 -15.578 -15.141 1 97.25 279 TYR B CA 1
ATOM 4859 C C . TYR B 1 279 ? 10.195 -16.234 -13.969 1 97.25 279 TYR B C 1
ATOM 4861 O O . TYR B 1 279 ? 10.367 -15.625 -12.914 1 97.25 279 TYR B O 1
ATOM 4869 N N . ALA B 1 280 ? 10.758 -17.375 -14.219 1 96.94 280 ALA B N 1
ATOM 4870 C CA . ALA B 1 280 ? 11.086 -18.328 -13.156 1 96.94 280 ALA B CA 1
ATOM 4871 C C . ALA B 1 280 ? 12.336 -17.891 -12.406 1 96.94 280 ALA B C 1
ATOM 4873 O O . ALA B 1 280 ? 12.492 -18.188 -11.219 1 96.94 280 ALA B O 1
ATOM 4874 N N . GLY B 1 281 ? 13.195 -17.172 -13.133 1 94.44 281 GLY B N 1
ATOM 4875 C CA . GLY B 1 281 ? 14.43 -16.781 -12.469 1 94.44 281 GLY B CA 1
ATOM 4876 C C . GLY B 1 281 ? 15.164 -17.953 -11.844 1 94.44 281 GLY B C 1
ATOM 4877 O O . GLY B 1 281 ? 15.758 -18.766 -12.547 1 94.44 281 GLY B O 1
ATOM 4878 N N . SER B 1 282 ? 15.086 -18.094 -10.523 1 94.69 282 SER B N 1
ATOM 4879 C CA . SER B 1 282 ? 15.781 -19.141 -9.766 1 94.69 282 SER B CA 1
ATOM 4880 C C . SER B 1 282 ? 14.961 -20.422 -9.688 1 94.69 282 SER B C 1
ATOM 4882 O O . SER B 1 282 ? 15.406 -21.422 -9.125 1 94.69 282 SER B O 1
ATOM 4884 N N . PHE B 1 283 ? 13.742 -20.406 -10.141 1 97.06 283 PHE B N 1
ATOM 4885 C CA . PHE B 1 283 ? 12.82 -21.531 -10.148 1 97.06 283 PHE B CA 1
ATOM 4886 C C . PHE B 1 283 ? 12.391 -21.891 -8.727 1 97.06 283 PHE B C 1
ATOM 4888 O O . PHE B 1 283 ? 12.125 -23.062 -8.43 1 97.06 283 PHE B O 1
ATOM 4895 N N . ALA B 1 284 ? 12.328 -20.906 -7.898 1 97.31 284 ALA B N 1
ATOM 4896 C CA . ALA B 1 284 ? 11.867 -21.094 -6.52 1 97.31 284 ALA B CA 1
ATOM 4897 C C . ALA B 1 284 ? 10.422 -21.562 -6.48 1 97.31 284 ALA B C 1
ATOM 4899 O O . ALA B 1 284 ? 10.055 -22.391 -5.645 1 97.31 284 ALA B O 1
ATOM 4900 N N . LEU B 1 285 ? 9.578 -21.078 -7.398 1 98.31 285 LEU B N 1
ATOM 4901 C CA . LEU B 1 285 ? 8.18 -21.484 -7.414 1 98.31 285 LEU B CA 1
ATOM 4902 C C . LEU B 1 285 ? 8.055 -22.953 -7.809 1 98.31 285 LEU B C 1
ATOM 4904 O O . LEU B 1 285 ? 7.203 -23.672 -7.273 1 98.31 285 LEU B O 1
ATOM 4908 N N . ALA B 1 286 ? 8.859 -23.359 -8.758 1 97.06 286 ALA B N 1
ATOM 4909 C CA . ALA B 1 286 ? 8.844 -24.766 -9.133 1 97.06 286 ALA B CA 1
ATOM 4910 C C . ALA B 1 286 ? 9.172 -25.672 -7.941 1 97.06 286 ALA B C 1
ATOM 4912 O O . ALA B 1 286 ? 8.508 -26.688 -7.719 1 97.06 286 ALA B O 1
ATOM 4913 N N . GLU B 1 287 ? 10.156 -25.297 -7.242 1 96.88 287 GLU B N 1
ATOM 4914 C CA . GLU B 1 287 ? 10.508 -26.047 -6.035 1 96.88 287 GLU B CA 1
ATOM 4915 C C . GLU B 1 287 ? 9.359 -26.031 -5.031 1 96.88 287 GLU B C 1
ATOM 4917 O O . GLU B 1 287 ? 9 -27.078 -4.484 1 96.88 287 GLU B O 1
ATOM 4922 N N . ALA B 1 288 ? 8.805 -24.859 -4.762 1 97.94 288 ALA B N 1
ATOM 4923 C CA . ALA B 1 288 ? 7.691 -24.734 -3.82 1 97.94 288 ALA B CA 1
ATOM 4924 C C . ALA B 1 288 ? 6.516 -25.609 -4.242 1 97.94 288 ALA B C 1
ATOM 4926 O O . ALA B 1 288 ? 5.891 -26.266 -3.404 1 97.94 288 ALA B O 1
ATOM 4927 N N . ALA B 1 289 ? 6.23 -25.594 -5.543 1 97.56 289 ALA B N 1
ATOM 4928 C CA . ALA B 1 289 ? 5.133 -26.391 -6.074 1 97.56 289 ALA B CA 1
ATOM 4929 C C . ALA B 1 289 ? 5.391 -27.875 -5.863 1 97.56 289 ALA B C 1
ATOM 4931 O O . ALA B 1 289 ? 4.523 -28.594 -5.363 1 97.56 289 ALA B O 1
ATOM 4932 N N . LEU B 1 290 ? 6.586 -28.281 -6.195 1 95.06 290 LEU B N 1
ATOM 4933 C CA . LEU B 1 290 ? 6.953 -29.688 -6.035 1 95.06 290 LEU B CA 1
ATOM 4934 C C . LEU B 1 290 ? 6.852 -30.109 -4.574 1 95.06 290 LEU B C 1
ATOM 4936 O O . LEU B 1 290 ? 6.27 -31.156 -4.27 1 95.06 290 LEU B O 1
ATOM 4940 N N . GLU B 1 291 ? 7.336 -29.344 -3.701 1 95.25 291 GLU B N 1
ATOM 4941 C CA . GLU B 1 291 ? 7.352 -29.656 -2.275 1 95.25 291 GLU B CA 1
ATOM 4942 C C . GLU B 1 291 ? 5.941 -29.641 -1.69 1 95.25 291 GLU B C 1
ATOM 4944 O O . GLU B 1 291 ? 5.676 -30.297 -0.687 1 95.25 291 GLU B O 1
ATOM 4949 N N . SER B 1 292 ? 5.074 -28.891 -2.287 1 96.75 292 SER B N 1
ATOM 4950 C CA . SER B 1 292 ? 3.711 -28.766 -1.775 1 96.75 292 SER B CA 1
ATOM 4951 C C . SER B 1 292 ? 2.732 -29.562 -2.627 1 96.75 292 SER B C 1
ATOM 4953 O O . SER B 1 292 ? 1.521 -29.359 -2.561 1 96.75 292 SER B O 1
ATOM 4955 N N . GLU B 1 293 ? 3.248 -30.422 -3.512 1 96.44 293 GLU B N 1
ATOM 4956 C CA . GLU B 1 293 ? 2.494 -31.406 -4.285 1 96.44 293 GLU B CA 1
ATOM 4957 C C . GLU B 1 293 ? 1.584 -30.719 -5.305 1 96.44 293 GLU B C 1
ATOM 4959 O O . GLU B 1 293 ? 0.398 -31.047 -5.398 1 96.44 293 GLU B O 1
ATOM 4964 N N . ARG B 1 294 ? 2.127 -29.781 -5.957 1 97.12 294 ARG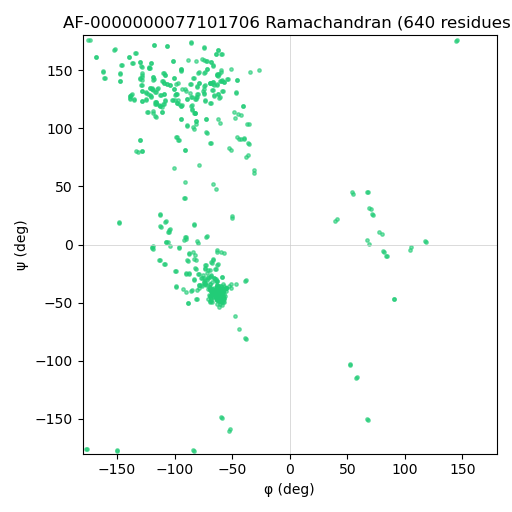 B N 1
ATOM 4965 C CA . ARG B 1 294 ? 1.473 -29.125 -7.09 1 97.12 294 ARG B CA 1
ATOM 4966 C C . ARG B 1 294 ? 2.275 -29.312 -8.375 1 97.12 294 ARG B C 1
ATOM 4968 O O . ARG B 1 294 ? 3.508 -29.328 -8.344 1 97.12 294 ARG B O 1
ATOM 4975 N N . ASP B 1 295 ? 1.586 -29.5 -9.453 1 95.44 295 ASP B N 1
ATOM 4976 C CA . ASP B 1 295 ? 2.244 -29.469 -10.758 1 95.44 295 ASP B CA 1
ATOM 4977 C C . ASP B 1 295 ? 2.643 -28.047 -11.141 1 95.44 295 ASP B C 1
ATOM 4979 O O . ASP B 1 295 ? 2.039 -27.078 -10.664 1 95.44 295 ASP B O 1
ATOM 4983 N N . SER B 1 296 ? 3.738 -27.938 -11.953 1 96.88 296 SER B N 1
ATOM 4984 C CA . SER B 1 296 ? 4.137 -26.578 -12.312 1 96.88 296 SER B CA 1
ATOM 4985 C C . SER B 1 296 ? 4.742 -26.531 -13.711 1 96.88 296 SER B C 1
ATOM 4987 O O . SER B 1 296 ? 5.27 -27.531 -14.195 1 96.88 296 SER B O 1
ATOM 4989 N N . ILE B 1 297 ? 4.496 -25.406 -14.328 1 95.56 297 ILE B N 1
ATOM 4990 C CA . ILE B 1 297 ? 5.215 -24.969 -15.516 1 95.56 297 ILE B CA 1
ATOM 4991 C C . ILE B 1 297 ? 5.965 -23.672 -15.219 1 95.56 297 ILE B C 1
ATOM 4993 O O . ILE B 1 297 ? 5.359 -22.688 -14.812 1 95.56 297 ILE B O 1
ATOM 4997 N N . SER B 1 298 ? 7.246 -23.719 -15.383 1 97.38 298 SER B N 1
ATOM 4998 C CA . SER B 1 298 ? 8.078 -22.547 -15.133 1 97.38 298 SER B CA 1
ATOM 4999 C C . SER B 1 298 ? 8.922 -22.188 -16.344 1 97.38 298 SER B C 1
ATOM 5001 O O . SER B 1 298 ? 9.633 -23.047 -16.891 1 97.38 298 SER B O 1
ATOM 5003 N N . ILE B 1 299 ? 8.906 -20.906 -16.75 1 95.31 299 ILE B N 1
ATOM 5004 C CA . ILE B 1 299 ? 9.57 -20.453 -17.969 1 95.31 299 ILE B CA 1
ATOM 5005 C C . ILE B 1 299 ? 10.68 -19.469 -17.625 1 95.31 299 ILE B C 1
ATOM 5007 O O . ILE B 1 299 ? 10.477 -18.562 -16.812 1 95.31 299 ILE B O 1
ATOM 5011 N N . GLU B 1 300 ? 11.82 -19.672 -18.156 1 95.5 300 GLU B N 1
ATOM 5012 C CA . GLU B 1 300 ? 12.961 -18.781 -17.969 1 95.5 300 GLU B CA 1
ATOM 5013 C C . GLU B 1 300 ? 13.711 -18.562 -19.281 1 95.5 300 GLU B C 1
ATOM 5015 O O . GLU B 1 300 ? 14.07 -19.531 -19.969 1 95.5 300 GLU B O 1
ATOM 5020 N N . ILE B 1 301 ? 13.922 -17.266 -19.578 1 93.94 301 ILE B N 1
ATOM 5021 C CA . ILE B 1 301 ? 14.484 -16.922 -20.875 1 93.94 301 ILE B CA 1
ATOM 5022 C C . ILE B 1 301 ? 15.992 -17.156 -20.859 1 93.94 301 ILE B C 1
ATOM 5024 O O . ILE B 1 301 ? 16.578 -17.5 -21.891 1 93.94 301 ILE B O 1
ATOM 5028 N N . SER B 1 302 ? 16.688 -16.938 -19.75 1 93.12 302 SER B N 1
ATOM 5029 C CA . SER B 1 302 ? 18.125 -17.078 -19.641 1 93.12 302 SER B CA 1
ATOM 5030 C C . SER B 1 302 ? 18.531 -18.547 -19.609 1 93.12 302 SER B C 1
ATOM 5032 O O . SER B 1 302 ? 18.062 -19.312 -18.766 1 93.12 302 SER B O 1
ATOM 5034 N N . GLN B 1 303 ? 19.453 -18.906 -20.422 1 91.94 303 GLN B N 1
ATOM 5035 C CA . GLN B 1 303 ? 19.984 -20.266 -20.438 1 91.94 303 GLN B CA 1
ATOM 5036 C C . GLN B 1 303 ? 20.703 -20.578 -19.125 1 91.94 303 GLN B C 1
ATOM 5038 O O . GLN B 1 303 ? 20.594 -21.688 -18.594 1 91.94 303 GLN B O 1
ATOM 5043 N N . GLU B 1 304 ? 21.391 -19.641 -18.703 1 92.44 304 GLU B N 1
ATOM 5044 C CA . GLU B 1 304 ? 22.156 -19.812 -17.469 1 92.44 304 GLU B CA 1
ATOM 5045 C C . GLU B 1 304 ? 21.234 -20.125 -16.297 1 92.44 304 GLU B C 1
ATOM 5047 O O . GLU B 1 304 ? 21.438 -21.109 -15.586 1 92.44 304 GLU B O 1
ATOM 5052 N N . TYR B 1 305 ? 20.203 -19.359 -16.141 1 93.56 305 TYR B N 1
ATOM 5053 C CA . TYR B 1 305 ? 19.281 -19.578 -15.039 1 93.56 305 TYR B CA 1
ATOM 5054 C C . TYR B 1 305 ? 18.484 -20.875 -15.242 1 93.56 305 TYR B C 1
ATOM 5056 O O . TYR B 1 305 ? 18.141 -21.547 -14.273 1 93.56 305 TYR B O 1
ATOM 5064 N N . PHE B 1 306 ? 18.219 -21.141 -16.484 1 93.75 306 PHE B N 1
ATOM 5065 C CA . PHE B 1 306 ? 17.531 -22.391 -16.797 1 93.75 306 PHE B CA 1
ATOM 5066 C C . PHE B 1 306 ? 18.328 -23.594 -16.328 1 93.75 306 PHE B C 1
ATOM 5068 O O . PHE B 1 306 ? 17.797 -24.484 -15.672 1 93.75 306 PHE B O 1
ATOM 5075 N N . GLU B 1 307 ? 19.625 -23.594 -16.578 1 93 307 GLU B N 1
ATOM 5076 C CA . GLU B 1 307 ? 20.484 -24.688 -16.172 1 93 307 GLU B CA 1
ATOM 5077 C C . GLU B 1 307 ? 20.594 -24.781 -14.656 1 93 307 GLU B C 1
ATOM 5079 O O . GLU B 1 307 ? 20.594 -25.891 -14.094 1 93 307 GLU B O 1
ATOM 5084 N N . GLU B 1 308 ? 20.672 -23.656 -14.062 1 93.5 308 GLU B N 1
ATOM 5085 C CA . GLU B 1 308 ? 20.688 -23.641 -12.602 1 93.5 308 GLU B CA 1
ATOM 5086 C C . GLU B 1 308 ? 19.375 -24.172 -12.023 1 93.5 308 GLU B C 1
ATOM 5088 O O . GLU B 1 308 ? 19.375 -24.828 -10.992 1 93.5 308 GLU B O 1
ATOM 5093 N N . GLY B 1 309 ? 18.328 -23.828 -12.641 1 93.81 309 GLY B N 1
ATOM 5094 C CA . GLY B 1 309 ? 17.016 -24.312 -12.242 1 93.81 309 GLY B CA 1
ATOM 5095 C C . GLY B 1 309 ? 16.891 -25.828 -12.344 1 93.81 309 GLY B C 1
ATOM 5096 O O . GLY B 1 309 ? 16.328 -26.469 -11.461 1 93.81 309 GLY B O 1
ATOM 5097 N N . LYS B 1 310 ? 17.438 -26.375 -13.383 1 90.5 310 LYS B N 1
ATOM 5098 C CA . LYS B 1 310 ? 17.438 -27.828 -13.539 1 90.5 310 LYS B CA 1
ATOM 5099 C C . LYS B 1 310 ? 18.125 -28.516 -12.352 1 90.5 310 LYS B C 1
ATOM 5101 O O . LYS B 1 310 ? 17.578 -29.469 -11.789 1 90.5 310 LYS B O 1
ATOM 5106 N N . LYS B 1 311 ? 19.281 -28 -12.07 1 92.06 311 LYS B N 1
ATOM 5107 C CA . LYS B 1 311 ? 20.031 -28.547 -10.938 1 92.06 311 LYS B CA 1
ATOM 5108 C C . LYS B 1 311 ? 19.234 -28.438 -9.648 1 92.06 311 LYS B C 1
ATOM 5110 O O . LYS B 1 311 ? 19.188 -29.391 -8.852 1 92.06 311 LYS B O 1
ATOM 5115 N N . ARG B 1 312 ? 18.562 -27.297 -9.453 1 93.5 312 ARG B N 1
ATOM 5116 C CA . ARG B 1 312 ? 17.766 -27.047 -8.258 1 93.5 312 ARG B CA 1
ATOM 5117 C C . ARG B 1 312 ? 16.656 -28.094 -8.117 1 93.5 312 ARG B C 1
ATOM 5119 O O . ARG B 1 312 ? 16.5 -28.703 -7.059 1 93.5 312 ARG B O 1
ATOM 5126 N N . ILE B 1 313 ? 15.969 -28.312 -9.18 1 92.56 313 ILE B N 1
ATOM 5127 C CA . ILE B 1 313 ? 14.789 -29.172 -9.125 1 92.56 313 ILE B CA 1
ATOM 5128 C C . ILE B 1 313 ? 15.219 -30.641 -9 1 92.56 313 ILE B C 1
ATOM 5130 O O . ILE B 1 313 ? 14.562 -31.422 -8.328 1 92.56 313 ILE B O 1
ATOM 5134 N N . GLU B 1 314 ? 16.344 -30.938 -9.625 1 87.56 314 GLU B N 1
ATOM 5135 C CA . GLU B 1 314 ? 16.891 -32.281 -9.477 1 87.56 314 GLU B CA 1
ATOM 5136 C C . GLU B 1 314 ? 17.266 -32.562 -8.023 1 87.56 314 GLU B C 1
ATOM 5138 O O . GLU B 1 314 ? 17.047 -33.688 -7.523 1 87.56 314 GLU B O 1
ATOM 5143 N N . ASN B 1 315 ? 17.844 -31.625 -7.453 1 89 315 ASN B N 1
ATOM 5144 C CA . ASN B 1 315 ? 18.234 -31.781 -6.055 1 89 315 ASN B CA 1
ATOM 5145 C C . ASN B 1 3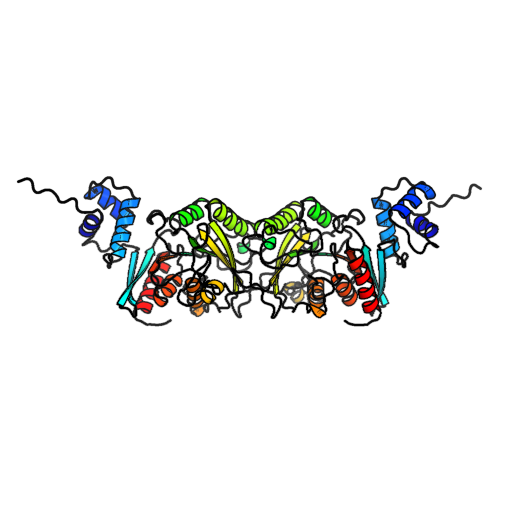15 ? 17.031 -31.953 -5.148 1 89 315 ASN B C 1
ATOM 5147 O O . ASN B 1 315 ? 17.062 -32.719 -4.188 1 89 315 ASN B O 1
ATOM 5151 N N . VAL B 1 316 ? 15.961 -31.219 -5.398 1 87.12 316 VAL B N 1
ATOM 5152 C CA . VAL B 1 316 ? 14.734 -31.344 -4.621 1 87.12 316 VAL B CA 1
ATOM 5153 C C . VAL B 1 316 ? 14.141 -32.75 -4.781 1 87.12 316 VAL B C 1
ATOM 5155 O O . VAL B 1 316 ? 13.68 -33.344 -3.809 1 87.12 316 VAL B O 1
ATOM 5158 N N . LYS B 1 317 ? 14.195 -33.219 -5.961 1 82.69 317 LYS B N 1
ATOM 5159 C CA . LYS B 1 317 ? 13.68 -34.562 -6.23 1 82.69 317 LYS B CA 1
ATOM 5160 C C . LYS B 1 317 ? 14.438 -35.594 -5.426 1 82.69 317 LYS B C 1
ATOM 5162 O O . LYS B 1 317 ? 13.836 -36.562 -4.93 1 82.69 317 LYS B O 1
ATOM 5167 N N . LYS B 1 318 ? 15.672 -35.375 -5.301 1 79.06 318 LYS B N 1
ATOM 5168 C CA . LYS B 1 318 ? 16.516 -36.344 -4.594 1 79.06 318 LYS B CA 1
ATOM 5169 C C . LYS B 1 318 ? 16.406 -36.156 -3.082 1 79.06 318 LYS B C 1
ATOM 5171 O O . LYS B 1 318 ? 16.953 -36.969 -2.318 1 79.06 318 LYS B O 1
ATOM 5176 N N . GLY B 1 319 ? 15.609 -35.281 -2.643 1 74.75 319 GLY B N 1
ATOM 5177 C CA . GLY B 1 319 ? 15.43 -35 -1.221 1 74.75 319 GLY B CA 1
ATOM 5178 C C . GLY B 1 319 ? 16.547 -34.156 -0.626 1 74.75 319 GLY B C 1
ATOM 5179 O O . GLY B 1 319 ? 16.719 -34.125 0.594 1 74.75 319 GLY B O 1
ATOM 5180 N N . LYS B 1 320 ? 17.375 -33.625 -1.439 1 62.03 320 LYS B N 1
ATOM 5181 C CA . LYS B 1 320 ? 18.469 -32.781 -0.942 1 62.03 320 LYS B CA 1
ATOM 5182 C C . LYS B 1 320 ? 17.984 -31.344 -0.71 1 62.03 320 LYS B C 1
ATOM 5184 O O . LYS B 1 320 ? 17.359 -30.75 -1.587 1 62.03 320 LYS B O 1
ATOM 5189 N N . VAL B 1 321 ? 17.688 -31.031 0.551 1 53.25 321 VAL B N 1
ATOM 5190 C CA . VAL B 1 321 ? 17.156 -29.719 0.897 1 53.25 321 VAL B CA 1
ATOM 5191 C C . VAL B 1 321 ? 18.266 -28.672 0.838 1 53.25 321 VAL B C 1
ATOM 5193 O O . VAL B 1 321 ? 19.422 -28.969 1.166 1 53.25 321 VAL B O 1
ATOM 5196 N N . ARG B 1 322 ? 18.047 -27.5 0.227 1 51.03 322 ARG B N 1
ATOM 5197 C CA . ARG B 1 322 ? 19.016 -26.422 0.326 1 51.03 322 ARG B CA 1
ATOM 5198 C C . ARG B 1 322 ? 19.188 -25.969 1.774 1 51.03 322 ARG B C 1
ATOM 5200 O O . ARG B 1 322 ? 18.234 -26 2.559 1 51.03 322 ARG B O 1
#

InterPro domains:
  IPR001091 Restriction/modification DNA-methyltransferase [PR00508] (98-112)
  IPR001091 Restriction/modification DNA-methyltransferase [PR00508] (252-269)
  IPR001091 Restriction/modification DNA-methyltransferase [PR00508] (271-289)
  IPR001091 Restriction/modification DNA-methyltransferase [PR00508] (294-314)
  IPR002941 DNA methylase N-4/N-6 [PF01555] (99-310)
  IPR029063 S-adenosyl-L-methionine-dependent methyltransferase superfamily [G3DSA:3.40.50.150] (82-322)
  IPR029063 S-adenosyl-L-methionine-dependent methyltransferase superfamily [SSF53335] (74-317)

Organism: Anaerostipes caccae (strain DSM 14662 / CCUG 47493 / JCM 13470 / NCIMB 13811 / L1-92) (NCBI:txid411490)

Solvent-accessible surface area (backbone atoms only — not comparable to full-atom values): 34438 Å² total; per-residue (Å²): 135,81,75,74,78,71,80,63,50,73,50,51,48,53,43,62,71,40,61,84,44,83,58,52,44,73,64,47,48,45,45,39,36,47,68,69,60,67,47,93,65,54,71,52,55,59,30,45,36,51,48,49,32,43,72,67,60,62,46,58,77,33,37,59,43,29,43,49,46,73,45,68,48,97,85,67,41,83,30,39,39,36,39,33,50,34,61,44,83,64,57,68,53,53,53,68,50,66,30,43,27,37,51,37,50,67,56,64,56,59,79,68,80,66,66,63,77,93,63,80,69,74,94,60,83,58,42,71,86,53,61,64,57,40,38,51,51,52,44,25,35,23,83,16,27,33,40,36,40,53,42,73,55,71,37,60,82,43,43,67,59,59,48,46,54,54,51,36,32,45,74,52,47,35,33,59,60,40,62,33,36,38,32,31,62,88,51,69,44,79,68,78,56,35,35,41,38,53,33,33,35,38,34,28,14,39,42,70,41,38,61,49,14,68,30,64,69,55,20,69,76,37,73,92,45,90,41,59,34,71,32,44,48,49,65,37,57,60,47,47,82,46,60,60,62,52,77,90,75,46,87,33,97,78,50,62,37,41,67,56,47,38,54,52,45,56,35,56,51,59,74,65,38,37,33,37,21,40,44,28,59,48,34,36,62,51,47,24,26,54,76,62,42,16,19,27,42,32,17,20,64,49,66,69,40,38,55,53,25,51,53,52,50,52,35,50,74,72,65,49,77,132,135,81,76,75,76,71,83,64,50,74,45,52,50,52,45,64,72,43,63,87,46,79,64,50,39,71,65,49,49,45,46,40,36,47,66,71,63,70,47,95,64,55,71,49,54,58,35,41,33,48,50,51,33,39,73,68,63,64,44,56,73,36,34,68,42,29,46,50,49,75,45,68,46,97,85,68,41,84,32,41,39,36,38,33,49,34,62,43,82,64,57,68,54,54,55,69,50,68,32,42,26,38,51,37,49,67,58,65,56,59,79,68,80,66,64,63,76,92,62,80,67,75,94,61,84,57,43,70,86,51,62,62,57,40,39,52,52,53,44,25,35,22,84,15,25,34,41,35,40,52,43,72,57,69,36,59,83,44,44,65,58,60,47,46,55,52,51,37,32,44,73,53,48,35,33,59,60,41,63,32,37,36,31,31,62,88,50,70,44,81,67,78,56,34,35,42,39,53,33,31,35,38,34,29,14,39,43,69,42,38,61,48,14,68,28,65,69,56,21,69,75,37,72,92,46,91,42,57,35,71,34,45,46,49,65,37,56,60,46,47,80,46,60,60,62,53,76,90,74,46,87,32,97,79,51,63,37,42,68,58,48,38,55,51,44,58,36,55,50,59,73,65,38,36,33,36,22,39,45,28,58,47,33,35,59,50,47,24,25,53,77,61,42,16,20,27,42,31,18,21,65,47,67,68,41,38,54,51,26,50,54,53,49,50,35,49,73,72,67,51,76,132

Foldseek 3Di:
DPPPPPLQQLLVQLCVVCVPPLAADLVRSCCSCVVVVVDPDDSQRNLVSVVVCVVVVNPCRAHVQKHKDWDADPVRDIAMEIGGADFLLDPSSAAFQAAQEEAEEAQADFPPVPPDDPDDPPPDDHYADDLSSLLSVLGRHHAQAKYKYKAADDDPRCPVSVVVVVVSNVVSQKDFADKAKAFQAPDWDDPPPDIDGIIIMTMIGNHFHDFQDWDPVVCVVPVVDTDTDTAWNDDDDNHHYDHADDPVPDPAPPDGALVSLLVVCNGGHDAQGEYEYSDCQQVSNSLSCVVNRYHYYHYHNDPVSSVNNSVVVVCVSVVNDD/DPPPPPLPDLLRQLCVVCVPPLAAALVRSCCSCVVVVVDPDDSLRNLVSVVVCVVVVNCCRYHVQKHKDWAADPVRDIAMEIGGADQLLDPSNAAFQAAQEEAEEAQADFPPVPPDDPPPPPPDDHYADDLSSLLSVLGRHHAQAKYKYKAADDDPRCPVSVVVVVVSNVVSQKDFADKAKAFQAPDWDDPPPDIDGIIIMTMIGNHFHDFQDWDPVVCVVPVVDTDTGTAWNDDDDNHHYDHADDPVPDPAPPDGALVSLLVVCNGGHDAQGEYEYSDCQQVSNSLSCVVNRYHYYHYHNDPVSSVNNNVVVVCVSVVNDD

pLDDT: mean 83.09, std 20.1, range [22.69, 98.94]

Nearest PDB structures (foldseek):
  8s9o-assembly1_A  TM=8.064E-01  e=5.431E-13  Adineta vaga
  8s9o-assembly1_B  TM=7.893E-01  e=4.304E-13  Adineta vaga
  8s9n-assembly1_A-2  TM=8.019E-01  e=8.160E-13  Adineta vaga
  5hfj-assembly2_C  TM=8.237E-01  e=7.880E-12  Helicobacter pylori 26695
  1g60-assembly1_A  TM=6.614E-01  e=2.767E-12  Moraxella bovis

Secondary structure (DSSP, 8-state):
---------HHHHHHHHTTT-S---HHHHHHIIIIIS-----HHHHHHHHHHHHHTT---S--TTEEEEEEE-TTS-EEEEEEEES-TT--TTSPTT-EEEEEE---B--SGGGSSSS----SS--B---HHHHHHHHHHEEEEEEEEEEEEPP-TTTHHHHHHHHHHHHHHTEEEEEEEEEE-TT--EE-SSBEE-EEEEEEEEESSPPB-EE-HHHHHH-TTS--EESBSSSPBPSEEE-PPPPGGG-SSTTPPPHHHHHHHHHHH--TT-EEEESS-TTTHHHHHHHHTT-EEEEEES-HHHHHHHHHHHHHHHTT---/---------HHHHHHHHTTT-S---HHHHHHIIIIIS-----HHHHHHHHHHHHHTT--SS-STTEEEEEEE-TTS-EEEEEEEES-TT--TTSPTT-EEEEEE---B--SGGGTSSS----SS--B---HHHHHHHHHHEEEEEEEEEEEEPP-TTTHHHHHHHHHHHHHHTEEEEEEEEEE-TT--EE-SSBEE-EEEEEEEEESSPPB-EE-HHHHHH-TTS--EESBSSSPBPSEEE-PPPPGGG-SSTTPPPHHHHHHHHHHH--TT-EEEESS-TTTHHHHHHHHTT-EEEEEES-HHHHHHHHHHHHHHHTT---